Protein AF-A0A1B1NBF6-F1 (afdb_monomer_lite)

Structure (mmCIF, N/CA/C/O backbone):
data_AF-A0A1B1NBF6-F1
#
_entry.id   AF-A0A1B1NBF6-F1
#
loop_
_atom_site.group_PDB
_atom_site.id
_atom_site.type_symbol
_atom_site.label_atom_id
_atom_site.label_alt_id
_atom_site.label_comp_id
_atom_site.label_asym_id
_atom_site.label_entity_id
_atom_site.label_seq_id
_atom_site.pdbx_PDB_ins_code
_atom_site.Cartn_x
_atom_site.Cartn_y
_atom_site.Cartn_z
_atom_site.occupancy
_atom_site.B_iso_or_equiv
_atom_site.auth_seq_id
_atom_site.auth_comp_id
_atom_site.auth_asym_id
_atom_site.auth_atom_id
_atom_site.pdbx_PDB_model_num
ATOM 1 N N . MET A 1 1 ? -14.550 -24.366 48.572 1.00 65.62 1 MET A N 1
ATOM 2 C CA . MET A 1 1 ? -14.136 -25.287 47.480 1.00 65.62 1 MET A CA 1
ATOM 3 C C . MET A 1 1 ? -14.076 -26.694 48.065 1.00 65.62 1 MET A C 1
ATOM 5 O O . MET A 1 1 ? -13.546 -26.812 49.159 1.00 65.62 1 MET A O 1
ATOM 9 N N . SER A 1 2 ? -14.664 -27.718 47.430 1.00 78.06 2 SER A N 1
ATOM 10 C CA . SER A 1 2 ? -14.693 -29.075 48.012 1.00 78.06 2 SER A CA 1
ATOM 11 C C . SER A 1 2 ? -13.301 -29.721 47.994 1.00 78.06 2 SER A C 1
ATOM 13 O O . SER A 1 2 ? -12.487 -29.441 47.105 1.00 78.06 2 SER A O 1
ATOM 15 N N . GLU A 1 3 ? -13.014 -30.587 48.969 1.00 74.31 3 GLU A N 1
ATOM 16 C CA . GLU A 1 3 ? -11.748 -31.336 49.029 1.00 74.31 3 GLU A CA 1
ATOM 17 C C . GLU A 1 3 ? -11.529 -32.182 47.770 1.00 74.31 3 GLU A C 1
ATOM 19 O O . GLU A 1 3 ? -10.420 -32.218 47.241 1.00 74.31 3 GLU A O 1
ATOM 24 N N . GLN A 1 4 ? -12.609 -32.749 47.225 1.00 74.25 4 GLN A N 1
ATOM 25 C CA . GLN A 1 4 ? -12.599 -33.551 46.003 1.00 74.25 4 GLN A CA 1
ATOM 26 C C . GLN A 1 4 ? -12.079 -32.767 44.786 1.00 74.25 4 GLN A C 1
ATOM 28 O O . GLN A 1 4 ? -11.178 -33.233 44.096 1.00 74.25 4 GLN A O 1
ATOM 33 N N . LEU A 1 5 ? -12.541 -31.528 44.579 1.00 71.62 5 LEU A N 1
ATOM 34 C CA . LEU A 1 5 ? -12.075 -30.681 43.473 1.00 71.62 5 LEU A CA 1
ATOM 35 C C . LEU A 1 5 ? -10.604 -30.265 43.644 1.00 71.62 5 LEU A C 1
ATOM 37 O O . LEU A 1 5 ? -9.837 -30.176 42.688 1.00 71.62 5 LEU A O 1
ATOM 41 N N . THR A 1 6 ? -10.186 -30.035 44.89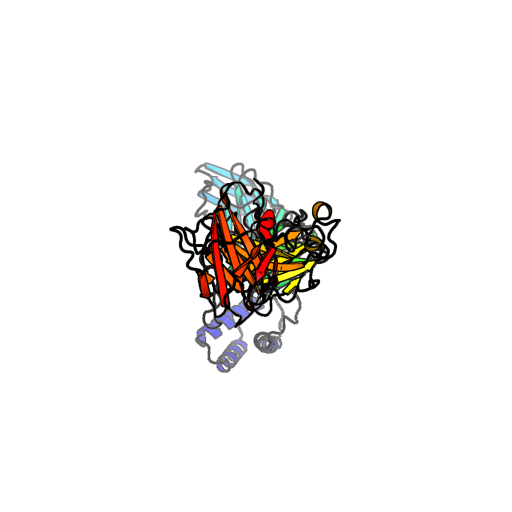0 1.00 77.38 6 THR A N 1
ATOM 42 C CA . THR A 1 6 ? -8.784 -29.727 45.202 1.00 77.38 6 THR A CA 1
ATOM 43 C C . THR A 1 6 ? -7.881 -30.925 44.906 1.00 77.38 6 THR A C 1
ATOM 45 O O . THR A 1 6 ? -6.743 -30.750 44.468 1.00 77.38 6 THR A O 1
ATOM 48 N N . GLN A 1 7 ? -8.376 -32.140 45.145 1.00 80.12 7 GLN A N 1
ATOM 49 C CA . GLN A 1 7 ? -7.664 -33.380 44.863 1.00 80.12 7 GLN A CA 1
ATOM 50 C C . GLN A 1 7 ? -7.578 -33.660 43.357 1.00 80.12 7 GLN A C 1
ATOM 52 O O . GLN A 1 7 ? -6.515 -34.065 42.889 1.00 80.12 7 GLN A O 1
ATOM 57 N N . GLU A 1 8 ? -8.630 -33.367 42.590 1.00 77.50 8 GLU A N 1
ATOM 58 C CA . GLU A 1 8 ? -8.615 -33.477 41.126 1.00 77.50 8 GLU A CA 1
ATOM 59 C C . GLU A 1 8 ? -7.672 -32.465 40.469 1.00 77.50 8 GLU A C 1
ATOM 61 O O . GLU A 1 8 ? -6.854 -32.863 39.642 1.00 77.50 8 GLU A O 1
ATOM 66 N N . LEU A 1 9 ? -7.667 -31.201 40.912 1.00 77.56 9 LEU A N 1
ATOM 67 C CA . LEU A 1 9 ? -6.702 -30.199 40.437 1.00 77.56 9 LEU A CA 1
ATOM 68 C C . LEU A 1 9 ? -5.253 -30.623 40.709 1.00 77.56 9 LEU A C 1
ATOM 70 O O . LEU A 1 9 ? -4.397 -30.483 39.842 1.00 77.56 9 LEU A O 1
ATOM 74 N N . ARG A 1 10 ? -4.959 -31.193 41.886 1.00 81.56 10 ARG A N 1
ATOM 75 C CA . ARG A 1 10 ? -3.617 -31.739 42.174 1.00 81.56 10 ARG A CA 1
ATOM 76 C C . ARG A 1 10 ? -3.252 -32.893 41.251 1.00 81.56 10 ARG A C 1
ATOM 78 O O . ARG A 1 10 ? -2.100 -32.983 40.840 1.00 81.56 10 ARG A O 1
ATOM 85 N N . ARG A 1 11 ? -4.210 -33.767 40.935 1.00 80.12 11 ARG A N 1
ATOM 86 C CA . ARG A 1 11 ? -3.985 -34.900 40.033 1.00 80.12 11 ARG A CA 1
ATOM 87 C C . ARG A 1 11 ? -3.716 -34.429 38.605 1.00 80.12 11 ARG A C 1
ATOM 89 O O . ARG A 1 11 ? -2.779 -34.926 37.996 1.00 80.12 11 ARG A O 1
ATOM 96 N N . ALA A 1 12 ? -4.475 -33.444 38.126 1.00 75.94 12 ALA A N 1
ATOM 97 C CA . ALA A 1 12 ? -4.292 -32.836 36.811 1.00 75.94 12 ALA A CA 1
ATOM 98 C C . ALA A 1 12 ? -2.935 -32.125 36.692 1.00 75.94 12 ALA A C 1
ATOM 100 O O . ALA A 1 12 ? -2.197 -32.371 35.746 1.00 75.94 12 ALA A O 1
ATOM 101 N N . VAL A 1 13 ? -2.547 -31.325 37.694 1.00 83.25 13 VAL A N 1
ATOM 102 C CA . VAL A 1 13 ? -1.228 -30.663 37.714 1.00 83.25 13 VAL A CA 1
ATOM 103 C C . VAL A 1 13 ? -0.086 -31.685 37.798 1.00 83.25 13 VAL A C 1
ATOM 105 O O . VAL A 1 13 ? 0.963 -31.475 37.202 1.00 83.25 13 VAL A O 1
ATOM 108 N N . GLY A 1 14 ? -0.287 -32.817 38.482 1.00 71.44 14 GLY A N 1
ATOM 109 C CA . GLY A 1 14 ? 0.688 -33.913 38.524 1.00 71.44 14 GLY A CA 1
ATOM 110 C C . GLY A 1 14 ? 0.845 -34.685 37.208 1.00 71.44 14 GLY A C 1
ATOM 111 O O . GLY A 1 14 ? 1.812 -35.426 37.067 1.00 71.44 14 GLY A O 1
ATOM 112 N N . GLN A 1 15 ? -0.088 -34.527 36.264 1.00 77.56 15 GLN A N 1
ATOM 113 C CA . GLN A 1 15 ? -0.039 -35.124 34.924 1.00 77.56 15 GLN A CA 1
ATOM 114 C C . GLN A 1 15 ? 0.288 -34.100 33.827 1.00 77.56 15 GLN A C 1
ATOM 116 O O . GLN A 1 15 ? 0.354 -34.467 32.656 1.00 77.56 15 GLN A O 1
ATOM 121 N N . ALA A 1 16 ? 0.501 -32.831 34.189 1.00 60.81 16 ALA A N 1
ATOM 122 C CA . ALA A 1 16 ? 0.882 -31.799 33.239 1.00 60.81 16 ALA A CA 1
ATOM 123 C C . ALA A 1 16 ? 2.317 -32.040 32.719 1.00 60.81 16 ALA A C 1
ATOM 125 O O . ALA A 1 16 ? 3.179 -32.476 33.490 1.00 60.81 16 ALA A O 1
ATOM 126 N N . PRO A 1 17 ? 2.602 -31.741 31.437 1.00 59.78 17 PRO A N 1
ATOM 127 C CA . PRO A 1 17 ? 3.966 -31.723 30.919 1.00 59.78 17 PRO A CA 1
ATOM 128 C C . PRO A 1 17 ? 4.856 -30.765 31.725 1.00 59.78 17 PRO A C 1
ATOM 130 O O . PRO A 1 17 ? 4.340 -29.877 32.409 1.00 59.78 17 PRO A O 1
ATOM 133 N N . PRO A 1 18 ? 6.192 -30.887 31.631 1.00 63.84 18 PRO A N 1
ATOM 134 C CA . PRO A 1 18 ? 7.098 -29.954 32.285 1.00 63.84 18 PRO A CA 1
ATOM 135 C C . PRO A 1 18 ? 6.801 -28.521 31.827 1.00 63.84 18 PRO A C 1
ATOM 137 O O . PRO A 1 18 ? 6.885 -28.210 30.642 1.00 63.84 18 PRO A O 1
ATOM 140 N N . THR A 1 19 ? 6.458 -27.650 32.772 1.00 76.25 19 THR A N 1
ATOM 141 C CA . THR A 1 19 ? 6.295 -26.211 32.536 1.00 76.25 19 THR A CA 1
ATOM 142 C C . THR A 1 19 ? 7.250 -25.448 33.448 1.00 76.25 19 THR A C 1
ATOM 144 O O . THR A 1 19 ? 7.693 -25.969 34.472 1.00 76.25 19 THR A O 1
ATOM 147 N N . HIS A 1 20 ? 7.563 -24.202 33.097 1.00 71.06 20 HIS A N 1
ATOM 148 C CA . HIS A 1 20 ? 8.344 -23.300 33.950 1.00 71.06 20 HIS A CA 1
ATOM 149 C C . HIS A 1 20 ? 7.548 -22.816 35.179 1.00 71.06 20 HIS A C 1
ATOM 151 O O . HIS A 1 20 ? 8.109 -22.202 36.086 1.00 71.06 20 HIS A O 1
ATOM 157 N N . LEU A 1 21 ? 6.241 -23.097 35.234 1.00 68.38 21 LEU A N 1
ATOM 158 C CA . LEU A 1 21 ? 5.393 -22.769 36.368 1.00 68.38 21 LEU A CA 1
ATOM 159 C C . LEU A 1 21 ? 5.520 -23.843 37.446 1.00 68.38 21 LEU A C 1
ATOM 161 O O . LEU A 1 21 ? 5.380 -25.041 37.201 1.00 68.38 21 LEU A O 1
ATOM 165 N N . SER A 1 22 ? 5.737 -23.404 38.686 1.00 82.19 22 SER A N 1
ATOM 166 C CA . SER A 1 22 ? 5.709 -24.322 39.820 1.00 82.19 22 SER A CA 1
ATOM 167 C C . SER A 1 22 ? 4.327 -24.978 39.947 1.00 82.19 22 SER A C 1
ATOM 169 O O . SER A 1 22 ? 3.293 -24.356 39.691 1.00 82.19 22 SER A O 1
ATOM 171 N N . THR A 1 23 ? 4.286 -26.219 40.438 1.00 75.25 23 THR A N 1
ATOM 172 C CA . THR A 1 23 ? 3.043 -26.930 40.792 1.00 75.25 23 THR A CA 1
ATOM 173 C C . THR A 1 23 ? 2.110 -26.059 41.647 1.00 75.25 23 THR A C 1
ATOM 175 O O . THR A 1 23 ? 0.890 -26.115 41.506 1.00 75.25 23 THR A O 1
ATOM 178 N N . GLY A 1 24 ? 2.680 -25.228 42.528 1.00 72.31 24 GLY A N 1
ATOM 179 C CA . GLY A 1 24 ? 1.939 -24.286 43.364 1.00 72.31 24 GLY A CA 1
ATOM 180 C C . GLY A 1 24 ? 1.270 -23.162 42.570 1.00 72.31 24 GLY A C 1
ATOM 181 O O . GLY A 1 24 ? 0.108 -22.863 42.837 1.00 72.31 24 GLY A O 1
ATOM 182 N N . ALA A 1 25 ? 1.959 -22.592 41.578 1.00 71.00 25 ALA A N 1
ATOM 183 C CA . ALA A 1 25 ? 1.422 -21.548 40.703 1.00 71.00 25 ALA A CA 1
ATOM 184 C C . ALA A 1 25 ? 0.283 -22.078 39.820 1.00 71.00 25 ALA A C 1
ATOM 186 O O . ALA A 1 25 ? -0.783 -21.469 39.762 1.00 71.00 25 ALA A O 1
ATOM 187 N N . LEU A 1 26 ? 0.448 -23.272 39.241 1.00 67.12 26 LEU A N 1
ATOM 188 C CA . LEU A 1 26 ? -0.607 -23.937 38.465 1.00 67.12 26 LEU A CA 1
ATOM 189 C C . LEU A 1 26 ? -1.851 -24.235 39.315 1.00 67.12 26 LEU A C 1
ATOM 191 O O . LEU A 1 26 ? -2.984 -24.033 38.879 1.00 67.12 26 LEU A O 1
ATOM 195 N N . LEU A 1 27 ? -1.656 -24.671 40.564 1.00 77.44 27 LEU A N 1
ATOM 196 C CA . LEU A 1 27 ? -2.761 -24.888 41.499 1.00 77.44 27 LEU A CA 1
ATOM 197 C C . LEU A 1 27 ? -3.424 -23.584 41.949 1.00 77.44 27 LEU A C 1
ATOM 199 O O . LEU A 1 27 ? -4.635 -23.576 42.172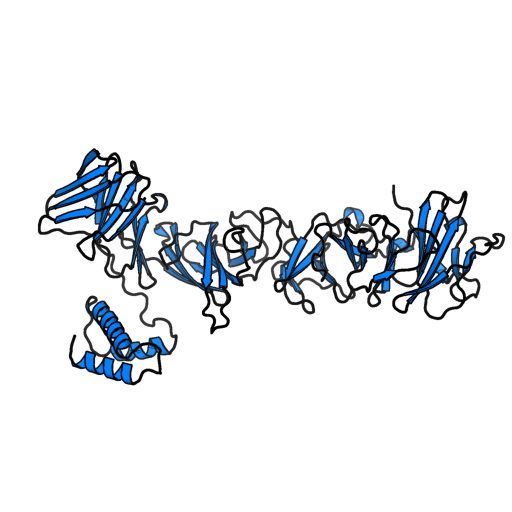 1.00 77.44 27 LEU A O 1
ATOM 203 N N . ALA A 1 28 ? -2.661 -22.505 42.125 1.00 68.56 28 ALA A N 1
ATOM 204 C CA . ALA A 1 28 ? -3.200 -21.197 42.485 1.00 68.56 28 ALA A CA 1
ATOM 205 C C . ALA A 1 28 ? -4.072 -20.637 41.354 1.00 68.56 28 ALA A C 1
ATOM 207 O O . ALA A 1 28 ? -5.208 -20.235 41.609 1.00 68.56 28 ALA A O 1
ATOM 208 N N . GLU A 1 29 ? -3.596 -20.725 40.113 1.00 68.88 29 GLU A N 1
ATOM 209 C CA . GLU A 1 29 ? -4.317 -20.265 38.927 1.00 68.88 29 GLU A CA 1
ATOM 210 C C . GLU A 1 29 ? -5.574 -21.109 38.659 1.00 68.88 29 GLU A C 1
ATOM 212 O O . GLU A 1 29 ? -6.671 -20.573 38.495 1.00 68.88 29 GLU A O 1
ATOM 217 N N . GLY A 1 30 ? -5.475 -22.439 38.765 1.00 71.12 30 GLY A N 1
ATOM 218 C CA . GLY A 1 30 ? -6.639 -23.326 38.664 1.00 71.12 30 GLY A CA 1
ATOM 219 C C . GLY A 1 30 ? -7.704 -23.035 39.729 1.00 71.12 30 GLY A C 1
ATOM 220 O O . GLY A 1 30 ? -8.901 -23.022 39.439 1.00 71.12 30 GLY A O 1
ATOM 221 N N . ARG A 1 31 ? -7.294 -22.722 40.966 1.00 78.38 31 ARG A N 1
ATOM 222 C CA . ARG A 1 31 ? -8.223 -22.302 42.031 1.00 78.38 31 ARG A CA 1
ATOM 223 C C . ARG A 1 31 ? -8.845 -20.939 41.754 1.00 78.38 31 ARG A C 1
ATOM 225 O O . ARG A 1 31 ? -10.018 -20.761 42.078 1.00 78.38 31 ARG A O 1
ATOM 232 N N . ARG A 1 32 ? -8.088 -19.996 41.187 1.00 61.09 32 ARG A N 1
ATOM 233 C CA . ARG A 1 32 ? -8.580 -18.663 40.809 1.00 61.09 32 ARG A CA 1
ATOM 234 C C . ARG A 1 32 ? -9.679 -18.782 39.751 1.00 61.09 32 ARG A C 1
ATOM 236 O O . ARG A 1 32 ? -10.773 -18.269 39.969 1.00 61.09 32 ARG A O 1
ATOM 243 N N . ARG A 1 33 ? -9.453 -19.570 38.696 1.00 66.31 33 ARG A N 1
ATOM 244 C CA . ARG A 1 33 ? -10.438 -19.827 37.623 1.00 66.31 33 ARG A CA 1
ATOM 245 C C . ARG A 1 33 ? -11.689 -20.560 38.110 1.00 66.31 33 ARG A C 1
ATOM 247 O O . ARG A 1 33 ? -12.804 -20.176 37.775 1.00 66.31 33 ARG A O 1
ATOM 254 N N . VAL A 1 34 ? -11.529 -21.566 38.973 1.00 65.62 34 VAL A N 1
ATOM 255 C CA . VAL A 1 34 ? -12.663 -22.273 39.599 1.00 65.62 34 VAL A CA 1
ATOM 256 C C . VAL A 1 34 ? -13.500 -21.347 40.484 1.00 65.62 34 VAL A C 1
ATOM 258 O O . VAL A 1 34 ? -14.719 -21.499 40.544 1.00 65.62 34 VAL A O 1
ATOM 261 N N . ARG A 1 35 ? -12.866 -20.423 41.219 1.00 63.56 35 ARG A N 1
ATOM 262 C CA . ARG A 1 35 ? -13.588 -19.454 42.057 1.00 63.56 35 ARG A CA 1
ATOM 263 C C . ARG A 1 35 ? -14.387 -18.473 41.203 1.00 63.56 35 ARG A C 1
ATOM 265 O O . ARG A 1 35 ? -15.552 -18.276 41.520 1.00 63.56 35 ARG A O 1
ATOM 272 N N . ARG A 1 36 ? -13.807 -17.967 40.106 1.00 55.16 36 ARG A N 1
ATOM 273 C CA . ARG A 1 36 ? -14.498 -17.087 39.145 1.00 55.16 36 ARG A CA 1
ATOM 274 C C . ARG A 1 36 ? -15.763 -17.740 38.572 1.00 55.16 36 ARG A C 1
ATOM 276 O O . ARG A 1 36 ? -16.824 -17.137 38.590 1.00 55.16 36 ARG A O 1
ATOM 283 N N . ARG A 1 37 ? -15.704 -19.022 38.196 1.00 54.81 37 ARG A N 1
ATOM 284 C CA . ARG A 1 37 ? -16.851 -19.727 37.583 1.00 54.81 37 ARG A CA 1
ATOM 285 C C . ARG A 1 37 ? -17.907 -20.267 38.554 1.00 54.81 37 ARG A C 1
ATOM 287 O O . ARG A 1 37 ? -18.936 -20.748 38.105 1.00 54.81 37 ARG A O 1
ATOM 294 N N . ARG A 1 38 ? -17.702 -20.199 39.877 1.00 51.28 38 ARG A N 1
ATOM 295 C CA . ARG A 1 38 ? -18.764 -20.528 40.856 1.00 51.28 38 ARG A CA 1
ATOM 296 C C . ARG A 1 38 ? -19.733 -19.372 41.117 1.00 51.28 38 ARG A C 1
ATOM 298 O O . ARG A 1 38 ? -20.766 -19.624 41.727 1.00 51.28 38 ARG A O 1
ATOM 305 N N . ALA A 1 39 ? -19.409 -18.156 40.675 1.00 42.88 39 ALA A N 1
ATOM 306 C CA . ALA A 1 39 ? -20.307 -17.005 40.755 1.00 42.88 39 ALA A CA 1
ATOM 307 C C . ALA A 1 39 ? -21.435 -17.061 39.703 1.00 42.88 39 ALA A C 1
ATOM 309 O O . ALA A 1 39 ? -22.496 -16.489 39.920 1.00 42.88 39 ALA A O 1
ATOM 310 N N . VAL A 1 40 ? -21.250 -17.829 38.622 1.00 45.25 40 VAL A N 1
ATOM 311 C CA . VAL A 1 40 ? -22.253 -18.064 37.575 1.00 45.25 40 VAL A CA 1
ATOM 312 C C . VAL A 1 40 ? -22.822 -19.470 37.780 1.00 45.25 40 VAL A C 1
ATOM 314 O O . VAL A 1 40 ? -22.160 -20.481 37.546 1.00 45.25 40 VAL A O 1
ATOM 317 N N . GLY A 1 41 ? -24.004 -19.552 38.384 1.00 43.44 41 GLY A N 1
ATOM 318 C CA . GLY A 1 41 ? -24.537 -20.791 38.938 1.00 43.44 41 GLY A CA 1
ATOM 319 C C . GLY A 1 41 ? -24.913 -21.839 37.892 1.00 43.44 41 GLY A C 1
ATOM 320 O O . GLY A 1 41 ? -25.993 -21.763 37.333 1.00 43.44 41 GLY A O 1
ATOM 321 N N . LEU A 1 42 ? -24.112 -22.898 37.744 1.00 41.34 42 LEU A N 1
ATOM 322 C CA . LEU A 1 42 ? -24.576 -24.196 37.238 1.00 41.34 42 LEU A CA 1
ATOM 323 C C . LEU A 1 42 ? -23.849 -25.339 37.963 1.00 41.34 42 LEU A C 1
ATOM 325 O O . LEU A 1 42 ? -22.633 -25.519 37.884 1.00 41.34 42 LEU A O 1
ATOM 329 N N . GLY A 1 43 ? -24.614 -26.112 38.733 1.00 46.19 43 GLY A N 1
ATOM 330 C CA . GLY A 1 43 ? -24.124 -27.276 39.457 1.00 46.19 43 GLY A CA 1
ATOM 331 C C . GLY A 1 43 ? -24.069 -28.520 38.572 1.00 46.19 43 GLY A C 1
ATOM 332 O O . GLY A 1 43 ? -25.102 -28.999 38.127 1.00 46.19 43 GLY A O 1
ATOM 333 N N . SER A 1 44 ? -22.878 -29.087 38.367 1.00 46.19 44 SER A N 1
ATOM 334 C CA . SER A 1 44 ? -22.602 -30.538 38.403 1.00 46.19 44 SER A CA 1
ATOM 335 C C . SER A 1 44 ? -21.162 -30.835 37.958 1.00 46.19 44 SER A C 1
ATOM 337 O O . SER A 1 44 ? -20.584 -30.148 37.122 1.00 46.19 44 SER A O 1
ATOM 339 N N . GLY A 1 45 ? -20.555 -31.870 38.547 1.00 44.78 45 GLY A N 1
ATOM 340 C CA . GLY A 1 45 ? -19.137 -32.230 38.391 1.00 44.78 45 GLY A CA 1
ATOM 341 C C . GLY A 1 45 ? -18.711 -32.781 37.023 1.00 44.78 45 GLY A C 1
ATOM 342 O O . GLY A 1 45 ? -17.608 -33.301 36.919 1.00 44.78 45 GLY A O 1
ATOM 343 N N . VAL A 1 46 ? -19.541 -32.682 35.980 1.00 45.91 46 VAL A N 1
ATOM 344 C CA . VAL A 1 46 ? -19.229 -33.225 34.643 1.00 45.91 46 VAL A CA 1
ATOM 345 C C . VAL A 1 46 ? -18.478 -32.212 33.760 1.00 45.91 46 VAL A C 1
ATOM 347 O O . VAL A 1 46 ? -17.696 -32.612 32.902 1.00 45.91 46 VAL A O 1
ATOM 350 N N . GLY A 1 47 ? -18.591 -30.904 34.025 1.00 45.00 47 GLY A N 1
ATOM 351 C CA . GLY A 1 47 ? -17.923 -29.857 33.229 1.00 45.00 47 GLY A CA 1
ATOM 352 C C . GLY A 1 47 ? -16.390 -29.803 33.351 1.00 45.00 47 GLY A C 1
ATOM 353 O O . GLY A 1 47 ? -15.721 -29.232 32.495 1.00 45.00 47 GLY A O 1
ATOM 354 N N . ALA A 1 48 ? -15.801 -30.418 34.382 1.00 47.97 48 ALA A N 1
ATOM 355 C CA . ALA A 1 48 ? -14.360 -30.323 34.637 1.00 47.97 48 ALA A CA 1
ATOM 356 C C . ALA A 1 48 ? -13.496 -31.154 33.666 1.00 47.97 48 ALA A C 1
ATOM 358 O O . ALA A 1 48 ? -12.359 -30.775 33.398 1.00 47.97 48 ALA A O 1
ATOM 359 N N . LEU A 1 49 ? -14.023 -32.254 33.111 1.00 46.09 49 LEU A N 1
ATOM 360 C CA . LEU A 1 49 ? -13.282 -33.105 32.167 1.00 46.09 49 LEU A CA 1
ATOM 361 C C . LEU A 1 49 ? -13.297 -32.558 30.731 1.00 46.09 49 LEU A C 1
ATOM 363 O O . LEU A 1 49 ? -12.312 -32.726 30.018 1.00 46.09 49 LEU A O 1
ATOM 367 N N . ALA A 1 50 ? -14.355 -31.848 30.326 1.00 48.34 50 ALA A N 1
ATOM 368 C CA . ALA A 1 50 ? -14.426 -31.201 29.011 1.00 48.34 50 ALA A CA 1
ATOM 369 C C . ALA A 1 50 ? -13.423 -30.034 28.876 1.00 48.34 50 ALA A C 1
ATOM 371 O O . ALA A 1 50 ? -12.825 -29.850 27.820 1.00 48.34 50 ALA A O 1
ATOM 372 N N . LEU A 1 51 ? -13.157 -29.313 29.973 1.00 50.81 51 LEU A N 1
ATOM 373 C CA . LEU A 1 51 ? -12.247 -28.159 30.009 1.00 50.81 51 LEU A CA 1
ATOM 374 C C . LEU A 1 51 ? -10.765 -28.506 29.831 1.00 50.81 51 LEU A C 1
ATOM 376 O O . LEU A 1 51 ? -9.982 -27.660 29.408 1.00 50.81 51 LEU A O 1
ATOM 380 N N . VAL A 1 52 ? -10.363 -29.735 30.158 1.00 52.38 52 VAL A N 1
ATOM 381 C CA . VAL A 1 52 ? -8.980 -30.180 29.934 1.00 52.38 52 VAL A CA 1
ATOM 382 C C . VAL A 1 52 ? -8.775 -30.583 28.470 1.00 52.38 52 VAL A C 1
ATOM 384 O O . VAL A 1 52 ? -7.664 -30.476 27.972 1.00 52.38 52 VAL A O 1
ATOM 387 N N . GLY A 1 53 ? -9.827 -30.981 27.748 1.00 43.94 53 GLY A N 1
ATOM 388 C CA . GLY A 1 53 ? -9.733 -31.320 26.325 1.00 43.94 53 GLY A CA 1
ATOM 389 C C . GLY A 1 53 ? -9.670 -30.100 25.400 1.00 43.94 53 GLY A C 1
ATOM 390 O O . GLY A 1 53 ? -8.869 -30.088 24.469 1.00 43.94 53 GLY A O 1
ATOM 391 N N . SER A 1 54 ? -10.469 -29.060 25.666 1.00 47.19 54 SER A N 1
ATOM 392 C CA . SER A 1 54 ? -10.573 -27.883 24.785 1.00 47.19 54 SER A CA 1
ATOM 393 C C . SER A 1 54 ? -9.315 -27.010 24.781 1.00 47.19 54 SER A C 1
ATOM 395 O O . SER A 1 54 ? -8.887 -26.558 23.725 1.00 47.19 54 SER A O 1
ATOM 397 N N . VAL A 1 55 ? -8.644 -26.870 25.928 1.00 47.06 55 VAL A N 1
ATOM 398 C CA . VAL A 1 55 ? -7.355 -26.153 26.029 1.00 47.06 55 VAL A CA 1
ATOM 399 C C . VAL A 1 55 ? -6.224 -26.886 25.289 1.00 47.06 55 VAL A C 1
ATOM 401 O O . VAL A 1 55 ? -5.237 -26.269 24.902 1.00 47.06 55 VAL A O 1
ATOM 404 N N . TRP A 1 56 ? -6.356 -28.197 25.075 1.00 52.84 56 TRP A N 1
ATOM 405 C CA . TRP A 1 56 ? -5.309 -29.037 24.487 1.00 52.84 56 TRP A CA 1
ATOM 406 C C . TRP A 1 56 ? -5.419 -29.238 22.970 1.00 52.84 56 TRP A C 1
ATOM 408 O O . TRP A 1 56 ? -4.431 -29.639 22.360 1.00 52.84 56 TRP A O 1
ATOM 418 N N . LEU A 1 57 ? -6.583 -28.987 22.360 1.00 42.00 57 LEU A N 1
ATOM 419 C CA . LEU A 1 57 ? -6.837 -29.312 20.947 1.00 42.00 57 LEU A CA 1
ATOM 420 C C . LEU A 1 57 ? -7.060 -28.104 20.027 1.00 42.00 57 LEU A C 1
ATOM 422 O O . LEU A 1 57 ? -7.270 -28.313 18.838 1.00 42.00 57 LEU A O 1
ATOM 426 N N . GLY A 1 58 ? -7.026 -26.866 20.532 1.00 34.03 58 GLY A N 1
ATOM 427 C CA . GLY A 1 58 ? -7.209 -25.672 19.689 1.00 34.03 58 GLY A CA 1
ATOM 428 C C . GLY A 1 58 ? -8.572 -25.600 18.984 1.00 34.03 58 GLY A C 1
ATOM 429 O O . GLY A 1 58 ? -8.746 -24.829 18.050 1.00 34.03 58 GLY A O 1
ATOM 430 N N . LEU A 1 59 ? -9.541 -26.410 19.417 1.00 37.88 59 LEU A N 1
ATOM 431 C CA . LEU A 1 59 ? -10.921 -26.320 18.961 1.00 37.88 59 LEU A CA 1
ATOM 432 C C . LEU A 1 59 ? -11.554 -25.117 19.661 1.00 37.88 59 LEU A C 1
ATOM 434 O O . LEU A 1 59 ? -11.626 -25.101 20.893 1.00 37.88 59 LEU A O 1
ATOM 438 N N . GLY A 1 60 ? -11.967 -24.124 18.866 1.00 43.22 60 GLY A N 1
ATOM 439 C CA . GLY A 1 60 ? -12.722 -22.958 19.324 1.00 43.22 60 GLY A CA 1
ATOM 440 C C . GLY A 1 60 ? -13.897 -23.346 20.224 1.00 43.22 60 GLY A C 1
ATOM 441 O O . GLY A 1 60 ? -14.383 -24.478 20.170 1.00 43.22 60 GLY A O 1
ATOM 442 N N . ASP A 1 61 ? -14.302 -22.416 21.092 1.00 44.44 61 ASP A N 1
ATOM 443 C CA . ASP A 1 61 ? -15.247 -22.666 22.182 1.00 44.44 61 ASP A CA 1
ATOM 444 C C . ASP A 1 61 ? -16.552 -23.321 21.671 1.00 44.44 61 ASP A C 1
ATOM 446 O O . ASP A 1 61 ? -17.330 -22.677 20.964 1.00 44.44 61 ASP A O 1
ATOM 450 N N . PRO A 1 62 ? -16.822 -24.604 21.990 1.00 41.12 62 PRO A N 1
ATOM 451 C CA . PRO A 1 62 ? -17.984 -25.317 21.463 1.00 41.12 62 PRO A CA 1
ATOM 452 C C . PRO A 1 62 ? -19.299 -24.922 22.154 1.00 41.12 62 PRO A C 1
ATOM 454 O O . PRO A 1 62 ? -20.336 -25.519 21.861 1.00 41.12 62 PRO A O 1
ATOM 457 N N . PHE A 1 63 ? -19.273 -23.967 23.090 1.00 45.88 63 PHE A N 1
ATOM 458 C CA . PHE A 1 63 ? -20.426 -23.604 23.917 1.00 45.88 63 PHE A CA 1
ATOM 459 C C . PHE A 1 63 ? -21.151 -22.318 23.497 1.00 45.88 63 PHE A C 1
ATOM 461 O O . PHE A 1 63 ? -22.118 -21.947 24.158 1.00 45.88 63 PHE A O 1
ATOM 468 N N . GLY A 1 64 ? -20.774 -21.705 22.370 1.00 43.09 64 GLY A N 1
ATOM 469 C CA . GLY A 1 64 ? -21.334 -20.418 21.946 1.00 43.09 64 GLY A CA 1
ATOM 470 C C . GLY A 1 64 ? -20.854 -19.265 22.840 1.00 43.09 64 GLY A C 1
ATOM 471 O O . GLY A 1 64 ? -20.190 -19.510 23.850 1.00 43.09 64 GLY A O 1
ATOM 472 N N . PRO A 1 65 ? -21.137 -18.004 22.470 1.00 46.91 65 PRO A N 1
ATOM 473 C CA . PRO A 1 65 ? -20.805 -16.873 23.326 1.00 46.91 65 PRO A CA 1
ATOM 474 C C . PRO A 1 65 ? -21.490 -17.052 24.692 1.00 46.91 65 PRO A C 1
ATOM 476 O O . PRO A 1 65 ? -22.616 -17.562 24.744 1.00 46.91 65 PRO A O 1
ATOM 479 N N . PRO A 1 66 ? -20.830 -16.683 25.806 1.00 51.34 66 PRO A N 1
ATOM 480 C CA . PRO A 1 66 ? -21.482 -16.687 27.107 1.00 51.34 66 PRO A CA 1
ATOM 481 C C . PRO A 1 66 ? -22.784 -15.890 27.010 1.00 51.34 66 PRO A C 1
ATOM 483 O O . PRO A 1 66 ? -22.830 -14.840 26.377 1.00 51.34 66 PRO A O 1
ATOM 486 N N . GLU A 1 67 ? -23.853 -16.401 27.620 1.00 42.66 67 GLU A N 1
ATOM 487 C CA . GLU A 1 67 ? -25.128 -15.691 27.704 1.00 42.66 67 GLU A CA 1
ATOM 488 C C . GLU A 1 67 ? -24.911 -14.461 28.607 1.00 42.66 67 GLU A C 1
ATOM 490 O O . GLU A 1 67 ? -25.023 -14.529 29.834 1.00 42.66 67 GLU A O 1
ATOM 495 N N . VAL A 1 68 ? -24.490 -13.345 28.008 1.00 50.91 68 VAL A N 1
ATOM 496 C CA . VAL A 1 68 ? -24.327 -12.068 28.700 1.00 50.91 68 VAL A CA 1
ATOM 497 C C . VAL A 1 68 ? -25.733 -11.515 28.902 1.00 50.91 68 VAL A C 1
ATOM 499 O O . VAL A 1 68 ? -26.363 -11.005 27.981 1.00 50.91 68 VAL A O 1
ATOM 502 N N . SER A 1 69 ? -26.276 -11.682 30.107 1.00 45.09 69 SER A N 1
ATOM 503 C CA . SER A 1 69 ? -27.486 -10.953 30.489 1.00 45.09 69 SER A CA 1
ATOM 504 C C . SER A 1 69 ? -27.144 -9.463 30.580 1.00 45.09 69 SER A C 1
ATOM 506 O O . SER A 1 69 ? -26.083 -9.160 31.135 1.00 45.09 69 SER A O 1
ATOM 508 N N . PRO A 1 70 ? -28.013 -8.550 30.096 1.00 49.84 70 PRO A N 1
ATOM 509 C CA . PRO A 1 70 ? -27.835 -7.112 30.261 1.00 49.84 70 PRO A CA 1
ATOM 510 C C . PRO A 1 70 ? -27.432 -6.817 31.697 1.00 49.84 70 PRO A C 1
ATOM 512 O O . PRO A 1 70 ? -28.161 -7.151 32.639 1.00 49.84 70 PRO A O 1
ATOM 515 N N . ALA A 1 71 ? -26.228 -6.287 31.876 1.00 50.94 71 ALA A N 1
ATOM 516 C CA . ALA A 1 71 ? -25.738 -6.022 33.207 1.00 50.94 71 ALA A CA 1
ATOM 517 C C . ALA A 1 71 ? -26.477 -4.791 33.721 1.00 50.94 71 ALA A C 1
ATOM 519 O O . ALA A 1 71 ? -26.228 -3.676 33.274 1.00 50.94 71 ALA A O 1
ATOM 520 N N . SER A 1 72 ? -27.400 -4.980 34.663 1.00 57.47 72 SER A N 1
ATOM 521 C CA . SER A 1 72 ? -27.900 -3.850 35.431 1.00 57.47 72 SER A CA 1
ATOM 522 C C . SER A 1 72 ? -26.715 -3.285 36.216 1.00 57.47 72 SER A C 1
ATOM 524 O O . SER A 1 72 ? -26.326 -3.842 37.238 1.00 57.47 72 SER A O 1
ATOM 526 N N . VAL A 1 73 ? -26.138 -2.181 35.754 1.00 71.06 73 VAL A N 1
ATOM 527 C CA . VAL A 1 73 ? -25.030 -1.463 36.422 1.00 71.06 73 VAL A CA 1
ATOM 528 C C . VAL A 1 73 ? -25.523 -0.597 37.587 1.00 71.06 73 VAL A C 1
ATOM 530 O O . VAL A 1 73 ? -24.867 0.350 38.025 1.00 71.06 73 VAL A O 1
ATOM 533 N N . VAL A 1 74 ? -26.714 -0.930 38.087 1.00 76.50 74 VAL A N 1
ATOM 534 C CA . VAL A 1 74 ? -27.422 -0.216 39.135 1.00 76.50 74 VAL A CA 1
ATOM 535 C C . VAL A 1 74 ? -26.637 -0.364 40.426 1.00 76.50 74 VAL A C 1
ATOM 537 O O . VAL A 1 74 ? -26.688 -1.394 41.088 1.00 76.50 74 VAL A O 1
ATOM 540 N N . TRP A 1 75 ? -25.959 0.706 40.824 1.00 76.38 75 TRP A N 1
ATOM 541 C CA . TRP A 1 75 ? -25.453 0.815 42.182 1.00 76.38 75 TRP A CA 1
ATOM 542 C C . TRP A 1 75 ? -26.679 0.903 43.113 1.00 76.38 75 TRP A C 1
ATOM 544 O O . TRP A 1 75 ? -27.526 1.781 42.927 1.00 76.38 75 TRP A O 1
ATOM 554 N N . GLU A 1 76 ? -26.826 -0.011 44.070 1.00 74.38 76 GLU A N 1
ATOM 555 C CA . GLU A 1 76 ? -27.853 0.034 45.123 1.00 74.38 76 GLU A CA 1
ATOM 556 C C . GLU A 1 76 ? -27.180 0.181 46.487 1.00 74.38 76 GLU A C 1
ATOM 558 O O . GLU A 1 76 ? -26.134 -0.412 46.747 1.00 74.38 76 GLU A O 1
ATOM 563 N N . VAL A 1 77 ? -27.764 1.010 47.354 1.00 71.94 77 VAL A N 1
ATOM 564 C CA . VAL A 1 77 ? -27.174 1.359 48.647 1.00 71.94 77 VAL A CA 1
ATOM 565 C C . VAL A 1 77 ? -28.224 1.212 49.743 1.00 71.94 77 VAL A C 1
ATOM 567 O O . VAL A 1 77 ? -29.172 1.993 49.806 1.00 71.94 77 VAL A O 1
ATOM 570 N N . GLU A 1 78 ? -28.049 0.219 50.615 1.00 66.62 78 GLU A N 1
ATOM 571 C CA . GLU A 1 78 ? -28.914 0.010 51.787 1.00 66.62 78 GLU A CA 1
ATOM 572 C C . GLU A 1 78 ? -28.508 0.902 52.977 1.00 66.62 78 GLU A C 1
ATOM 574 O O . GLU A 1 78 ? -29.364 1.339 53.748 1.00 66.62 78 GLU A O 1
ATOM 579 N N . GLU A 1 79 ? -27.217 1.229 53.099 1.00 68.38 79 GLU A N 1
ATOM 580 C CA . GLU A 1 79 ? -26.646 2.060 54.167 1.00 68.38 79 GLU A CA 1
ATOM 581 C C . GLU A 1 79 ? -25.842 3.232 53.585 1.00 68.38 79 GLU A C 1
ATOM 583 O O . GLU A 1 79 ? -25.122 3.024 52.610 1.00 68.38 79 GLU A O 1
ATOM 588 N N . PRO A 1 80 ? -25.902 4.448 54.169 1.00 70.94 80 PRO A N 1
ATOM 589 C CA . PRO A 1 80 ? -25.188 5.612 53.649 1.00 70.94 80 PRO A CA 1
ATOM 590 C C . PRO A 1 80 ? -23.725 5.308 53.302 1.00 70.94 80 PRO A C 1
ATOM 592 O O . PRO A 1 80 ? -22.938 4.939 54.172 1.00 70.94 80 PRO A O 1
ATOM 595 N N . THR A 1 81 ? -23.373 5.461 52.028 1.00 72.88 81 THR A N 1
ATOM 596 C CA . THR A 1 81 ? -22.038 5.169 51.500 1.00 72.88 81 THR A CA 1
ATOM 597 C C . THR A 1 81 ? -21.382 6.469 51.065 1.00 72.88 81 THR A C 1
ATOM 599 O O . THR A 1 81 ? -21.960 7.216 50.278 1.00 72.88 81 THR A O 1
ATOM 602 N N . THR A 1 82 ? -20.174 6.727 51.567 1.00 73.44 82 THR A N 1
ATOM 603 C CA . THR A 1 82 ? -19.342 7.857 51.143 1.00 73.44 82 THR A CA 1
ATOM 604 C C . THR A 1 82 ? -18.113 7.329 50.413 1.00 73.44 82 THR A C 1
ATOM 606 O O . THR A 1 82 ? -17.362 6.529 50.970 1.00 73.44 82 THR A O 1
ATOM 609 N N . LEU A 1 83 ? -17.911 7.777 49.178 1.00 72.56 83 LEU A N 1
ATOM 610 C CA . LEU A 1 83 ? -16.777 7.432 48.327 1.00 72.56 83 LEU A CA 1
ATOM 611 C C . LEU A 1 83 ? -15.903 8.668 48.157 1.00 72.56 83 LEU A C 1
ATOM 613 O O . LEU A 1 83 ? -16.418 9.738 47.846 1.00 72.56 83 LEU A O 1
ATOM 617 N N . THR A 1 84 ? -14.594 8.520 48.335 1.00 71.94 84 THR A N 1
ATOM 618 C CA . THR A 1 84 ? -13.625 9.551 47.956 1.00 71.94 84 THR A CA 1
ATOM 619 C C . THR A 1 84 ? -12.940 9.105 46.673 1.00 71.94 84 THR A C 1
ATOM 621 O O . THR A 1 84 ? -12.135 8.175 46.690 1.00 71.94 84 THR A O 1
ATOM 624 N N . LEU A 1 85 ? -13.282 9.754 45.566 1.00 71.56 85 LEU A N 1
ATOM 625 C CA . LEU A 1 85 ? -12.608 9.595 44.284 1.00 71.56 85 LEU A CA 1
ATOM 626 C C . LEU A 1 85 ? -11.448 10.590 44.291 1.00 71.56 85 LEU A C 1
ATOM 628 O O . LEU A 1 85 ? -11.647 11.790 44.503 1.00 71.56 85 LEU A O 1
ATOM 632 N N . VAL A 1 86 ? -10.231 10.072 44.181 1.00 63.25 86 VAL A N 1
ATOM 633 C CA . VAL A 1 86 ? -9.020 10.891 44.154 1.00 63.25 86 VAL A CA 1
ATOM 634 C C . VAL A 1 86 ? -8.499 10.819 42.740 1.00 63.25 86 VAL A C 1
ATOM 636 O O . VAL A 1 86 ? -7.931 9.792 42.374 1.00 63.25 86 VAL A O 1
ATOM 639 N N . ASP A 1 87 ? -8.679 11.910 42.009 1.00 62.88 87 ASP A N 1
ATOM 640 C CA . ASP A 1 87 ? -7.978 12.113 40.756 1.00 62.88 87 ASP A CA 1
ATOM 641 C C . ASP A 1 87 ? -6.485 12.235 41.069 1.00 62.88 87 ASP A C 1
ATOM 643 O O . ASP A 1 87 ? -6.064 13.008 41.940 1.00 62.88 87 ASP A O 1
ATOM 647 N N . ARG A 1 88 ? -5.690 11.360 40.458 1.00 54.03 88 ARG A N 1
ATOM 648 C CA . ARG A 1 88 ? -4.253 11.287 40.710 1.00 54.03 88 ARG A CA 1
ATOM 649 C C . ARG A 1 88 ? -3.428 12.043 39.681 1.00 54.03 88 ARG A C 1
ATOM 651 O O . ARG A 1 88 ? -2.236 12.173 39.952 1.00 54.03 88 ARG A O 1
ATOM 658 N N . ASP A 1 89 ? -3.995 12.519 38.568 1.00 52.97 89 ASP A N 1
ATOM 659 C CA . ASP A 1 89 ? -3.146 12.971 37.456 1.00 52.97 89 ASP A CA 1
ATOM 660 C C . ASP A 1 89 ? -3.781 13.867 36.366 1.00 52.97 89 ASP A C 1
ATOM 662 O O . ASP A 1 89 ? -3.248 13.913 35.259 1.00 52.97 89 ASP A O 1
ATOM 666 N N . THR A 1 90 ? -4.853 14.632 36.605 1.00 49.97 90 THR A N 1
ATOM 667 C CA . THR A 1 90 ? -5.366 15.520 35.536 1.00 49.97 90 THR A CA 1
ATOM 668 C C . THR A 1 90 ? -4.676 16.890 35.439 1.00 49.97 90 THR A C 1
ATOM 670 O O . THR A 1 90 ? -4.383 17.571 36.428 1.00 49.97 90 THR A O 1
ATOM 673 N N . GLN A 1 91 ? -4.473 17.331 34.190 1.00 51.75 91 GLN A N 1
ATOM 674 C CA . GLN A 1 91 ? -4.202 18.724 33.801 1.00 51.75 91 GLN A CA 1
ATOM 675 C C . GLN A 1 91 ? -5.401 19.662 34.087 1.00 51.75 91 GLN A C 1
ATOM 677 O O . GLN A 1 91 ? -5.246 20.880 33.983 1.00 51.75 91 GLN A O 1
ATOM 682 N N . ASP A 1 92 ? -6.543 19.109 34.518 1.00 53.56 92 ASP A N 1
ATOM 683 C CA . ASP A 1 92 ? -7.881 19.716 34.429 1.00 53.56 92 ASP A CA 1
ATOM 684 C C . ASP A 1 92 ? -8.494 20.123 35.785 1.00 53.56 92 ASP A C 1
ATOM 686 O O . ASP A 1 92 ? -9.659 20.508 35.873 1.00 53.56 92 ASP A O 1
ATOM 690 N N . GLY A 1 93 ? -7.710 20.083 36.868 1.00 55.50 93 GLY A N 1
ATOM 691 C CA . GLY A 1 93 ? -8.024 20.822 38.100 1.00 55.50 93 GLY A CA 1
ATOM 692 C C . GLY A 1 93 ? -9.006 20.164 39.082 1.00 55.50 93 GLY A C 1
ATOM 693 O O . GLY A 1 93 ? -9.292 20.751 40.133 1.00 55.50 93 GLY A O 1
ATOM 694 N N . VAL A 1 94 ? -9.509 18.946 38.841 1.00 61.03 94 VAL A N 1
ATOM 695 C CA . VAL A 1 94 ? -10.307 18.218 39.852 1.00 61.03 94 VAL A CA 1
ATOM 696 C C . VAL A 1 94 ? -9.381 17.646 40.927 1.00 61.03 94 VAL A C 1
ATOM 698 O O . VAL A 1 94 ? -8.525 16.814 40.669 1.00 61.03 94 VAL A O 1
ATOM 701 N N . SER A 1 95 ? -9.545 18.097 42.172 1.00 65.12 95 SER A N 1
ATOM 702 C CA . SER A 1 95 ? -8.641 17.732 43.279 1.00 65.12 95 SER A CA 1
ATOM 703 C C . SER A 1 95 ? -9.168 16.593 44.157 1.00 65.12 95 SER A C 1
ATOM 705 O O . SER A 1 95 ? -8.392 15.854 44.762 1.00 65.12 95 SER A O 1
ATOM 707 N N . SER A 1 96 ? -10.493 16.465 44.271 1.00 72.44 96 SER A N 1
ATOM 708 C CA . SER A 1 96 ? -11.164 15.352 44.951 1.00 72.44 96 SER A CA 1
ATOM 709 C C . SER A 1 96 ? -12.662 15.369 44.665 1.00 72.44 96 SER A C 1
ATOM 711 O O . SER A 1 96 ? -13.260 16.434 44.504 1.00 72.44 96 SER A O 1
ATOM 713 N N . VAL A 1 97 ? -13.284 14.194 44.666 1.00 72.00 97 VAL A N 1
ATOM 714 C CA . VAL A 1 97 ? -14.743 14.055 44.637 1.00 72.00 97 VAL A CA 1
ATOM 715 C C . VAL A 1 97 ? -15.184 13.218 45.824 1.00 72.00 97 VAL A C 1
ATOM 717 O O . VAL A 1 97 ? -14.688 12.113 46.037 1.00 72.00 97 VAL A O 1
ATOM 720 N N . VAL A 1 98 ? -16.139 13.725 46.597 1.00 75.62 98 VAL A N 1
ATOM 721 C CA . VAL A 1 98 ? -16.775 12.998 47.694 1.00 75.62 98 VAL A CA 1
ATOM 722 C C . VAL A 1 98 ? -18.226 12.727 47.329 1.00 75.62 98 VAL A C 1
ATOM 724 O O . VAL A 1 98 ? -19.083 13.603 47.424 1.00 75.62 98 VAL A O 1
ATOM 727 N N . VAL A 1 99 ? -18.517 11.494 46.932 1.00 75.50 99 VAL A N 1
ATOM 728 C CA . VAL A 1 99 ? -19.880 11.056 46.622 1.00 75.50 99 VAL A CA 1
ATOM 729 C C . VAL A 1 99 ? -20.510 10.481 47.881 1.00 75.50 99 VAL A C 1
ATOM 731 O O . VAL A 1 99 ? -19.967 9.545 48.457 1.00 75.50 99 VAL A O 1
ATOM 734 N N . SER A 1 100 ? -21.648 11.016 48.315 1.00 73.75 100 SER A N 1
ATOM 735 C CA . SER A 1 100 ? -22.433 10.503 49.439 1.00 73.75 100 SER A CA 1
ATOM 736 C C . SER A 1 100 ? -23.810 10.054 48.973 1.00 73.75 100 SER A C 1
ATOM 738 O O . SER A 1 100 ? -24.650 10.848 48.549 1.00 73.75 100 SER A O 1
ATOM 740 N N . ARG A 1 101 ? -24.076 8.758 49.106 1.00 74.31 101 ARG A N 1
ATOM 741 C CA . ARG A 1 101 ? -25.328 8.158 48.665 1.00 74.31 101 ARG A CA 1
ATOM 742 C C . ARG A 1 101 ? -26.066 7.478 49.800 1.00 74.31 101 ARG A C 1
ATOM 744 O O . ARG A 1 101 ? -25.480 6.741 50.585 1.00 74.31 101 ARG A O 1
ATOM 751 N N . THR A 1 102 ? -27.373 7.689 49.849 1.00 73.00 102 THR A N 1
ATOM 752 C CA . THR A 1 102 ? -28.314 6.968 50.708 1.00 73.00 102 THR A CA 1
ATOM 753 C C . THR A 1 102 ? -29.328 6.208 49.851 1.00 73.00 102 THR A C 1
ATOM 755 O O . THR A 1 102 ? -29.408 6.412 48.641 1.00 73.00 102 THR A O 1
ATOM 758 N N . ALA A 1 103 ? -30.161 5.371 50.474 1.00 71.19 103 ALA A N 1
ATOM 759 C CA . ALA A 1 103 ? -31.234 4.659 49.776 1.00 71.19 103 ALA A CA 1
ATOM 760 C C . ALA A 1 103 ? -32.260 5.587 49.083 1.00 71.19 103 ALA A C 1
ATOM 762 O O . ALA A 1 103 ? -32.999 5.143 48.209 1.00 71.19 103 ALA A O 1
ATOM 763 N N . THR A 1 104 ? -32.343 6.864 49.483 1.00 70.75 104 THR A N 1
ATOM 764 C CA . THR A 1 104 ? -33.382 7.808 49.023 1.00 70.75 104 THR A CA 1
ATOM 765 C C . THR A 1 104 ? -32.845 9.075 48.364 1.00 70.75 104 THR A C 1
ATOM 767 O O . THR A 1 104 ? -33.630 9.843 47.811 1.00 70.75 104 THR A O 1
ATOM 770 N N . SER A 1 105 ? -31.543 9.335 48.448 1.00 74.62 105 SER A N 1
ATOM 771 C CA . SER A 1 105 ? -30.908 10.525 47.879 1.00 74.62 105 SER A CA 1
ATOM 772 C C . SER A 1 105 ? -29.462 10.239 47.500 1.00 74.62 105 SER A C 1
ATOM 774 O O . SER A 1 105 ? -28.796 9.419 48.132 1.00 74.62 105 SER A O 1
ATOM 776 N N . SER A 1 106 ? -28.977 10.949 46.489 1.00 80.06 106 SER A N 1
ATOM 777 C CA . SER A 1 106 ? -27.596 10.871 46.030 1.00 80.06 106 SER A CA 1
ATOM 778 C C . SER A 1 106 ? -27.066 12.294 45.877 1.00 80.06 106 SER A C 1
ATOM 780 O O . SER A 1 106 ? -27.620 13.080 45.107 1.00 80.06 106 SER A O 1
ATOM 782 N N . GLU A 1 107 ? -26.044 12.651 46.649 1.00 82.12 107 GLU A N 1
ATOM 783 C CA . GLU A 1 107 ? -25.383 13.958 46.601 1.00 82.12 107 GLU A CA 1
ATOM 784 C C . GLU A 1 107 ? -23.876 13.751 46.455 1.00 82.12 107 GLU A C 1
ATOM 786 O O . GLU A 1 107 ? -23.292 12.879 47.094 1.00 82.12 107 GLU A O 1
ATOM 791 N N . ALA A 1 108 ? -23.228 14.562 45.632 1.00 80.12 108 ALA A N 1
ATOM 792 C CA . ALA A 1 108 ? -21.779 14.596 45.521 1.00 80.12 108 ALA A CA 1
ATOM 793 C C . ALA A 1 108 ? -21.275 16.001 45.831 1.00 80.12 108 ALA A C 1
ATOM 795 O O . ALA A 1 108 ? -21.865 16.993 45.405 1.00 80.12 108 ALA A O 1
ATOM 796 N N . VAL A 1 109 ? -20.172 16.074 46.568 1.00 79.56 109 VAL A N 1
ATOM 797 C CA . VAL A 1 109 ? -19.374 17.287 46.720 1.00 79.56 109 VAL A CA 1
ATOM 798 C C . VAL A 1 109 ? -18.128 17.105 45.867 1.00 79.56 109 VAL A C 1
ATOM 800 O O . VAL A 1 109 ? -17.315 16.220 46.129 1.00 79.56 109 VAL A O 1
ATOM 803 N N . VAL A 1 110 ? -17.998 17.913 44.826 1.00 76.62 110 VAL A N 1
ATOM 804 C CA . VAL A 1 110 ? -16.860 17.907 43.902 1.00 76.62 110 VAL A CA 1
ATOM 805 C C . VAL A 1 110 ? -15.981 19.106 44.244 1.00 76.62 110 VAL A C 1
ATOM 807 O O . VAL A 1 110 ? -16.494 20.211 44.404 1.00 76.62 110 VAL A O 1
ATOM 810 N N . VAL A 1 111 ? -14.668 18.906 44.373 1.00 75.19 111 VAL A N 1
ATOM 811 C CA . VAL A 1 111 ? -13.703 19.988 44.613 1.00 75.19 111 VAL A CA 1
ATOM 812 C C . VAL A 1 111 ? -12.869 20.223 43.359 1.00 75.19 111 VAL A C 1
ATOM 814 O O . VAL A 1 111 ? -11.928 19.471 43.084 1.00 75.19 111 VAL A O 1
ATOM 817 N N . VAL A 1 112 ? -13.188 21.288 42.624 1.00 72.56 112 VAL A N 1
ATOM 818 C CA . VAL A 1 112 ? -12.504 21.678 41.378 1.00 72.56 112 VAL A CA 1
ATOM 819 C C . VAL A 1 112 ? -11.745 22.978 41.622 1.00 72.56 112 VAL A C 1
ATOM 821 O O . VAL A 1 112 ? -12.340 23.976 42.034 1.00 72.56 112 VAL A O 1
ATOM 824 N N . ASP A 1 113 ? -10.431 22.965 41.411 1.00 72.81 113 ASP A N 1
ATOM 825 C CA . ASP A 1 113 ? -9.515 24.086 41.666 1.00 72.81 113 ASP A CA 1
ATOM 826 C C . ASP A 1 113 ? -9.597 24.646 43.099 1.00 72.81 113 ASP A C 1
ATOM 828 O O . ASP A 1 113 ? -9.416 25.839 43.349 1.00 72.81 113 ASP A O 1
ATOM 832 N N . GLY A 1 114 ? -9.891 23.779 44.074 1.00 74.50 114 GLY A N 1
ATOM 833 C CA . GLY A 1 114 ? -10.048 24.157 45.481 1.00 74.50 114 GLY A CA 1
ATOM 834 C C . GLY A 1 114 ? -11.393 24.803 45.836 1.00 74.50 114 GLY A C 1
ATOM 835 O O . GLY A 1 114 ? -11.565 25.222 46.982 1.00 74.50 114 GLY A O 1
ATOM 836 N N . GLU A 1 115 ? -12.347 24.874 44.905 1.00 77.06 115 GLU A N 1
ATOM 837 C CA . GLU A 1 115 ? -13.726 25.288 45.179 1.00 77.06 115 GLU A CA 1
ATOM 838 C C . GLU A 1 115 ? -14.668 24.083 45.254 1.00 77.06 115 GLU A C 1
ATOM 840 O O . GLU A 1 115 ? -14.627 23.194 44.406 1.00 77.06 115 GLU A O 1
ATOM 845 N N . GLU A 1 116 ? -15.536 24.075 46.267 1.00 84.12 116 GLU A N 1
ATOM 846 C CA . GLU A 1 116 ? -16.538 23.028 46.467 1.00 84.12 116 GLU A CA 1
ATOM 847 C C . GLU A 1 116 ? -17.817 23.323 45.672 1.00 84.12 116 GLU A C 1
ATOM 849 O O . GLU A 1 116 ? -18.419 24.393 45.798 1.00 84.12 116 GLU A O 1
ATOM 854 N N . GLU A 1 117 ? -18.279 22.336 44.913 1.00 82.75 117 GLU A N 1
ATOM 855 C CA . GLU A 1 117 ? -19.576 22.318 44.246 1.00 82.75 117 GLU A CA 1
ATOM 856 C C . GLU A 1 117 ? -20.403 21.142 44.782 1.00 82.75 117 GLU A C 1
ATOM 858 O O . GLU A 1 117 ? -19.943 20.002 44.796 1.00 82.75 117 GLU A O 1
ATOM 863 N N . THR A 1 118 ? -21.629 21.403 45.247 1.00 86.06 118 THR A N 1
ATOM 864 C CA . THR A 1 118 ? -22.564 20.343 45.662 1.00 86.06 118 THR A CA 1
ATOM 865 C C . THR A 1 118 ? -23.554 20.063 44.543 1.00 86.06 118 THR A C 1
ATOM 867 O O . THR A 1 118 ? -24.264 20.966 44.100 1.00 86.06 118 THR A O 1
ATOM 870 N N . ILE A 1 119 ? -23.621 18.805 44.120 1.00 86.56 119 ILE A N 1
ATOM 871 C CA . ILE A 1 119 ? -24.377 18.357 42.954 1.00 86.56 119 ILE A CA 1
ATOM 872 C C . ILE A 1 119 ? -25.281 17.197 43.365 1.00 86.56 119 ILE A C 1
ATOM 874 O O . ILE A 1 119 ? -24.878 16.299 44.105 1.00 86.56 119 ILE A O 1
ATOM 878 N N . THR A 1 120 ? -26.514 17.191 42.871 1.00 87.69 120 THR A N 1
ATOM 879 C CA . THR A 1 120 ? -27.435 16.065 43.057 1.00 87.69 120 THR A CA 1
ATOM 880 C C . THR A 1 120 ? -27.254 15.055 41.930 1.00 87.69 120 THR A C 1
ATOM 882 O O . THR A 1 120 ? -27.264 15.427 40.757 1.00 87.69 120 THR A O 1
ATOM 885 N N . GLY A 1 121 ? -27.112 13.779 42.286 1.00 85.75 121 GLY A N 1
ATOM 886 C CA . GLY A 1 121 ? -27.006 12.693 41.318 1.00 85.75 121 GLY A CA 1
ATOM 887 C C . GLY A 1 121 ? -28.350 12.378 40.665 1.00 85.75 121 GLY A C 1
ATOM 888 O O . GLY A 1 121 ? -29.384 12.333 41.337 1.00 85.75 121 GLY A O 1
ATOM 889 N N . ALA A 1 122 ? -28.333 12.118 39.363 1.00 87.56 122 ALA A N 1
ATOM 890 C CA . ALA A 1 122 ? -29.463 11.598 38.607 1.00 87.56 122 ALA A CA 1
ATOM 891 C C . ALA A 1 122 ? -29.108 10.229 38.021 1.00 87.56 122 ALA A C 1
ATOM 893 O O . ALA A 1 122 ? -28.009 10.027 37.508 1.00 87.56 122 ALA A O 1
ATOM 894 N N . ARG A 1 123 ? -30.042 9.278 38.088 1.00 88.38 123 ARG A N 1
ATOM 895 C CA . ARG A 1 123 ? -29.862 7.974 37.444 1.00 88.38 123 ARG A CA 1
ATOM 896 C C . ARG A 1 123 ? -30.045 8.118 35.932 1.00 88.38 123 ARG A C 1
ATOM 898 O O . ARG A 1 123 ? -31.030 8.713 35.501 1.00 88.38 123 ARG A O 1
ATOM 905 N N . THR A 1 124 ? -29.117 7.565 35.159 1.00 90.19 124 THR A N 1
ATOM 906 C CA . THR A 1 124 ? -29.202 7.493 33.696 1.00 90.19 124 THR A CA 1
ATOM 907 C C . THR A 1 124 ? -30.120 6.352 33.257 1.00 90.19 124 THR A C 1
ATOM 909 O O . THR A 1 124 ? -30.400 5.429 34.027 1.00 90.19 124 THR A O 1
ATOM 912 N N . ASP A 1 125 ? -30.561 6.375 31.999 1.00 88.31 125 ASP A N 1
ATOM 913 C CA . ASP A 1 125 ? -31.416 5.317 31.441 1.00 88.31 125 ASP A CA 1
ATOM 914 C C . ASP A 1 125 ? -30.706 3.952 31.373 1.00 88.31 125 ASP A C 1
ATOM 916 O O . ASP A 1 125 ? -31.355 2.911 31.437 1.00 88.31 125 ASP A O 1
ATOM 920 N N . PHE A 1 126 ? -29.369 3.953 31.338 1.00 87.50 126 PHE A N 1
ATOM 921 C CA . PHE A 1 126 ? -28.524 2.758 31.397 1.00 87.50 126 PHE A CA 1
ATOM 922 C C . PHE A 1 126 ? -28.098 2.377 32.829 1.00 87.50 126 PHE A C 1
ATOM 924 O O . PHE A 1 126 ? -27.319 1.451 33.016 1.00 87.50 126 PHE A O 1
ATOM 931 N N . GLY A 1 127 ? -28.620 3.048 33.863 1.00 87.44 127 GLY A N 1
ATOM 932 C CA . GLY A 1 127 ? -28.524 2.613 35.263 1.00 87.44 127 GLY A CA 1
ATOM 933 C C . GLY A 1 127 ? -27.353 3.166 36.083 1.00 87.44 127 GLY A C 1
ATOM 934 O O . GLY A 1 127 ? -27.321 2.922 37.293 1.00 87.44 127 GLY A O 1
ATOM 935 N N . ALA A 1 128 ? -26.443 3.932 35.480 1.00 90.44 128 ALA A N 1
ATOM 936 C CA . ALA A 1 128 ? -25.384 4.646 36.198 1.00 90.44 128 ALA A CA 1
ATOM 937 C C . ALA A 1 128 ? -25.935 5.878 36.942 1.00 90.44 128 ALA A C 1
ATOM 939 O O . ALA A 1 128 ? -27.053 6.331 36.687 1.00 90.44 128 ALA A O 1
ATOM 940 N N . GLU A 1 129 ? -25.157 6.442 37.865 1.00 90.31 129 GLU A N 1
ATOM 941 C CA . GLU A 1 129 ? -25.462 7.720 38.514 1.00 90.31 129 GLU A CA 1
ATOM 942 C C . GLU A 1 129 ? -24.570 8.826 37.963 1.00 90.31 129 GLU A C 1
ATOM 944 O O . GLU A 1 129 ? -23.346 8.735 38.023 1.00 90.31 129 GLU A O 1
ATOM 949 N N . LEU A 1 130 ? -25.193 9.876 37.433 1.00 89.88 130 LEU A N 1
ATOM 950 C CA . LEU A 1 130 ? -24.527 11.049 36.889 1.00 89.88 130 LEU A CA 1
ATOM 951 C C . LEU A 1 130 ? -24.692 12.237 37.838 1.00 89.88 130 LEU A C 1
ATOM 953 O O . LEU A 1 130 ? -25.810 12.656 38.141 1.00 89.88 130 LEU A O 1
ATOM 957 N N . TYR A 1 131 ? -23.574 12.822 38.245 1.00 88.12 131 TYR A N 1
ATOM 958 C CA . TYR A 1 131 ? -23.500 14.062 39.011 1.00 88.12 131 TYR A CA 1
ATOM 959 C C . TYR A 1 131 ? -23.015 15.165 38.073 1.00 88.12 131 TYR A C 1
ATOM 961 O O . TYR A 1 131 ? -21.814 15.317 37.867 1.00 88.12 131 TYR A O 1
ATOM 969 N N . ALA A 1 132 ? -23.948 15.901 37.467 1.00 87.38 132 ALA A N 1
ATOM 970 C CA . ALA A 1 132 ? -23.637 16.951 36.498 1.00 87.38 132 ALA A CA 1
ATOM 971 C C . ALA A 1 132 ? -23.396 18.306 37.186 1.00 87.38 132 ALA A C 1
ATOM 973 O O . ALA A 1 132 ? -24.349 18.960 37.618 1.00 87.38 132 ALA A O 1
ATOM 974 N N . GLY A 1 133 ? -22.130 18.709 37.302 1.00 82.62 133 GLY A N 1
ATOM 975 C CA . GLY A 1 133 ? -21.713 20.004 37.842 1.00 82.62 133 GLY A CA 1
ATOM 976 C C . GLY A 1 133 ? -21.442 21.045 36.763 1.00 82.62 133 GLY A C 1
ATOM 977 O O . GLY A 1 133 ? -21.355 20.743 35.572 1.00 82.62 133 GLY A O 1
ATOM 978 N N . GLY A 1 134 ? -21.290 22.296 37.185 1.00 81.31 134 GLY A N 1
ATOM 979 C CA . GLY A 1 134 ? -20.918 23.413 36.324 1.00 81.31 134 GLY A CA 1
ATOM 980 C C . GLY A 1 134 ? -19.452 23.386 35.892 1.00 81.31 134 GLY A C 1
ATOM 981 O O . GLY A 1 134 ? -19.134 23.990 34.870 1.00 81.31 134 GLY A O 1
ATOM 982 N N . ARG A 1 135 ? -18.575 22.708 36.649 1.00 77.62 135 ARG A N 1
ATOM 983 C CA . ARG A 1 135 ? -17.130 22.605 36.356 1.00 77.62 135 ARG A CA 1
ATOM 984 C C . ARG A 1 135 ? -16.677 21.221 35.897 1.00 77.62 135 ARG A C 1
ATOM 986 O O . ARG A 1 135 ? -15.799 21.126 35.052 1.00 77.62 135 ARG A O 1
ATOM 993 N N . ALA A 1 136 ? -17.296 20.168 36.419 1.00 79.94 136 ALA A N 1
ATOM 994 C CA . ALA A 1 136 ? -17.050 18.792 36.010 1.00 79.94 136 ALA A CA 1
ATOM 995 C C . ALA A 1 136 ? -18.319 17.959 36.202 1.00 79.94 136 ALA A C 1
ATOM 997 O O . ALA A 1 136 ? -19.172 18.288 37.031 1.00 79.94 136 ALA A O 1
ATOM 998 N N . SER A 1 137 ? -18.436 16.869 35.454 1.00 85.69 137 SER A N 1
ATOM 999 C CA . SER A 1 137 ? -19.457 15.847 35.672 1.00 85.69 137 SER A CA 1
ATOM 1000 C C . SER A 1 137 ? -18.805 14.530 36.070 1.00 85.69 137 SER A C 1
ATOM 1002 O O . SER A 1 137 ? -17.749 14.174 35.559 1.00 85.69 137 SER A O 1
ATOM 1004 N N . VAL A 1 138 ? -19.433 13.794 36.983 1.00 87.12 138 VAL A N 1
ATOM 1005 C CA . VAL A 1 138 ? -18.924 12.498 37.452 1.00 87.12 138 VAL A CA 1
ATOM 1006 C C . VAL A 1 138 ? -19.970 11.434 37.184 1.00 87.12 138 VAL A C 1
ATOM 1008 O O . VAL A 1 138 ? -21.119 11.575 37.604 1.00 87.12 138 VAL A O 1
ATOM 1011 N N . LEU A 1 139 ? -19.578 10.371 36.494 1.00 89.88 139 LEU A N 1
ATOM 1012 C CA . LEU A 1 139 ? -20.403 9.191 36.267 1.00 89.88 139 LEU A CA 1
ATOM 1013 C C . LEU A 1 139 ? -19.926 8.075 37.197 1.00 89.88 139 LEU A C 1
ATOM 1015 O O . LEU A 1 139 ? -18.733 7.805 37.249 1.00 89.88 139 LEU A O 1
ATOM 1019 N N . VAL A 1 140 ? -20.837 7.429 37.923 1.00 90.44 140 VAL A N 1
ATOM 1020 C CA . VAL A 1 140 ? -20.533 6.323 38.846 1.00 90.44 140 VAL A CA 1
ATOM 1021 C C . VAL A 1 140 ? -21.426 5.134 38.530 1.00 90.44 140 VAL A C 1
ATOM 1023 O O . VAL A 1 140 ? -22.642 5.282 38.394 1.00 90.44 140 VAL A O 1
ATOM 1026 N N . TRP A 1 141 ? -20.851 3.938 38.445 1.00 92.00 141 TRP A N 1
ATOM 1027 C CA . TRP A 1 141 ? -21.605 2.717 38.162 1.00 92.00 141 TRP A CA 1
ATOM 1028 C C . TRP A 1 141 ? -21.016 1.500 38.872 1.00 92.00 141 TRP A C 1
ATOM 1030 O O . TRP A 1 141 ? -19.880 1.516 39.352 1.00 92.00 141 TRP A O 1
ATOM 1040 N N . GLN A 1 142 ? -21.809 0.431 38.941 1.00 90.50 142 GLN A N 1
ATOM 1041 C CA . GLN A 1 142 ? -21.323 -0.875 39.369 1.00 90.50 142 GLN A CA 1
ATOM 1042 C C . GLN A 1 142 ? -20.841 -1.665 38.151 1.00 90.50 142 GLN A C 1
ATOM 1044 O O . GLN A 1 142 ? -21.634 -2.009 37.277 1.00 90.50 142 GLN A O 1
ATOM 1049 N N . GLN A 1 143 ? -19.544 -1.950 38.094 1.00 89.38 143 GLN A N 1
ATOM 1050 C CA . GLN A 1 143 ? -18.919 -2.693 37.008 1.00 89.38 143 GLN A CA 1
ATOM 1051 C C . GLN A 1 143 ? -19.412 -4.147 37.006 1.00 89.38 143 GLN A C 1
ATOM 1053 O O . GLN A 1 143 ? -19.385 -4.815 38.046 1.00 89.38 143 GLN A O 1
ATOM 1058 N N . PRO A 1 144 ? -19.846 -4.682 35.853 1.00 89.75 144 PRO A N 1
ATOM 1059 C CA . PRO A 1 144 ? -20.219 -6.086 35.751 1.00 89.75 144 PRO A CA 1
ATOM 1060 C C . PRO A 1 144 ? -19.013 -6.985 36.044 1.00 89.75 144 PRO A C 1
ATOM 1062 O O . PRO A 1 144 ? -17.932 -6.756 35.517 1.00 89.75 144 PRO A O 1
ATOM 1065 N N . GLY A 1 145 ? -19.190 -8.067 36.808 1.00 86.94 145 GLY A N 1
ATOM 1066 C CA . GLY A 1 145 ? -18.067 -8.945 37.183 1.00 86.94 145 GLY A CA 1
ATOM 1067 C C . GLY A 1 145 ? -17.384 -9.683 36.016 1.00 86.94 145 GLY A C 1
ATOM 1068 O O . GLY A 1 145 ? -16.317 -10.263 36.209 1.00 86.94 145 GLY A O 1
ATOM 1069 N N . ALA A 1 146 ? -18.004 -9.694 34.831 1.00 86.88 146 ALA A N 1
ATOM 1070 C CA . ALA A 1 146 ? -17.418 -10.207 33.591 1.00 86.88 146 ALA A CA 1
ATOM 1071 C C . ALA A 1 146 ? -16.632 -9.140 32.805 1.00 86.88 146 ALA A C 1
ATOM 1073 O O . ALA A 1 146 ? -15.873 -9.496 31.910 1.00 86.88 146 ALA A O 1
ATOM 1074 N N . ALA A 1 147 ? -16.812 -7.854 33.119 1.00 90.00 147 ALA A N 1
ATOM 1075 C CA . ALA A 1 147 ? -16.145 -6.757 32.435 1.00 90.00 147 ALA A CA 1
ATOM 1076 C C . ALA A 1 147 ? -14.740 -6.535 33.013 1.00 90.00 147 ALA A C 1
ATOM 1078 O O . ALA A 1 147 ? -14.555 -6.411 34.225 1.00 90.00 147 ALA A O 1
ATOM 1079 N N . GLU A 1 148 ? -13.750 -6.458 32.133 1.00 90.38 148 GLU A N 1
ATOM 1080 C CA . GLU A 1 148 ? -12.359 -6.137 32.460 1.00 90.38 148 GLU A CA 1
ATOM 1081 C C . GLU A 1 148 ? -12.108 -4.625 32.450 1.00 90.38 148 GLU A C 1
ATOM 1083 O O . GLU A 1 148 ? -11.249 -4.144 33.188 1.00 90.38 148 GLU A O 1
ATOM 1088 N N . GLY A 1 149 ? -12.899 -3.883 31.672 1.00 90.06 149 GLY A N 1
ATOM 1089 C CA . GLY A 1 149 ? -12.870 -2.428 31.581 1.00 90.06 149 GLY A CA 1
ATOM 1090 C C . GLY A 1 149 ? -14.183 -1.864 31.043 1.00 90.06 149 GLY A C 1
ATOM 1091 O O . GLY A 1 149 ? -15.147 -2.603 30.802 1.00 90.06 149 GLY A O 1
ATOM 1092 N N . ALA A 1 150 ? -14.245 -0.542 30.929 1.00 91.31 150 ALA A N 1
ATOM 1093 C CA . ALA A 1 150 ? -15.395 0.176 30.400 1.00 91.31 150 ALA A CA 1
ATOM 1094 C C . ALA A 1 150 ? -14.946 1.438 29.656 1.00 91.31 150 ALA A C 1
ATOM 1096 O O . ALA A 1 150 ? -13.914 2.014 29.991 1.00 91.31 150 ALA A O 1
ATOM 1097 N N . GLN A 1 151 ? -15.760 1.890 28.707 1.00 91.44 151 GLN A N 1
ATOM 1098 C CA . GLN A 1 151 ? -15.621 3.167 28.016 1.00 91.44 151 GLN A CA 1
ATOM 1099 C C . GLN A 1 151 ? -16.949 3.931 28.072 1.00 91.44 151 GLN A C 1
ATOM 1101 O O . GLN A 1 151 ? -18.026 3.336 27.994 1.00 91.44 151 GLN A O 1
ATOM 1106 N N . VAL A 1 152 ? -16.884 5.255 28.218 1.00 91.31 152 VAL A N 1
ATOM 1107 C CA . VAL A 1 152 ? -18.070 6.124 28.208 1.00 91.31 152 VAL A CA 1
ATOM 1108 C C . VAL A 1 152 ? -18.441 6.468 26.768 1.00 91.31 152 VAL A C 1
ATOM 1110 O O . VAL A 1 152 ? -17.576 6.852 25.982 1.00 91.31 152 VAL A O 1
ATOM 1113 N N . LEU A 1 153 ? -19.726 6.348 26.424 1.00 90.69 153 LEU A N 1
ATOM 1114 C CA . LEU A 1 153 ? -20.238 6.693 25.099 1.00 90.69 153 LEU A CA 1
ATOM 1115 C C . LEU A 1 153 ? -20.987 8.039 25.106 1.00 90.69 153 LEU A C 1
ATOM 1117 O O . LEU A 1 153 ? -21.719 8.312 26.060 1.00 90.69 153 LEU A O 1
ATOM 1121 N N . PRO A 1 154 ? -20.866 8.856 24.039 1.00 87.69 154 PRO A N 1
ATOM 1122 C CA . PRO A 1 154 ? -19.998 8.649 22.873 1.00 87.69 154 PRO A CA 1
ATOM 1123 C C . PRO A 1 154 ? -18.512 8.851 23.213 1.00 87.69 154 PRO A C 1
ATOM 1125 O O . PRO A 1 154 ? -18.176 9.663 24.072 1.00 87.69 154 PRO A O 1
ATOM 1128 N N . ALA A 1 155 ? -17.620 8.169 22.488 1.00 78.06 155 ALA A N 1
ATOM 1129 C CA . ALA A 1 155 ? -16.167 8.217 22.712 1.00 78.06 155 ALA A CA 1
ATOM 1130 C C . ALA A 1 155 ? -15.570 9.634 22.675 1.00 78.06 155 ALA A C 1
ATOM 1132 O O . ALA A 1 155 ? -14.577 9.910 23.336 1.00 78.06 155 ALA A O 1
ATOM 1133 N N . SER A 1 156 ? -16.222 10.558 21.959 1.00 75.81 156 SER A N 1
ATOM 1134 C CA . SER A 1 156 ? -15.853 11.977 21.897 1.00 75.81 156 SER A CA 1
ATOM 1135 C C . SER A 1 156 ? -15.924 12.716 23.239 1.00 75.81 156 SER A C 1
ATOM 1137 O O . SER A 1 156 ? -15.607 13.899 23.283 1.00 75.81 156 SER A O 1
ATOM 1139 N N . LEU A 1 157 ? -16.451 12.084 24.292 1.00 73.56 157 LEU A N 1
ATOM 1140 C CA . LEU A 1 157 ? -16.480 12.656 25.635 1.00 73.56 157 LEU A CA 1
ATOM 1141 C C . LEU A 1 157 ? -15.116 12.671 26.327 1.00 73.56 157 LEU A C 1
ATOM 1143 O O . LEU A 1 157 ? -15.018 13.383 27.318 1.00 73.56 157 LEU A O 1
ATOM 1147 N N . ASP A 1 158 ? -14.145 11.898 25.820 1.00 72.06 158 ASP A N 1
ATOM 1148 C CA . ASP A 1 158 ? -12.755 11.805 26.293 1.00 72.06 158 ASP A CA 1
ATOM 1149 C C . ASP A 1 158 ? -12.616 12.003 27.816 1.00 72.06 158 ASP A C 1
ATOM 1151 O O . ASP A 1 158 ? -12.265 13.089 28.283 1.00 72.06 158 ASP A O 1
ATOM 1155 N N . PRO A 1 159 ? -13.014 11.002 28.626 1.00 73.19 159 PRO A N 1
ATOM 1156 C CA . PRO A 1 159 ? -13.001 11.154 30.071 1.00 73.19 159 PRO A CA 1
ATOM 1157 C C . PRO A 1 159 ? -11.564 11.368 30.552 1.00 73.19 159 PRO A C 1
ATOM 1159 O O . PRO A 1 159 ? -10.705 10.523 30.309 1.00 73.19 159 PRO A O 1
ATOM 1162 N N . GLY A 1 160 ? -11.324 12.449 31.299 1.00 73.06 160 GLY A N 1
ATOM 1163 C CA . GLY A 1 160 ? -9.995 12.730 31.852 1.00 73.06 160 GLY A CA 1
ATOM 1164 C C . GLY A 1 160 ? -9.487 11.596 32.751 1.00 73.06 160 GLY A C 1
ATOM 1165 O O . GLY A 1 160 ? -8.307 11.258 32.736 1.00 73.06 160 GLY A O 1
ATOM 1166 N N . GLU A 1 161 ? -10.396 10.941 33.482 1.00 83.12 161 GLU A N 1
ATOM 1167 C CA . GLU A 1 161 ? -10.103 9.719 34.229 1.00 83.12 161 GLU A CA 1
ATOM 1168 C C . GLU A 1 161 ? -11.267 8.727 34.126 1.00 83.12 161 GLU A C 1
ATOM 1170 O O . GLU A 1 161 ? -12.433 9.106 34.265 1.00 83.12 161 GLU A O 1
ATOM 1175 N N . ILE A 1 162 ? -10.943 7.444 33.945 1.00 87.38 162 ILE A N 1
ATOM 1176 C CA . ILE A 1 162 ? -11.860 6.313 34.097 1.00 87.38 162 ILE A CA 1
ATOM 1177 C C . ILE A 1 162 ? -11.179 5.199 34.892 1.00 87.38 162 ILE A C 1
ATOM 1179 O O . ILE A 1 162 ? -10.051 4.803 34.594 1.00 87.38 162 ILE A O 1
ATOM 1183 N N . GLY A 1 163 ? -11.851 4.667 35.911 1.00 87.25 163 GLY A N 1
ATOM 1184 C CA . GLY A 1 163 ? -11.244 3.615 36.715 1.00 87.25 163 GLY A CA 1
ATOM 1185 C C . GLY A 1 163 ? -12.058 3.140 37.913 1.00 87.25 163 GLY A C 1
ATOM 1186 O O . GLY A 1 163 ? -13.164 3.623 38.173 1.00 87.25 163 GLY A O 1
ATOM 1187 N N . PRO A 1 164 ? -11.514 2.164 38.658 1.00 86.75 164 PRO A N 1
ATOM 1188 C CA . PRO A 1 164 ? -12.145 1.649 39.861 1.00 86.75 164 PRO A CA 1
ATOM 1189 C C . PRO A 1 164 ? -12.079 2.669 41.005 1.00 86.75 164 PRO A C 1
ATOM 1191 O O . PRO A 1 164 ? -11.054 3.306 41.254 1.00 86.75 164 PRO A O 1
ATOM 1194 N N . VAL A 1 165 ? -13.164 2.764 41.769 1.00 82.94 165 VAL A N 1
ATOM 1195 C CA . VAL A 1 165 ? -13.228 3.552 43.001 1.00 82.94 165 VAL A CA 1
ATOM 1196 C C . VAL A 1 165 ? -12.324 2.927 44.069 1.00 82.94 165 VAL A C 1
ATOM 1198 O O . VAL A 1 165 ? -12.264 1.709 44.231 1.00 82.94 165 VAL A O 1
ATOM 1201 N N . GLN A 1 166 ? -11.653 3.755 44.873 1.00 73.06 166 GLN A N 1
ATOM 1202 C CA . GLN A 1 166 ? -10.948 3.263 46.058 1.00 73.06 166 GLN A CA 1
ATOM 1203 C C . GLN A 1 166 ? -11.949 2.791 47.120 1.00 73.06 166 GLN A C 1
ATOM 1205 O O . GLN A 1 166 ? -12.596 3.600 47.785 1.00 73.06 166 GLN A O 1
ATOM 1210 N N . GLY A 1 167 ? -12.052 1.476 47.310 1.00 71.75 167 GLY A N 1
ATOM 1211 C CA . GLY A 1 167 ? -12.876 0.875 48.355 1.00 71.75 167 GLY A CA 1
ATOM 1212 C C . GLY A 1 167 ? -13.637 -0.352 47.854 1.00 71.75 167 GLY A C 1
ATOM 1213 O O . GLY A 1 167 ? -13.020 -1.410 47.787 1.00 71.75 167 GLY A O 1
ATOM 1214 N N . PRO A 1 168 ? -14.952 -0.268 47.573 1.00 71.12 168 PRO A N 1
ATOM 1215 C CA . PRO A 1 168 ? -15.738 -1.418 47.121 1.00 71.12 168 PRO A CA 1
ATOM 1216 C C . PRO A 1 168 ? -15.204 -1.987 45.800 1.00 71.12 168 PRO A C 1
ATOM 1218 O O . PRO A 1 168 ? -15.035 -1.235 44.846 1.00 71.12 168 PRO A O 1
ATOM 1221 N N . ASP A 1 169 ? -15.007 -3.308 45.735 1.00 68.88 169 ASP A N 1
ATOM 1222 C CA . ASP A 1 169 ? -14.296 -3.994 44.638 1.00 68.88 169 ASP A CA 1
ATOM 1223 C C . ASP A 1 169 ? -14.993 -3.926 43.255 1.00 68.88 169 ASP A C 1
ATOM 1225 O O . ASP A 1 169 ? -14.402 -4.341 42.261 1.00 68.88 169 ASP A O 1
ATOM 1229 N N . ASP A 1 170 ? -16.204 -3.364 43.169 1.00 82.94 170 ASP A N 1
ATOM 1230 C CA . ASP A 1 170 ? -17.036 -3.385 41.957 1.00 82.94 170 ASP A CA 1
ATOM 1231 C C . ASP A 1 170 ? -17.538 -1.997 41.517 1.00 82.94 170 ASP A C 1
ATOM 1233 O O . ASP A 1 170 ? -18.310 -1.904 40.566 1.00 82.94 170 ASP A O 1
ATOM 1237 N N . LEU A 1 171 ? -17.159 -0.905 42.193 1.00 87.81 171 LEU A N 1
ATOM 1238 C CA . LEU A 1 171 ? -17.573 0.444 41.783 1.00 87.81 171 LEU A CA 1
ATOM 1239 C C . LEU A 1 171 ? -16.523 1.095 40.901 1.00 87.81 171 LEU A C 1
ATOM 1241 O O . LEU A 1 171 ? -15.334 1.062 41.209 1.00 87.81 171 LEU A O 1
ATOM 1245 N N . TRP A 1 172 ? -16.983 1.715 39.825 1.00 91.06 172 TRP A N 1
ATOM 1246 C CA . TRP A 1 172 ? -16.159 2.447 38.876 1.00 91.06 172 TRP A CA 1
ATOM 1247 C C . TRP A 1 172 ? -16.705 3.854 38.683 1.00 91.06 172 TRP A C 1
ATOM 1249 O O . TRP A 1 172 ? -17.870 4.137 38.989 1.00 91.06 172 TRP A O 1
ATOM 1259 N N . TYR A 1 173 ? -15.839 4.740 38.212 1.00 89.38 173 TYR A N 1
ATOM 1260 C CA . TYR A 1 173 ? -16.198 6.112 37.910 1.00 89.38 173 TYR A CA 1
ATOM 1261 C C . TYR A 1 173 ? -15.517 6.613 36.641 1.00 89.38 173 TYR A C 1
ATOM 1263 O O . TYR A 1 173 ? -14.508 6.060 36.202 1.00 89.38 173 TYR A O 1
ATOM 1271 N N . ALA A 1 174 ? -16.087 7.676 36.081 1.00 89.56 174 ALA A N 1
ATOM 1272 C CA . ALA A 1 174 ? -15.484 8.475 35.030 1.00 89.56 174 ALA A CA 1
ATOM 1273 C C . ALA A 1 174 ? -15.695 9.965 35.322 1.00 89.56 174 ALA A C 1
ATOM 1275 O O . ALA A 1 174 ? -16.778 10.362 35.771 1.00 89.56 174 ALA A O 1
ATOM 1276 N N . VAL A 1 175 ? -14.672 10.779 35.069 1.00 86.25 175 VAL A N 1
ATOM 1277 C CA . VAL A 1 175 ? -14.721 12.243 35.184 1.00 86.25 175 VAL A CA 1
ATOM 1278 C C . VAL A 1 175 ? -14.815 12.843 33.784 1.00 86.25 175 VAL A C 1
ATOM 1280 O O . VAL A 1 175 ? -14.020 12.512 32.910 1.00 86.25 175 VAL A O 1
ATOM 1283 N N . LEU A 1 176 ? -15.806 13.707 33.573 1.00 84.81 176 LEU A N 1
ATOM 1284 C CA . LEU A 1 176 ? -16.115 14.356 32.299 1.00 84.81 176 LEU A CA 1
ATOM 1285 C C . LEU A 1 176 ? -15.998 15.879 32.460 1.00 84.81 176 LEU A C 1
ATOM 1287 O O . LEU A 1 176 ? -16.457 16.430 33.468 1.00 84.81 176 LEU A O 1
ATOM 1291 N N . GLU A 1 177 ? -15.446 16.574 31.466 1.00 77.81 177 GLU A N 1
ATOM 1292 C CA . GLU A 1 177 ? -15.362 18.043 31.466 1.00 77.81 177 GLU A CA 1
ATOM 1293 C C . GLU A 1 177 ? -16.751 18.704 31.467 1.00 77.81 177 GLU A C 1
ATOM 1295 O O . GLU A 1 177 ? -17.712 18.129 30.974 1.00 77.81 177 GLU A O 1
ATOM 1300 N N . ALA A 1 178 ? -16.915 19.923 31.993 1.00 67.06 178 ALA A N 1
ATOM 1301 C CA . ALA A 1 178 ? -18.187 20.652 31.893 1.00 67.06 178 ALA A CA 1
ATOM 1302 C C . ALA A 1 178 ? -18.146 21.806 30.865 1.00 67.06 178 ALA A C 1
ATOM 1304 O O . ALA A 1 178 ? -17.153 22.528 30.798 1.00 67.06 178 ALA A O 1
ATOM 1305 N N . PRO A 1 179 ? -19.250 22.072 30.130 1.00 61.94 179 PRO A N 1
ATOM 1306 C CA . PRO A 1 179 ? -20.480 21.283 30.074 1.00 61.94 179 PRO A CA 1
ATOM 1307 C C . PRO A 1 179 ? -20.331 20.103 29.095 1.00 61.94 179 PRO A C 1
ATOM 1309 O O . PRO A 1 179 ? -20.521 20.270 27.889 1.00 61.94 179 PRO A O 1
ATOM 1312 N N . ALA A 1 180 ? -20.022 18.905 29.600 1.00 61.22 180 ALA A N 1
ATOM 1313 C CA . ALA A 1 180 ? -19.991 17.688 28.799 1.00 61.22 180 ALA A CA 1
ATOM 1314 C C . ALA A 1 180 ? -21.359 17.439 28.176 1.00 61.22 180 ALA A C 1
ATOM 1316 O O . ALA A 1 180 ? -22.415 17.699 28.768 1.00 61.22 180 ALA A O 1
ATOM 1317 N N . ARG A 1 181 ? -21.337 16.859 26.976 1.00 74.00 181 ARG A N 1
ATOM 1318 C CA . ARG A 1 181 ? -22.514 16.157 26.468 1.00 74.00 181 ARG A CA 1
ATOM 1319 C C . ARG A 1 181 ? -22.867 15.053 27.472 1.00 74.00 181 ARG A C 1
ATOM 1321 O O . ARG A 1 181 ? -21.990 14.467 28.099 1.00 74.00 181 ARG A O 1
ATOM 1328 N N . LEU A 1 182 ? -24.155 14.803 27.671 1.00 83.38 182 LEU A N 1
ATOM 1329 C CA . LEU A 1 182 ? -24.564 13.749 28.595 1.00 83.38 182 LEU A CA 1
ATOM 1330 C C . LEU A 1 182 ? -24.106 12.391 28.036 1.00 83.38 182 LEU A C 1
ATOM 1332 O O . LEU A 1 182 ? -24.294 12.164 26.840 1.00 83.38 182 LEU A O 1
ATOM 1336 N N . PRO A 1 183 ? -23.523 11.509 28.866 1.00 89.38 183 PRO A N 1
ATOM 1337 C CA . PRO A 1 183 ? -23.188 10.163 28.434 1.00 89.38 183 PRO A CA 1
ATOM 1338 C C . PRO A 1 183 ? -24.459 9.415 28.027 1.00 89.38 183 PRO A C 1
ATOM 1340 O O . PRO A 1 183 ? -25.493 9.514 28.692 1.00 89.38 183 PRO A O 1
ATOM 1343 N N . GLU A 1 184 ? -24.370 8.678 26.928 1.00 92.00 184 GLU A N 1
ATOM 1344 C CA . GLU A 1 184 ? -25.487 7.948 26.326 1.00 92.00 184 GLU A CA 1
ATOM 1345 C C . GLU A 1 184 ? -25.531 6.488 26.782 1.00 92.00 184 GLU A C 1
ATOM 1347 O O . GLU A 1 184 ? -26.614 5.914 26.896 1.00 92.00 184 GLU A O 1
ATOM 1352 N N . ASP A 1 185 ? -24.367 5.884 27.035 1.00 93.19 185 ASP A N 1
ATOM 1353 C CA . ASP A 1 185 ? -24.232 4.503 27.507 1.00 93.19 185 ASP A CA 1
ATOM 1354 C C . ASP A 1 185 ? -22.808 4.243 28.050 1.00 93.19 185 ASP A C 1
ATOM 1356 O O . ASP A 1 185 ? -21.932 5.116 28.011 1.00 93.19 185 ASP A O 1
ATOM 1360 N N . LEU A 1 186 ? -22.574 3.025 28.535 1.00 93.44 186 LEU A N 1
ATOM 1361 C CA . LEU A 1 186 ? -21.260 2.466 28.845 1.00 93.44 186 LEU A CA 1
ATOM 1362 C C . LEU A 1 186 ? -20.995 1.271 27.933 1.00 93.44 186 LEU A C 1
ATOM 1364 O O . LEU A 1 186 ? -21.847 0.393 27.809 1.00 93.44 186 LEU A O 1
ATOM 1368 N N . LEU A 1 187 ? -19.809 1.221 27.338 1.00 94.31 187 LEU A N 1
ATOM 1369 C CA . LEU A 1 187 ? -19.315 0.086 26.568 1.00 94.31 187 LEU A CA 1
ATOM 1370 C C . L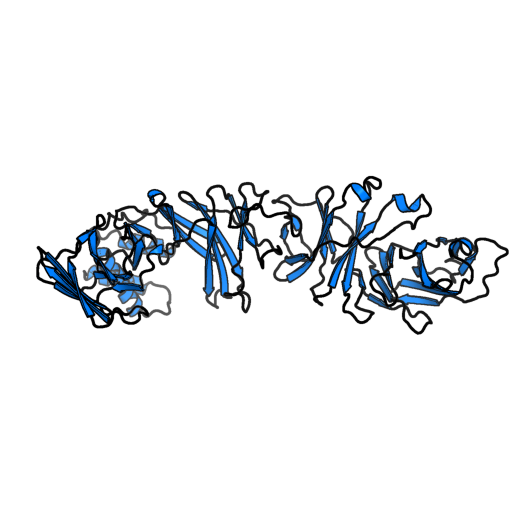EU A 1 187 ? -18.406 -0.762 27.457 1.00 94.31 187 LEU A C 1
ATOM 1372 O O . LEU A 1 187 ? -17.384 -0.281 27.935 1.00 94.31 187 LEU A O 1
ATOM 1376 N N . PHE A 1 188 ? -18.765 -2.016 27.680 1.00 93.94 188 PHE A N 1
ATOM 1377 C CA . PHE A 1 188 ? -17.977 -2.980 28.437 1.00 93.94 188 PHE A CA 1
ATOM 1378 C C . PHE A 1 188 ? -17.252 -3.940 27.507 1.00 93.94 188 PHE A C 1
ATOM 1380 O O . PHE A 1 188 ? -17.771 -4.310 26.454 1.00 93.94 188 PHE A O 1
ATOM 1387 N N . HIS A 1 189 ? -16.093 -4.416 27.955 1.00 93.81 189 HIS A N 1
ATOM 1388 C CA . HIS A 1 189 ? -15.390 -5.527 27.324 1.00 93.81 189 HIS A CA 1
ATOM 1389 C C . HIS A 1 189 ? -14.866 -6.509 28.367 1.00 93.81 189 HIS A C 1
ATOM 1391 O O . HIS A 1 189 ? -14.526 -6.128 29.489 1.00 93.81 189 HIS A O 1
ATOM 1397 N N . GLY A 1 190 ? -14.791 -7.784 27.999 1.00 92.19 190 GLY A N 1
ATOM 1398 C CA . GLY A 1 190 ? -14.237 -8.838 28.847 1.00 92.19 190 GLY A CA 1
ATOM 1399 C C . GLY A 1 190 ? -14.474 -10.228 28.269 1.00 92.19 190 GLY A C 1
ATOM 1400 O O . GLY A 1 190 ? -15.431 -10.440 27.524 1.00 92.19 190 GLY A O 1
ATOM 1401 N N . ASP A 1 191 ? -13.569 -11.169 28.562 1.00 88.81 191 ASP A N 1
ATOM 1402 C CA . ASP A 1 191 ? -13.594 -12.545 28.029 1.00 88.81 191 ASP A CA 1
ATOM 1403 C C . ASP A 1 191 ? -13.795 -12.597 26.490 1.00 88.81 191 ASP A C 1
ATOM 1405 O O . ASP A 1 191 ? -14.391 -13.523 25.933 1.00 88.81 191 ASP A O 1
ATOM 1409 N N . GLY A 1 192 ? -13.290 -11.579 25.782 1.00 90.25 192 GLY A N 1
ATOM 1410 C CA . GLY A 1 192 ? -13.385 -11.458 24.331 1.00 90.25 192 GLY A CA 1
ATOM 1411 C C . GLY A 1 192 ? -14.790 -11.146 23.792 1.00 90.25 192 GLY A C 1
ATOM 1412 O O . GLY A 1 192 ? -15.066 -11.462 22.633 1.00 90.25 192 GLY A O 1
ATOM 1413 N N . SER A 1 193 ? -15.663 -10.565 24.614 1.00 91.19 193 SER A N 1
ATOM 1414 C CA . SER A 1 193 ? -16.976 -10.035 24.228 1.00 91.19 193 SER A CA 1
ATOM 1415 C C . SER A 1 193 ? -17.035 -8.528 24.479 1.00 91.19 193 SER A C 1
ATOM 1417 O O . SER A 1 193 ? -16.311 -8.020 25.337 1.00 91.19 193 SER A O 1
ATOM 1419 N N . VAL A 1 194 ? -17.919 -7.835 23.758 1.00 94.19 194 VAL A N 1
ATOM 1420 C CA . VAL A 1 194 ? -18.218 -6.407 23.938 1.00 94.19 194 VAL A CA 1
ATOM 1421 C C . VAL A 1 194 ? -19.730 -6.237 24.064 1.00 94.19 194 VAL A C 1
ATOM 1423 O O . VAL A 1 194 ? -20.486 -6.895 23.352 1.00 94.19 194 VAL A O 1
ATOM 1426 N N . TRP A 1 195 ? -20.188 -5.418 25.006 1.00 94.44 195 TRP A N 1
ATOM 1427 C CA . TRP A 1 195 ? -21.616 -5.187 25.254 1.00 94.44 195 TRP A CA 1
ATOM 1428 C C . TRP A 1 195 ? -21.846 -3.834 25.922 1.00 94.44 195 TRP A C 1
ATOM 1430 O O . TRP A 1 195 ? -20.922 -3.254 26.484 1.00 94.44 195 TRP A O 1
ATOM 1440 N N . THR A 1 196 ? -23.074 -3.329 25.897 1.00 94.06 196 THR A N 1
ATOM 1441 C CA . THR A 1 196 ? -23.428 -2.042 26.503 1.00 94.06 196 THR A CA 1
ATOM 1442 C C . THR A 1 196 ? -24.178 -2.200 27.826 1.00 94.06 196 THR A C 1
ATOM 1444 O O . THR A 1 196 ? -24.789 -3.243 28.091 1.00 94.06 196 THR A O 1
ATOM 1447 N N . ALA A 1 197 ? -24.176 -1.165 28.674 1.00 91.75 197 ALA A N 1
ATOM 1448 C CA . ALA A 1 197 ? -25.045 -1.125 29.858 1.00 91.75 197 ALA A CA 1
ATOM 1449 C C . ALA A 1 197 ? -26.533 -1.099 29.469 1.00 91.75 197 ALA A C 1
ATOM 1451 O O . ALA A 1 197 ? -27.361 -1.675 30.176 1.00 91.75 197 ALA A O 1
ATOM 1452 N N . GLY A 1 198 ? -26.868 -0.515 28.313 1.00 89.25 198 GLY A N 1
ATOM 1453 C CA . GLY A 1 198 ? -28.198 -0.585 27.703 1.00 89.25 198 GLY A CA 1
ATOM 1454 C C . GLY A 1 198 ? -28.655 -1.996 27.299 1.00 89.25 198 GLY A C 1
ATOM 1455 O O . GLY A 1 198 ? -29.840 -2.189 27.024 1.00 89.25 198 GLY A O 1
ATOM 1456 N N . GLY A 1 199 ? -27.761 -2.991 27.309 1.00 89.19 199 GLY A N 1
ATOM 1457 C CA . GLY A 1 199 ? -28.085 -4.401 27.074 1.00 89.19 199 GLY A CA 1
ATOM 1458 C C . GLY A 1 199 ? -27.897 -4.885 25.638 1.00 89.19 199 GLY A C 1
ATOM 1459 O O . GLY A 1 199 ? -28.333 -5.989 25.316 1.00 89.19 199 GLY A O 1
ATOM 1460 N N . GLU A 1 200 ? -27.258 -4.090 24.786 1.00 92.19 200 GLU A N 1
ATOM 1461 C CA . GLU A 1 200 ? -26.846 -4.506 23.446 1.00 92.19 200 GLU A CA 1
ATOM 1462 C C . GLU A 1 200 ? -25.563 -5.339 23.546 1.00 92.19 200 GLU A C 1
ATOM 1464 O O . GLU A 1 200 ? -24.657 -5.000 24.306 1.00 92.19 200 GLU A O 1
ATOM 1469 N N . VAL A 1 201 ? -25.475 -6.436 22.799 1.00 92.69 201 VAL A N 1
ATOM 1470 C CA . VAL A 1 201 ? -24.281 -7.290 22.747 1.00 92.69 201 VAL A CA 1
ATOM 1471 C C . VAL A 1 201 ? -23.709 -7.188 21.345 1.00 92.69 201 VAL A C 1
ATOM 1473 O O . VAL A 1 201 ? -24.448 -7.349 20.378 1.00 92.69 201 VAL A O 1
ATOM 1476 N N . ALA A 1 202 ? -22.412 -6.910 21.243 1.00 94.75 202 ALA A N 1
ATOM 1477 C CA . ALA A 1 202 ? -21.754 -6.721 19.964 1.00 94.75 202 ALA A CA 1
ATOM 1478 C C . ALA A 1 202 ? -21.597 -8.051 19.223 1.00 94.75 202 ALA A C 1
ATOM 1480 O O . ALA A 1 202 ? -21.230 -9.072 19.819 1.00 94.75 202 ALA A O 1
ATOM 1481 N N . ASP A 1 203 ? -21.782 -8.012 17.907 1.00 95.19 203 ASP A N 1
ATOM 1482 C CA . ASP A 1 203 ? -21.279 -9.068 17.041 1.00 95.19 203 ASP A CA 1
ATOM 1483 C C . ASP A 1 203 ? -19.750 -9.025 17.067 1.00 95.19 203 ASP A C 1
ATOM 1485 O O . ASP A 1 203 ? -19.157 -7.948 17.125 1.00 95.19 203 ASP A O 1
ATOM 1489 N N . THR A 1 204 ? -19.095 -10.186 17.033 1.00 95.31 204 THR A N 1
ATOM 1490 C CA . THR A 1 204 ? -17.627 -10.266 17.038 1.00 95.31 204 THR A CA 1
ATOM 1491 C C . THR A 1 204 ? -17.120 -11.179 15.934 1.00 95.31 204 THR A C 1
ATOM 1493 O O . THR A 1 204 ? -17.747 -12.187 15.604 1.00 95.31 204 THR A O 1
ATOM 1496 N N . ALA A 1 205 ? -15.958 -10.843 15.382 1.00 96.19 205 ALA A N 1
ATOM 1497 C CA . ALA A 1 205 ? -15.255 -11.660 14.400 1.00 96.19 205 ALA A CA 1
ATOM 1498 C C . ALA A 1 205 ? -13.748 -11.644 14.667 1.00 96.19 205 ALA A C 1
ATOM 1500 O O . ALA A 1 205 ? -13.235 -10.768 15.363 1.00 96.19 205 ALA A O 1
ATOM 1501 N N . VAL A 1 206 ? -13.037 -12.631 14.126 1.00 95.62 206 VAL A N 1
ATOM 1502 C CA . VAL A 1 206 ? -11.570 -12.651 14.127 1.00 95.62 206 VAL A CA 1
ATOM 1503 C C . VAL A 1 206 ? -11.098 -12.292 12.727 1.00 95.62 206 VAL A C 1
ATOM 1505 O O . VAL A 1 206 ? -11.538 -12.905 11.757 1.00 95.62 206 VAL A O 1
ATOM 1508 N N . VAL A 1 207 ? -10.205 -11.312 12.647 1.00 94.75 207 VAL A N 1
ATOM 1509 C CA . VAL A 1 207 ? -9.515 -10.886 11.427 1.00 94.75 207 VAL A CA 1
ATOM 1510 C C . VAL A 1 207 ? -8.050 -11.256 11.592 1.00 94.75 207 VAL A C 1
ATOM 1512 O O . VAL A 1 207 ? -7.485 -11.068 12.672 1.00 94.75 207 VAL A O 1
ATOM 1515 N N . GLY A 1 208 ? -7.445 -11.828 10.558 1.00 93.25 208 GLY A N 1
ATOM 1516 C CA . GLY A 1 208 ? -6.095 -12.370 10.640 1.00 93.25 208 GLY A CA 1
ATOM 1517 C C . GLY A 1 208 ? -5.305 -12.133 9.365 1.00 93.25 208 GLY A C 1
ATOM 1518 O O . GLY A 1 208 ? -5.850 -12.272 8.275 1.00 93.25 208 GLY A O 1
ATOM 1519 N N . ASP A 1 209 ? -4.019 -11.842 9.528 1.00 89.12 209 ASP A N 1
ATOM 1520 C CA . ASP A 1 209 ? -3.027 -11.848 8.458 1.00 89.12 209 ASP A CA 1
ATOM 1521 C C . ASP A 1 209 ? -1.729 -12.482 8.972 1.00 89.12 209 ASP A C 1
ATOM 1523 O O . ASP A 1 209 ? -1.159 -12.087 9.994 1.00 89.12 209 ASP A O 1
ATOM 1527 N N . GLY A 1 210 ? -1.292 -13.541 8.290 1.00 87.62 210 GLY A N 1
ATOM 1528 C CA . GLY A 1 210 ? -0.135 -14.337 8.682 1.00 87.62 210 GLY A CA 1
ATOM 1529 C C . GLY A 1 210 ? -0.204 -14.856 10.125 1.00 87.62 210 GLY A C 1
ATOM 1530 O O . GLY A 1 210 ? -0.828 -15.878 10.409 1.00 87.62 210 GLY A O 1
ATOM 1531 N N . ARG A 1 211 ? 0.537 -14.202 11.028 1.00 86.38 211 ARG A N 1
ATOM 1532 C CA . ARG A 1 211 ? 0.638 -14.559 12.459 1.00 86.38 211 ARG A CA 1
ATOM 1533 C C . ARG A 1 211 ? -0.096 -13.590 13.382 1.00 86.38 211 ARG A C 1
ATOM 1535 O O . ARG A 1 211 ? -0.138 -13.851 14.585 1.00 86.38 211 ARG A O 1
ATOM 1542 N N . VAL A 1 212 ? -0.601 -12.484 12.848 1.00 90.56 212 VAL A N 1
ATOM 1543 C CA . VAL A 1 212 ? -1.318 -11.469 13.613 1.00 90.56 212 VAL A CA 1
ATOM 1544 C C . VAL A 1 212 ? -2.803 -11.774 13.503 1.00 90.56 212 VAL A C 1
ATOM 1546 O O . VAL A 1 212 ? -3.335 -11.949 12.412 1.00 90.56 212 VAL A O 1
ATOM 1549 N N . GLU A 1 213 ? -3.470 -11.852 14.648 1.00 93.94 213 GLU A N 1
ATOM 1550 C CA . GLU A 1 213 ? -4.919 -12.009 14.740 1.00 93.94 213 GLU A CA 1
ATOM 1551 C C . GLU A 1 213 ? -5.468 -10.913 15.648 1.00 93.94 213 GLU A C 1
ATOM 1553 O O . GLU A 1 213 ? -4.876 -10.594 16.686 1.00 93.94 213 GLU A O 1
ATOM 1558 N N . ARG A 1 214 ? -6.606 -10.338 15.269 1.00 94.56 214 ARG A N 1
ATOM 1559 C CA . ARG A 1 214 ? -7.349 -9.363 16.065 1.00 94.56 214 ARG A CA 1
ATOM 1560 C C . ARG A 1 214 ? -8.806 -9.758 16.130 1.00 94.56 214 ARG A C 1
ATOM 1562 O O . ARG A 1 214 ? -9.380 -10.235 15.153 1.00 94.56 214 ARG A O 1
ATOM 1569 N N . ARG A 1 215 ? -9.416 -9.559 17.296 1.00 95.94 215 ARG A N 1
ATOM 1570 C CA . ARG A 1 215 ? -10.859 -9.709 17.447 1.00 95.94 215 ARG A CA 1
ATOM 1571 C C . ARG A 1 215 ? -11.504 -8.343 17.317 1.00 95.94 215 ARG A C 1
ATOM 1573 O O . ARG A 1 215 ? -11.201 -7.447 18.099 1.00 95.94 215 ARG A O 1
ATOM 1580 N N . VAL A 1 216 ? -12.394 -8.216 16.350 1.00 96.81 216 VAL A N 1
ATOM 1581 C CA . VAL A 1 216 ? -13.156 -6.997 16.089 1.00 96.81 216 VAL A CA 1
ATOM 1582 C C . VAL A 1 216 ? -14.595 -7.167 16.546 1.00 96.81 216 VAL A C 1
ATOM 1584 O O . VAL A 1 216 ? -15.073 -8.298 16.696 1.00 96.81 216 VAL A O 1
ATOM 1587 N N . PHE A 1 217 ? -15.276 -6.054 16.794 1.00 96.56 217 PHE A N 1
ATOM 1588 C CA . PHE A 1 217 ? -16.685 -6.030 17.161 1.00 96.56 217 PHE A CA 1
ATOM 1589 C C . PHE A 1 217 ? -17.477 -5.001 16.355 1.00 96.56 217 PHE A C 1
ATOM 1591 O O . PHE A 1 217 ? -16.907 -4.024 15.869 1.00 96.56 217 PHE A O 1
ATOM 1598 N N . SER A 1 218 ? -18.793 -5.206 16.265 1.00 95.88 218 SER A N 1
ATOM 1599 C CA . SER A 1 218 ? -19.749 -4.246 15.707 1.00 95.88 218 SER A CA 1
ATOM 1600 C C . SER A 1 218 ? -21.027 -4.182 16.552 1.00 95.88 218 SER A C 1
ATOM 1602 O O . SER A 1 218 ? -21.553 -5.204 16.993 1.00 95.88 218 SER A O 1
ATOM 1604 N N . LEU A 1 219 ? -21.505 -2.961 16.782 1.00 94.50 219 LEU A N 1
ATOM 1605 C CA . LEU A 1 219 ? -22.771 -2.597 17.424 1.00 94.50 219 LEU A CA 1
ATOM 1606 C C . LEU A 1 219 ? -23.549 -1.713 16.430 1.00 94.50 219 LEU A C 1
ATOM 1608 O O . LEU A 1 219 ? -23.445 -0.479 16.487 1.00 94.50 219 LEU A O 1
ATOM 1612 N N . PRO A 1 220 ? -24.258 -2.317 15.460 1.00 89.06 220 PRO A N 1
ATOM 1613 C CA . PRO A 1 220 ? -24.831 -1.597 14.323 1.00 89.06 220 PRO A CA 1
ATOM 1614 C C . PRO A 1 220 ? -25.931 -0.608 14.729 1.00 89.06 220 PRO A C 1
ATOM 1616 O O . PRO A 1 220 ? -26.038 0.459 14.124 1.00 89.06 220 PRO A O 1
ATOM 1619 N N . ASP A 1 221 ? -26.693 -0.889 15.794 1.00 89.25 221 ASP A N 1
ATOM 1620 C CA . ASP A 1 221 ? -27.741 0.022 16.283 1.00 89.25 221 ASP A CA 1
ATOM 1621 C C . ASP A 1 221 ? -27.152 1.336 16.830 1.00 89.25 221 ASP A C 1
ATOM 1623 O O . ASP A 1 221 ? -27.842 2.357 16.905 1.00 89.25 221 ASP A O 1
ATOM 1627 N N . ARG A 1 222 ? -25.856 1.327 17.168 1.00 89.06 222 ARG A N 1
ATOM 1628 C CA . ARG A 1 222 ? -25.091 2.483 17.652 1.00 89.06 222 ARG A CA 1
ATOM 1629 C C . ARG A 1 222 ? -24.031 2.979 16.670 1.00 89.06 222 ARG A C 1
ATOM 1631 O O . ARG A 1 222 ? -23.367 3.964 16.977 1.00 89.06 222 ARG A O 1
ATOM 1638 N N . GLN A 1 223 ? -23.869 2.327 15.515 1.00 90.50 223 GLN A N 1
ATOM 1639 C CA . GLN A 1 223 ? -22.812 2.606 14.526 1.00 90.50 223 GLN A CA 1
ATOM 1640 C C . GLN A 1 223 ? -21.390 2.539 15.118 1.00 90.50 223 GLN A C 1
ATOM 1642 O O . GLN A 1 223 ? -20.459 3.198 14.640 1.00 90.50 223 GLN A O 1
ATOM 1647 N N . LEU A 1 224 ? -21.213 1.734 16.171 1.00 92.44 224 LEU A N 1
ATOM 1648 C CA . LEU A 1 224 ? -19.929 1.541 16.840 1.00 92.44 224 LEU A CA 1
ATOM 1649 C C . LEU A 1 224 ? -19.279 0.258 16.351 1.00 92.44 224 LEU A C 1
ATOM 1651 O O . LEU A 1 224 ? -19.937 -0.744 16.083 1.00 92.44 224 LEU A O 1
ATOM 1655 N N . SER A 1 225 ? -17.966 0.290 16.222 1.00 94.19 225 SER A N 1
ATOM 1656 C CA . SER A 1 225 ? -17.167 -0.825 15.737 1.00 94.19 225 SER A CA 1
ATOM 1657 C C . SER A 1 225 ? -15.735 -0.622 16.199 1.00 94.19 225 SER A C 1
ATOM 1659 O O . SER A 1 225 ? -15.312 0.521 16.382 1.00 94.19 225 SER A O 1
ATOM 1661 N N . GLY A 1 226 ? -14.999 -1.701 16.432 1.00 94.19 226 GLY A N 1
ATOM 1662 C CA . GLY A 1 226 ? -13.649 -1.574 16.966 1.00 94.19 226 GLY A CA 1
ATOM 1663 C C . GLY A 1 226 ? -12.956 -2.887 17.289 1.00 94.19 226 GLY A C 1
ATOM 1664 O O . GLY A 1 226 ? -13.367 -3.946 16.817 1.00 94.19 226 GLY A O 1
ATOM 1665 N N . VAL A 1 227 ? -11.909 -2.817 18.107 1.00 94.06 227 VAL A N 1
ATOM 1666 C CA . VAL A 1 227 ? -11.125 -3.959 18.595 1.00 94.06 227 VAL A CA 1
ATOM 1667 C C . VAL A 1 227 ? -11.609 -4.362 19.980 1.00 94.06 227 VAL A C 1
ATOM 1669 O O . VAL A 1 227 ? -11.782 -3.532 20.866 1.00 94.06 227 VAL A O 1
ATOM 1672 N N . VAL A 1 228 ? -11.835 -5.657 20.192 1.00 92.62 228 VAL A N 1
ATOM 1673 C CA . VAL A 1 228 ? -12.341 -6.183 21.469 1.00 92.62 228 VAL A CA 1
ATOM 1674 C C . VAL A 1 228 ? -11.325 -6.017 22.599 1.00 92.62 228 VAL A C 1
ATOM 1676 O O . VAL A 1 228 ? -11.709 -5.723 23.733 1.00 92.62 228 VAL A O 1
ATOM 1679 N N . ASP A 1 229 ? -10.039 -6.201 22.303 1.00 85.19 229 ASP A N 1
ATOM 1680 C CA . ASP A 1 229 ? -8.960 -6.068 23.280 1.00 85.19 229 ASP A CA 1
ATOM 1681 C C . ASP A 1 229 ? -8.798 -4.592 23.672 1.00 85.19 229 ASP A C 1
ATOM 1683 O O . ASP A 1 229 ? -8.184 -3.809 22.958 1.00 85.19 229 ASP A O 1
ATOM 1687 N N . GLY A 1 230 ? -9.397 -4.208 24.804 1.00 82.00 230 GLY A N 1
ATOM 1688 C CA . GLY A 1 230 ? -9.429 -2.820 25.282 1.00 82.00 230 GLY A CA 1
ATOM 1689 C C . GLY A 1 230 ? -10.630 -1.997 24.804 1.00 82.00 230 GLY A C 1
ATOM 1690 O O . GLY A 1 230 ? -10.716 -0.828 25.162 1.00 82.00 230 GLY A O 1
ATOM 1691 N N . ALA A 1 231 ? -11.559 -2.597 24.045 1.00 85.06 231 ALA A N 1
ATOM 1692 C CA . ALA A 1 231 ? -12.711 -1.912 23.442 1.00 85.06 231 ALA A CA 1
ATOM 1693 C C . ALA A 1 231 ? -12.337 -0.666 22.620 1.00 85.06 231 ALA A C 1
ATOM 1695 O O . ALA A 1 231 ? -13.078 0.314 22.605 1.00 85.06 231 ALA A O 1
ATOM 1696 N N . GLU A 1 232 ? -11.192 -0.689 21.941 1.00 90.75 232 GLU A N 1
ATOM 1697 C CA . GLU A 1 232 ? -10.731 0.444 21.145 1.00 90.75 232 GLU A CA 1
ATOM 1698 C C . GLU A 1 232 ? -11.667 0.667 19.952 1.00 90.75 232 GLU A C 1
ATOM 1700 O O . GLU A 1 232 ? -11.802 -0.192 19.080 1.00 90.75 232 GLU A O 1
ATOM 1705 N N . LEU A 1 233 ? -12.354 1.808 19.934 1.00 91.06 233 LEU A N 1
ATOM 1706 C CA . LEU A 1 233 ? -13.286 2.165 18.869 1.00 91.06 233 LEU A CA 1
ATOM 1707 C C . LEU A 1 233 ? -12.531 2.628 17.626 1.00 91.06 233 LEU A C 1
ATOM 1709 O O . LEU A 1 233 ? -11.647 3.474 17.714 1.00 91.06 233 LEU A O 1
ATOM 1713 N N . VAL A 1 234 ? -12.949 2.120 16.469 1.00 90.19 234 VAL A N 1
ATOM 1714 C CA . VAL A 1 234 ? -12.386 2.464 15.162 1.00 90.19 234 VAL A CA 1
ATOM 1715 C C . VAL A 1 234 ? -13.461 3.203 14.358 1.00 90.19 234 VAL A C 1
ATOM 1717 O O . VAL A 1 234 ? -14.475 2.600 13.969 1.00 90.19 234 VAL A O 1
ATOM 1720 N N . PRO A 1 235 ? -13.314 4.523 14.144 1.00 89.31 235 PRO A N 1
ATOM 1721 C CA . PRO A 1 235 ? -14.221 5.278 13.287 1.00 89.31 235 PRO A CA 1
ATOM 1722 C C . PRO A 1 235 ? -14.268 4.716 11.852 1.00 89.31 235 PRO A C 1
ATOM 1724 O O . PRO A 1 235 ? -13.314 4.078 11.409 1.00 89.31 235 PRO A O 1
ATOM 1727 N N . PRO A 1 236 ? -15.372 4.910 11.105 1.00 87.00 236 PRO A N 1
ATOM 1728 C CA . PRO A 1 236 ? -15.410 4.556 9.686 1.00 87.00 236 PRO A CA 1
ATOM 1729 C C . PRO A 1 236 ? -14.305 5.288 8.912 1.00 87.00 236 PRO A C 1
ATOM 1731 O O . PRO A 1 236 ? -14.175 6.501 9.069 1.00 87.00 236 PRO A O 1
ATOM 1734 N N . GLY A 1 237 ? -13.540 4.565 8.088 1.00 84.50 237 GLY A N 1
ATOM 1735 C CA . GLY A 1 237 ? -12.416 5.125 7.324 1.00 84.50 237 GLY A CA 1
ATOM 1736 C C . GLY A 1 237 ? -11.126 5.300 8.134 1.00 84.50 237 GLY A C 1
ATOM 1737 O O . GLY A 1 237 ? -10.138 5.808 7.611 1.00 84.50 237 GLY A O 1
ATOM 1738 N N . ASP A 1 238 ? -11.116 4.878 9.401 1.00 88.56 238 ASP A N 1
ATOM 1739 C CA . ASP A 1 238 ? -9.952 4.980 10.277 1.00 88.56 238 ASP A CA 1
ATOM 1740 C C . ASP A 1 238 ? -9.275 3.617 10.491 1.00 88.56 238 ASP A C 1
ATOM 1742 O O . ASP A 1 238 ? -9.821 2.551 10.166 1.00 88.56 238 ASP A O 1
ATOM 1746 N N . ALA A 1 239 ? -8.069 3.653 11.053 1.00 88.88 239 ALA A N 1
ATOM 1747 C CA . ALA A 1 239 ? -7.275 2.465 11.320 1.00 88.88 239 ALA A CA 1
ATOM 1748 C C . ALA A 1 239 ? -6.538 2.537 12.658 1.00 88.88 239 ALA A C 1
ATOM 1750 O O . ALA A 1 239 ? -6.077 3.589 13.095 1.00 88.88 239 ALA A O 1
ATOM 1751 N N . VAL A 1 240 ? -6.370 1.373 13.278 1.00 88.94 240 VAL A N 1
ATOM 1752 C CA . VAL A 1 240 ? -5.531 1.192 14.464 1.00 88.94 240 VAL A CA 1
ATOM 1753 C C . VAL A 1 240 ? -4.243 0.511 14.041 1.00 88.94 240 VAL A C 1
ATOM 1755 O O . VAL A 1 240 ? -4.258 -0.484 13.313 1.00 88.94 240 VAL A O 1
ATOM 1758 N N . VAL A 1 241 ? -3.126 1.049 14.518 1.00 88.44 241 VAL A N 1
ATOM 1759 C CA . VAL A 1 241 ? -1.790 0.514 14.269 1.00 88.44 241 VAL A CA 1
ATOM 1760 C C . VAL A 1 241 ? -1.196 -0.027 15.558 1.00 88.44 241 VAL A C 1
ATOM 1762 O O . VAL A 1 241 ? -1.416 0.517 16.640 1.00 88.44 241 VAL A O 1
ATOM 1765 N N . GLY A 1 242 ? -0.383 -1.069 15.454 1.00 87.62 242 GLY A N 1
ATOM 1766 C CA . GLY A 1 242 ? 0.381 -1.536 16.598 1.00 87.62 242 GLY A CA 1
ATOM 1767 C C . GLY A 1 242 ? 1.544 -2.429 16.216 1.00 87.62 242 GLY A C 1
ATOM 1768 O O . GLY A 1 242 ? 1.799 -2.695 15.043 1.00 87.62 242 GLY A O 1
ATOM 1769 N N . VAL A 1 243 ? 2.254 -2.878 17.250 1.00 87.50 243 VAL A N 1
ATOM 1770 C CA . VAL A 1 243 ? 3.442 -3.719 17.117 1.00 87.50 243 VAL A CA 1
ATOM 1771 C C . VAL A 1 243 ? 3.302 -4.925 18.034 1.00 87.50 243 VAL A C 1
ATOM 1773 O O . VAL A 1 243 ? 3.177 -4.773 19.251 1.00 87.50 243 VAL A O 1
ATOM 1776 N N . ASP A 1 244 ? 3.345 -6.122 17.456 1.00 87.94 244 ASP A N 1
ATOM 1777 C CA . ASP A 1 244 ? 3.384 -7.371 18.213 1.00 87.94 244 ASP A CA 1
ATOM 1778 C C . ASP A 1 244 ? 4.830 -7.841 18.367 1.00 87.94 244 ASP A C 1
ATOM 1780 O O . ASP A 1 244 ? 5.502 -8.179 17.392 1.00 87.94 244 ASP A O 1
ATOM 1784 N N . GLN A 1 245 ? 5.302 -7.918 19.615 1.00 85.62 245 GLN A N 1
ATOM 1785 C CA . GLN A 1 245 ? 6.587 -8.542 19.924 1.00 85.62 245 GLN A CA 1
ATOM 1786 C C . GLN A 1 245 ? 6.430 -10.059 19.915 1.00 85.62 245 GLN A C 1
ATOM 1788 O O . GLN A 1 245 ? 5.908 -10.667 20.862 1.00 85.62 245 GLN A O 1
ATOM 1793 N N . LEU A 1 246 ? 6.895 -10.701 18.849 1.00 79.06 246 LEU A N 1
ATOM 1794 C CA . LEU A 1 246 ? 6.894 -12.151 18.798 1.00 79.06 246 LEU A CA 1
ATOM 1795 C C . LEU A 1 246 ? 7.958 -12.710 19.761 1.00 79.06 246 LEU A C 1
ATOM 1797 O O . LEU A 1 246 ? 9.072 -12.197 19.857 1.00 79.06 246 LEU A O 1
ATOM 1801 N N . PRO A 1 247 ? 7.674 -13.809 20.486 1.00 77.12 247 PRO A N 1
ATOM 1802 C CA . PRO A 1 247 ? 8.680 -14.416 21.343 1.00 77.12 247 PRO A CA 1
ATOM 1803 C C . PRO A 1 247 ? 9.897 -14.867 20.522 1.00 77.12 247 PRO A C 1
ATOM 1805 O O . PRO A 1 247 ? 9.746 -15.642 19.578 1.00 77.12 247 PRO A O 1
ATOM 1808 N N . TRP A 1 248 ? 11.107 -14.469 20.929 1.00 68.94 248 TRP A N 1
ATOM 1809 C CA . TRP A 1 248 ? 12.376 -14.774 20.239 1.00 68.94 248 TRP A CA 1
ATOM 1810 C C . TRP A 1 248 ? 12.552 -16.255 19.841 1.00 68.94 248 TRP A C 1
ATOM 1812 O O . TRP A 1 248 ? 13.132 -16.570 18.806 1.00 68.94 248 TRP A O 1
ATOM 1822 N N . TRP A 1 249 ? 12.010 -17.195 20.622 1.00 69.50 249 TRP A N 1
ATOM 1823 C CA . TRP A 1 249 ? 12.084 -18.639 20.353 1.00 69.50 249 TRP A CA 1
ATOM 1824 C C . TRP A 1 249 ? 11.145 -19.125 19.233 1.00 69.50 249 TRP A C 1
ATOM 1826 O O . TRP A 1 249 ? 11.235 -20.281 18.823 1.00 69.50 249 TRP A O 1
ATOM 1836 N N . ARG A 1 250 ? 10.259 -18.262 18.724 1.00 64.19 250 ARG A N 1
ATOM 1837 C CA . ARG A 1 250 ? 9.486 -18.452 17.483 1.00 64.19 250 ARG A CA 1
ATOM 1838 C C . ARG A 1 250 ? 10.094 -17.690 16.293 1.00 64.19 250 ARG A C 1
ATOM 1840 O O . ARG A 1 250 ? 9.409 -17.498 15.289 1.00 64.19 250 ARG A O 1
ATOM 1847 N N . GLY A 1 251 ? 11.361 -17.277 16.414 1.00 60.94 251 GLY A N 1
ATOM 1848 C CA . GLY A 1 251 ? 12.043 -16.416 15.444 1.00 60.94 251 GLY A CA 1
ATOM 1849 C C . GLY A 1 251 ? 11.522 -14.982 15.489 1.00 60.94 251 GLY A C 1
ATOM 1850 O O . GLY A 1 251 ? 11.315 -14.398 14.439 1.00 60.94 251 GLY A O 1
ATOM 1851 N N . GLY A 1 252 ? 11.168 -14.499 16.684 1.00 59.94 252 GLY A N 1
ATOM 1852 C CA . GLY A 1 252 ? 10.353 -13.303 16.855 1.00 59.94 252 GLY A CA 1
ATOM 1853 C C . GLY A 1 252 ? 11.106 -12.005 16.613 1.00 59.94 252 GLY A C 1
ATOM 1854 O O . GLY A 1 252 ? 11.699 -11.467 17.545 1.00 59.94 252 GLY A O 1
ATOM 1855 N N . ASP A 1 253 ? 11.049 -11.543 15.371 1.00 77.50 253 ASP A N 1
ATOM 1856 C CA . ASP A 1 253 ? 11.133 -10.126 15.045 1.00 77.50 253 ASP A CA 1
ATOM 1857 C C . ASP A 1 253 ? 9.807 -9.446 15.425 1.00 77.50 253 ASP A C 1
ATOM 1859 O O . ASP A 1 253 ? 8.760 -10.101 15.526 1.00 77.50 253 ASP A O 1
ATOM 1863 N N . ASP A 1 254 ? 9.864 -8.143 15.677 1.00 85.81 254 ASP A N 1
ATOM 1864 C CA . ASP A 1 254 ? 8.670 -7.330 15.894 1.00 85.81 254 ASP A CA 1
ATOM 1865 C C . ASP A 1 254 ? 7.840 -7.301 14.596 1.00 85.81 254 ASP A C 1
ATOM 1867 O O . ASP A 1 254 ? 8.392 -7.317 13.492 1.00 85.81 254 ASP A O 1
ATOM 1871 N N . VAL A 1 255 ? 6.512 -7.309 14.713 1.00 84.75 255 VAL A N 1
ATOM 1872 C CA . VAL A 1 255 ? 5.592 -7.266 13.565 1.00 84.75 255 VAL A CA 1
ATOM 1873 C C . VAL A 1 255 ? 4.715 -6.031 13.682 1.00 84.75 255 VAL A C 1
ATOM 1875 O O . VAL A 1 255 ? 3.934 -5.924 14.630 1.00 84.75 255 VAL A O 1
ATOM 1878 N N . ASP A 1 256 ? 4.831 -5.132 12.708 1.00 86.00 256 ASP A N 1
ATOM 1879 C CA . ASP A 1 256 ? 3.930 -3.994 12.554 1.00 86.00 256 ASP A CA 1
ATOM 1880 C C . ASP A 1 256 ? 2.619 -4.489 11.940 1.00 86.00 256 ASP A C 1
ATOM 1882 O O . ASP A 1 256 ? 2.622 -5.292 11.001 1.00 86.00 256 ASP A O 1
ATOM 1886 N N . TRP A 1 257 ? 1.489 -4.003 12.438 1.00 88.81 257 TRP A N 1
ATOM 1887 C CA . TRP A 1 257 ? 0.177 -4.326 11.889 1.00 88.81 257 TRP A CA 1
ATOM 1888 C C . TRP A 1 257 ? -0.727 -3.101 11.829 1.00 88.81 257 TRP A C 1
ATOM 1890 O O . TRP A 1 257 ? -0.597 -2.172 12.629 1.00 88.81 257 TRP A O 1
ATOM 1900 N N . VAL A 1 258 ? -1.658 -3.131 10.876 1.00 89.56 258 VAL A N 1
ATOM 1901 C CA . VAL A 1 258 ? -2.714 -2.133 10.698 1.00 89.56 258 VAL A CA 1
ATOM 1902 C C . VAL A 1 258 ? -4.044 -2.843 10.547 1.00 89.56 258 VAL A C 1
ATOM 1904 O O . VAL A 1 258 ? -4.187 -3.742 9.719 1.00 89.56 258 VAL A O 1
ATOM 1907 N N . LEU A 1 259 ? -5.011 -2.431 11.356 1.00 92.12 259 LEU A N 1
ATOM 1908 C CA . LEU A 1 259 ? -6.393 -2.868 11.282 1.00 92.12 259 LEU A CA 1
ATOM 1909 C C . LEU A 1 259 ? -7.265 -1.679 10.874 1.00 92.12 259 LEU A C 1
ATOM 1911 O O . LEU A 1 259 ? -7.401 -0.743 11.659 1.00 92.12 259 LEU A O 1
ATOM 1915 N N . ALA A 1 260 ? -7.890 -1.731 9.699 1.00 91.69 260 ALA A N 1
ATOM 1916 C CA . ALA A 1 260 ? -8.839 -0.703 9.264 1.00 91.69 260 ALA A CA 1
ATOM 1917 C C . ALA A 1 260 ? -10.290 -1.147 9.395 1.00 91.69 260 ALA A C 1
ATOM 1919 O O . ALA A 1 260 ? -10.624 -2.319 9.176 1.00 91.69 260 ALA A O 1
ATOM 1920 N N . ARG A 1 261 ? -11.151 -0.161 9.660 1.00 93.50 261 ARG A N 1
ATOM 1921 C CA . ARG A 1 261 ? -12.593 -0.248 9.436 1.00 93.50 261 ARG A CA 1
ATOM 1922 C C . ARG A 1 261 ? -12.922 0.391 8.089 1.00 93.50 261 ARG A C 1
ATOM 1924 O O . ARG A 1 261 ? -12.871 1.608 7.929 1.00 93.50 261 ARG A O 1
ATOM 1931 N N . LEU A 1 262 ? -13.299 -0.449 7.142 1.00 93.00 262 LEU A N 1
ATOM 1932 C CA . LEU A 1 262 ? -13.590 -0.102 5.759 1.00 93.00 262 LEU A CA 1
ATOM 1933 C C . LEU A 1 262 ? -15.109 -0.057 5.510 1.00 93.00 262 LEU A C 1
ATOM 1935 O O . LEU A 1 262 ? -15.880 -0.642 6.287 1.00 93.00 262 LEU A O 1
ATOM 1939 N N . PRO A 1 263 ? -15.555 0.606 4.426 1.00 92.88 263 PRO A N 1
ATOM 1940 C CA . PRO A 1 263 ? -16.942 0.545 3.973 1.00 92.88 263 PRO A CA 1
ATOM 1941 C C . PRO A 1 263 ? -17.423 -0.897 3.771 1.00 92.88 263 PRO A C 1
ATOM 1943 O O . PRO A 1 263 ? -16.634 -1.792 3.471 1.00 92.88 263 PRO A O 1
ATOM 1946 N N . GLN A 1 264 ? -18.727 -1.132 3.926 1.00 93.81 264 GLN A N 1
ATOM 1947 C CA . GLN A 1 264 ? -19.319 -2.473 3.847 1.00 93.81 264 GLN A CA 1
ATOM 1948 C C . GLN A 1 264 ? -19.056 -3.157 2.496 1.00 93.81 264 GLN A C 1
ATOM 1950 O O . GLN A 1 264 ? -18.913 -4.373 2.419 1.00 93.81 264 GLN A O 1
ATOM 1955 N N . GLU A 1 265 ? -18.981 -2.383 1.420 1.00 93.94 265 GLU A N 1
ATOM 1956 C CA . GLU A 1 265 ? -18.702 -2.854 0.066 1.00 93.94 265 GLU A CA 1
ATOM 1957 C C . GLU A 1 265 ? -17.252 -3.299 -0.162 1.00 93.94 265 GLU A C 1
ATOM 1959 O O . GLU A 1 265 ? -16.982 -3.924 -1.186 1.00 93.94 265 GLU A O 1
ATOM 1964 N N . ALA A 1 266 ? -16.323 -3.008 0.753 1.00 93.50 266 ALA A N 1
ATOM 1965 C CA . ALA A 1 266 ? -14.937 -3.430 0.615 1.00 93.50 266 ALA A CA 1
ATOM 1966 C C . ALA A 1 266 ? -14.833 -4.959 0.727 1.00 93.50 266 ALA A C 1
ATOM 1968 O O . ALA A 1 266 ? -15.073 -5.526 1.792 1.00 93.50 266 ALA A O 1
ATOM 1969 N N . ASP A 1 267 ? -14.443 -5.623 -0.360 1.00 93.69 267 ASP A N 1
ATOM 1970 C CA . ASP A 1 267 ? -14.187 -7.072 -0.416 1.00 93.69 267 ASP A CA 1
ATOM 1971 C C . ASP A 1 267 ? -12.708 -7.381 -0.149 1.00 93.69 267 ASP A C 1
ATOM 1973 O O . ASP A 1 267 ? -12.349 -8.411 0.421 1.00 93.69 267 ASP A O 1
ATOM 1977 N N . ARG A 1 268 ? -11.831 -6.450 -0.537 1.00 90.94 268 ARG A N 1
ATOM 1978 C CA . ARG A 1 268 ? -10.378 -6.585 -0.435 1.00 90.94 268 ARG A CA 1
ATOM 1979 C C . ARG A 1 268 ? -9.745 -5.323 0.110 1.00 90.94 268 ARG A C 1
ATOM 1981 O O . ARG A 1 268 ? -10.256 -4.225 -0.104 1.00 90.94 268 ARG A O 1
ATOM 1988 N N . ALA A 1 269 ? -8.594 -5.484 0.746 1.00 89.69 269 ALA A N 1
ATOM 1989 C CA . ALA A 1 269 ? -7.739 -4.382 1.148 1.00 89.69 269 ALA A CA 1
ATOM 1990 C C . ALA A 1 269 ? -6.271 -4.688 0.853 1.00 89.69 269 ALA A C 1
ATO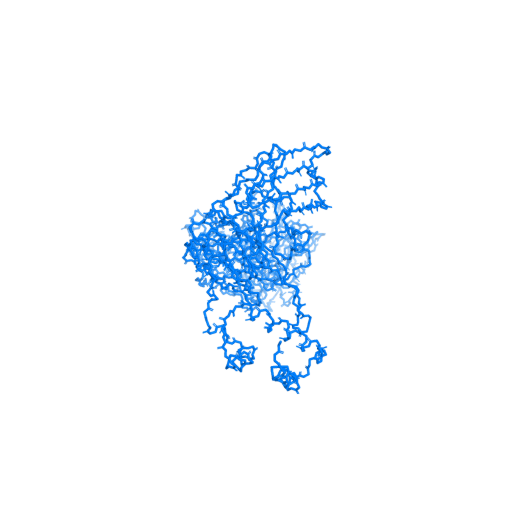M 1992 O O . ALA A 1 269 ? -5.882 -5.848 0.745 1.00 89.69 269 ALA A O 1
ATOM 1993 N N . ARG A 1 270 ? -5.440 -3.658 0.733 1.00 84.38 270 ARG A N 1
ATOM 1994 C CA . ARG A 1 270 ? -3.985 -3.803 0.649 1.00 84.38 270 ARG A CA 1
ATOM 1995 C C . ARG A 1 270 ? -3.308 -2.701 1.436 1.00 84.38 270 ARG A C 1
ATOM 1997 O O . ARG A 1 270 ? -3.730 -1.544 1.384 1.00 84.38 270 ARG A O 1
ATOM 2004 N N . LEU A 1 271 ? -2.259 -3.077 2.158 1.00 79.94 271 LEU A N 1
ATOM 2005 C CA . LEU A 1 271 ? -1.390 -2.122 2.833 1.00 79.94 271 LEU A CA 1
ATOM 2006 C C . LEU A 1 271 ? -0.687 -1.277 1.776 1.00 79.94 271 LEU A C 1
ATOM 2008 O O . LEU A 1 271 ? -0.175 -1.841 0.814 1.00 79.94 271 LEU A O 1
ATOM 2012 N N . VAL A 1 272 ? -0.620 0.037 1.948 1.00 75.88 272 VAL A N 1
ATOM 2013 C CA . VAL A 1 272 ? 0.202 0.884 1.085 1.00 75.88 272 VAL A CA 1
ATOM 2014 C C . VAL A 1 272 ? 1.223 1.657 1.897 1.00 75.88 272 VAL A C 1
ATOM 2016 O O . VAL A 1 272 ? 0.938 2.287 2.920 1.00 75.88 272 VAL A O 1
ATOM 2019 N N . THR A 1 273 ? 2.461 1.586 1.433 1.00 64.75 273 THR A N 1
ATOM 2020 C CA . THR A 1 273 ? 3.587 2.309 2.009 1.00 64.75 273 THR A CA 1
ATOM 2021 C C . THR A 1 273 ? 3.693 3.671 1.351 1.00 64.75 273 THR A C 1
ATOM 2023 O O . THR A 1 273 ? 4.396 3.828 0.363 1.00 64.75 273 THR A O 1
ATOM 2026 N N . THR A 1 274 ? 2.984 4.682 1.861 1.00 58.50 274 THR A N 1
ATOM 2027 C CA . THR A 1 274 ? 3.070 6.024 1.263 1.00 58.50 274 THR A CA 1
ATOM 2028 C C . THR A 1 274 ? 3.257 7.151 2.258 1.00 58.50 274 THR A C 1
ATOM 2030 O O . THR A 1 274 ? 2.531 7.269 3.242 1.00 58.50 274 THR A O 1
ATOM 2033 N N . ALA A 1 275 ? 4.183 8.050 1.917 1.00 44.78 275 ALA A N 1
ATOM 2034 C CA . ALA A 1 275 ? 4.019 9.469 2.197 1.00 44.78 275 ALA A CA 1
ATOM 2035 C C . ALA A 1 275 ? 2.956 10.039 1.228 1.00 44.78 275 ALA A C 1
ATOM 2037 O O . ALA A 1 275 ? 2.892 9.583 0.084 1.00 44.78 275 ALA A O 1
ATOM 2038 N N . PRO A 1 276 ? 2.138 11.027 1.635 1.00 38.31 276 PRO A N 1
ATOM 2039 C CA . PRO A 1 276 ? 1.040 11.544 0.816 1.00 38.31 276 PRO A CA 1
ATOM 2040 C C . PRO A 1 276 ? 1.480 11.894 -0.618 1.00 38.31 276 PRO A C 1
ATOM 2042 O O . PRO A 1 276 ? 2.422 12.669 -0.800 1.00 38.31 276 PRO A O 1
ATOM 2045 N N . GLY A 1 277 ? 0.801 11.333 -1.626 1.00 38.91 277 GLY A N 1
ATOM 2046 C CA . GLY A 1 277 ? 0.989 11.672 -3.045 1.00 38.91 277 GLY A CA 1
ATOM 2047 C C . GLY A 1 277 ? 2.107 10.938 -3.798 1.00 38.91 277 GLY A C 1
ATOM 2048 O O . GLY A 1 277 ? 2.486 11.387 -4.875 1.00 38.91 277 GLY A O 1
ATOM 2049 N N . ARG A 1 278 ? 2.670 9.848 -3.260 1.00 48.94 278 ARG A N 1
ATOM 2050 C CA . ARG A 1 278 ? 3.595 8.960 -3.991 1.00 48.94 278 ARG A CA 1
ATOM 2051 C C . ARG A 1 278 ? 3.292 7.509 -3.645 1.00 48.94 278 ARG A C 1
ATOM 2053 O O . ARG A 1 278 ? 3.725 7.034 -2.599 1.00 48.94 278 ARG A O 1
ATOM 2060 N N . HIS A 1 279 ? 2.527 6.828 -4.493 1.00 51.53 279 HIS A N 1
ATOM 2061 C CA . HIS A 1 279 ? 2.182 5.422 -4.305 1.00 51.53 279 HIS A CA 1
ATOM 2062 C C . HIS A 1 279 ? 3.337 4.512 -4.720 1.00 51.53 279 HIS A C 1
ATOM 2064 O O . HIS A 1 279 ? 3.691 4.433 -5.893 1.00 51.53 279 HIS A O 1
ATOM 2070 N N . VAL A 1 280 ? 3.927 3.825 -3.742 1.00 49.81 280 VAL A N 1
ATOM 2071 C CA . VAL A 1 280 ? 4.965 2.815 -3.948 1.00 49.81 280 VAL A CA 1
ATOM 2072 C C . VAL A 1 280 ? 4.690 1.662 -2.992 1.00 49.81 280 VAL A C 1
ATOM 2074 O O . VAL A 1 280 ? 4.728 1.853 -1.785 1.00 49.81 280 VAL A O 1
ATOM 2077 N N . GLY A 1 281 ? 4.406 0.480 -3.542 1.00 52.28 281 GLY A N 1
ATOM 2078 C CA . GLY A 1 281 ? 4.258 -0.772 -2.794 1.00 52.28 281 GLY A CA 1
ATOM 2079 C C . GLY A 1 281 ? 2.844 -1.026 -2.271 1.00 52.28 281 GLY A C 1
ATOM 2080 O O . GLY A 1 281 ? 2.490 -0.608 -1.170 1.00 52.28 281 GLY A O 1
ATOM 2081 N N . GLY A 1 282 ? 2.041 -1.755 -3.051 1.00 56.09 282 GLY A N 1
ATOM 2082 C CA . GLY A 1 282 ? 0.912 -2.498 -2.503 1.00 56.09 282 GLY A CA 1
ATOM 2083 C C . GLY A 1 282 ? 1.463 -3.721 -1.775 1.00 56.09 282 GLY A C 1
ATOM 2084 O O . GLY A 1 282 ? 2.008 -4.626 -2.404 1.00 56.09 282 GLY A O 1
ATOM 2085 N N . GLY A 1 283 ? 1.352 -3.749 -0.449 1.00 63.59 283 GLY A N 1
ATOM 2086 C CA . GLY A 1 283 ? 1.501 -4.976 0.326 1.00 63.59 283 GLY A CA 1
ATOM 2087 C C . GLY A 1 283 ? 0.512 -6.049 -0.153 1.00 63.59 283 GLY A C 1
ATOM 2088 O O . GLY A 1 283 ? -0.360 -5.773 -0.982 1.00 63.59 283 GLY A O 1
ATOM 2089 N N . PRO A 1 284 ? 0.620 -7.290 0.347 1.00 70.00 284 PRO A N 1
ATOM 2090 C CA . PRO A 1 284 ? -0.268 -8.365 -0.077 1.00 70.00 284 PRO A CA 1
ATOM 2091 C C . PRO A 1 284 ? -1.736 -7.949 0.065 1.00 70.00 284 PRO A C 1
ATOM 2093 O O . PRO A 1 284 ? -2.137 -7.356 1.068 1.00 70.00 284 PRO A O 1
ATOM 2096 N N . VAL A 1 285 ? -2.529 -8.266 -0.960 1.00 81.62 285 VAL A N 1
ATOM 2097 C CA . VAL A 1 285 ? -3.979 -8.086 -0.909 1.00 81.62 285 VAL A CA 1
ATOM 2098 C C . VAL A 1 285 ? -4.545 -9.071 0.109 1.00 81.62 285 VAL A C 1
ATOM 2100 O O . VAL A 1 285 ? -4.334 -10.280 -0.009 1.00 81.62 285 VAL A O 1
ATOM 2103 N N . VAL A 1 286 ? -5.257 -8.544 1.098 1.00 87.44 286 VAL A N 1
ATOM 2104 C CA . VAL A 1 286 ? -5.947 -9.298 2.142 1.00 87.44 286 VAL A CA 1
ATOM 2105 C C . VAL A 1 286 ? -7.454 -9.246 1.910 1.00 87.44 286 VAL A C 1
ATOM 2107 O O . VAL A 1 286 ? -7.997 -8.233 1.461 1.00 87.44 286 VAL A O 1
ATOM 2110 N N . ASP A 1 287 ? -8.131 -10.348 2.218 1.00 91.38 287 ASP A N 1
ATOM 2111 C CA . ASP A 1 287 ? -9.592 -10.403 2.208 1.00 91.38 287 ASP A CA 1
ATOM 2112 C C . ASP A 1 287 ? -10.146 -9.617 3.404 1.00 91.38 287 ASP A C 1
ATOM 2114 O O . ASP A 1 287 ? -9.575 -9.640 4.502 1.00 91.38 287 ASP A O 1
ATOM 2118 N N . THR A 1 288 ? -11.274 -8.935 3.215 1.00 93.44 288 THR A N 1
ATOM 2119 C CA . THR A 1 288 ? -11.966 -8.277 4.324 1.00 93.44 288 THR A CA 1
ATOM 2120 C C . THR A 1 288 ? -12.877 -9.253 5.070 1.00 93.44 288 THR A C 1
ATOM 2122 O O . THR A 1 288 ? -13.364 -10.257 4.544 1.00 93.44 288 THR A O 1
ATOM 2125 N N . VAL A 1 289 ? -13.145 -8.947 6.336 1.00 96.44 289 VAL A N 1
ATOM 2126 C CA . VAL A 1 289 ? -14.128 -9.648 7.162 1.00 96.44 289 VAL A CA 1
ATOM 2127 C C . VAL A 1 289 ? -15.325 -8.736 7.374 1.00 96.44 289 VAL A C 1
ATOM 2129 O O . VAL A 1 289 ? -15.236 -7.714 8.052 1.00 96.44 289 VAL A O 1
ATOM 2132 N N . GLN A 1 290 ? -16.457 -9.131 6.800 1.00 95.94 290 GLN A N 1
ATOM 2133 C CA . GLN A 1 290 ? -17.733 -8.435 6.944 1.00 95.94 290 GLN A CA 1
ATOM 2134 C C . GLN A 1 290 ? -18.287 -8.611 8.362 1.00 95.94 290 GLN A C 1
ATOM 2136 O O . GLN A 1 290 ? -18.463 -9.743 8.825 1.00 95.94 290 GLN A O 1
ATOM 2141 N N . LEU A 1 291 ? -18.586 -7.504 9.045 1.00 95.06 291 LEU A N 1
ATOM 2142 C CA . LEU A 1 291 ? -19.154 -7.514 10.392 1.00 95.06 291 LEU A CA 1
ATOM 2143 C C . LEU A 1 291 ? -20.067 -6.300 10.616 1.00 95.06 291 LEU A C 1
ATOM 2145 O O . LEU A 1 291 ? -19.612 -5.161 10.693 1.00 95.06 291 LEU A O 1
ATOM 2149 N N . GLY A 1 292 ? -21.367 -6.562 10.769 1.00 91.62 292 GLY A N 1
ATOM 2150 C CA . GLY A 1 292 ? -22.373 -5.516 10.945 1.00 91.62 292 GLY A CA 1
ATOM 2151 C C . GLY A 1 292 ? -22.517 -4.639 9.698 1.00 91.62 292 GLY A C 1
ATOM 2152 O O . GLY A 1 292 ? -22.856 -5.130 8.620 1.00 91.62 292 GLY A O 1
ATOM 2153 N N . ASP A 1 293 ? -22.287 -3.338 9.865 1.00 90.75 293 ASP A N 1
ATOM 2154 C CA . ASP A 1 293 ? -22.369 -2.308 8.821 1.00 90.75 293 ASP A CA 1
ATOM 2155 C C . ASP A 1 293 ? -21.013 -1.973 8.176 1.00 90.75 293 ASP A C 1
ATOM 2157 O O . ASP A 1 293 ? -20.906 -0.994 7.442 1.00 90.75 293 ASP A O 1
ATOM 2161 N N . SER A 1 294 ? -19.975 -2.753 8.480 1.00 92.75 294 SER A N 1
ATOM 2162 C CA . SER A 1 294 ? -18.592 -2.445 8.125 1.00 92.75 294 SER A CA 1
ATOM 2163 C C . SER A 1 294 ? -17.840 -3.688 7.653 1.00 92.75 294 SER A C 1
ATOM 2165 O O . SER A 1 294 ? -18.219 -4.825 7.954 1.00 92.75 294 SER A O 1
ATOM 2167 N N . ALA A 1 295 ? -16.731 -3.462 6.958 1.00 94.38 295 ALA A N 1
ATOM 2168 C CA . ALA A 1 295 ? -15.746 -4.485 6.640 1.00 94.38 295 ALA A CA 1
ATOM 2169 C C . ALA A 1 295 ? -14.454 -4.206 7.416 1.00 94.38 295 ALA A C 1
ATOM 2171 O O . ALA A 1 295 ? -14.082 -3.053 7.621 1.00 94.38 295 ALA A O 1
ATOM 2172 N N . PHE A 1 296 ? -13.753 -5.245 7.858 1.00 95.25 296 PHE A N 1
ATOM 2173 C CA . PHE A 1 296 ? -12.474 -5.097 8.552 1.00 95.25 296 PHE A CA 1
ATOM 2174 C C . PHE A 1 296 ? -11.358 -5.777 7.780 1.00 95.25 296 PHE A C 1
ATOM 2176 O O . PHE A 1 296 ? -11.515 -6.914 7.339 1.00 95.25 296 PHE A O 1
ATOM 2183 N N . ALA A 1 297 ? -10.216 -5.111 7.673 1.00 94.12 297 ALA A N 1
ATOM 2184 C CA . ALA A 1 297 ? -9.007 -5.681 7.097 1.00 94.12 297 ALA A CA 1
ATOM 2185 C C . ALA A 1 297 ? -7.852 -5.549 8.078 1.00 94.12 297 ALA A C 1
ATOM 2187 O O . ALA A 1 297 ? -7.657 -4.485 8.663 1.00 94.12 297 ALA A O 1
ATOM 2188 N N . LEU A 1 298 ? -7.088 -6.628 8.232 1.00 92.62 298 LEU A N 1
ATOM 2189 C CA . LEU A 1 298 ? -5.842 -6.645 8.984 1.00 92.62 298 LEU A CA 1
ATOM 2190 C C . LEU A 1 298 ? -4.712 -6.925 8.001 1.00 92.62 298 LEU A C 1
ATOM 2192 O O . LEU A 1 298 ? -4.784 -7.899 7.260 1.00 92.62 298 LEU A O 1
ATOM 2196 N N . ALA A 1 299 ? -3.678 -6.097 8.022 1.00 88.94 299 ALA A N 1
ATOM 2197 C CA . ALA A 1 299 ? -2.448 -6.335 7.283 1.00 88.94 299 ALA A CA 1
ATOM 2198 C C . ALA A 1 299 ? -1.254 -6.230 8.231 1.00 88.94 299 ALA A C 1
ATOM 2200 O O . ALA A 1 299 ? -1.232 -5.385 9.131 1.00 88.94 299 ALA A O 1
ATOM 2201 N N . SER A 1 300 ? -0.265 -7.093 8.038 1.00 86.81 300 SER A N 1
ATOM 2202 C CA . SER A 1 300 ? 0.920 -7.200 8.881 1.00 86.81 300 SER A CA 1
ATOM 2203 C C . SER A 1 300 ? 2.197 -7.264 8.051 1.00 86.81 300 SER A C 1
ATOM 2205 O O . SER A 1 300 ? 2.220 -7.781 6.934 1.00 86.81 300 SER A O 1
ATOM 2207 N N . ARG A 1 301 ? 3.290 -6.735 8.601 1.00 83.00 301 ARG A N 1
ATOM 2208 C CA . ARG A 1 301 ? 4.622 -6.802 7.991 1.00 83.00 301 ARG A CA 1
ATOM 2209 C C . ARG A 1 301 ? 5.714 -6.883 9.057 1.00 83.00 301 ARG A C 1
ATOM 2211 O O . ARG A 1 301 ? 5.489 -6.452 10.189 1.00 83.00 301 ARG A O 1
ATOM 2218 N N . PRO A 1 302 ? 6.906 -7.406 8.729 1.00 80.94 302 PRO A N 1
ATOM 2219 C CA . PRO A 1 302 ? 8.057 -7.299 9.620 1.00 80.94 302 PRO A CA 1
ATOM 2220 C C . PRO A 1 302 ? 8.305 -5.834 10.004 1.00 80.94 302 PRO A C 1
ATOM 2222 O O . PRO A 1 302 ? 8.301 -4.960 9.134 1.00 80.94 302 PRO A O 1
ATOM 2225 N N . ALA A 1 303 ? 8.501 -5.559 11.293 1.00 77.94 303 ALA A N 1
ATOM 2226 C CA . ALA A 1 303 ? 8.765 -4.208 11.765 1.00 77.94 303 ALA A CA 1
ATOM 2227 C C . ALA A 1 303 ? 10.131 -3.734 11.262 1.00 77.94 303 ALA A C 1
ATOM 2229 O O . ALA A 1 303 ? 11.147 -4.418 11.422 1.00 77.94 303 ALA A O 1
ATOM 2230 N N . GLN A 1 304 ? 10.169 -2.544 10.665 1.00 67.25 304 GLN A N 1
ATOM 2231 C CA . GLN A 1 304 ? 11.421 -1.939 10.224 1.00 67.25 304 GLN A CA 1
ATOM 2232 C C . GLN A 1 304 ? 12.009 -1.052 11.336 1.00 67.25 304 GLN A C 1
ATOM 2234 O O . GLN A 1 304 ? 11.274 -0.375 12.059 1.00 67.25 304 GLN A O 1
ATOM 2239 N N . PRO A 1 305 ? 13.343 -0.985 11.498 1.00 61.09 305 PRO A N 1
ATOM 2240 C CA . PRO A 1 305 ? 13.957 -0.082 12.466 1.00 61.09 305 PRO A CA 1
ATOM 2241 C C . PRO A 1 305 ? 13.526 1.377 12.229 1.00 61.09 305 PRO A C 1
ATOM 2243 O O . PRO A 1 305 ? 13.913 1.994 11.243 1.00 61.09 305 PRO A O 1
ATOM 2246 N N . GLY A 1 306 ? 12.741 1.942 13.151 1.00 58.62 306 GLY A N 1
ATOM 2247 C CA . GLY A 1 306 ? 12.239 3.320 13.059 1.00 58.62 306 GLY A CA 1
ATOM 2248 C C . GLY A 1 306 ? 10.852 3.488 12.420 1.00 58.62 306 GLY A C 1
ATOM 2249 O O . GLY A 1 306 ? 10.386 4.623 12.336 1.00 58.62 306 GLY A O 1
ATOM 2250 N N . SER A 1 307 ? 10.163 2.406 12.034 1.00 55.09 307 SER A N 1
ATOM 2251 C CA . SER A 1 307 ? 8.804 2.455 11.460 1.00 55.09 307 SER A CA 1
ATOM 2252 C C . SER A 1 307 ? 7.719 2.848 12.463 1.00 55.09 307 SER A C 1
ATOM 2254 O O . SER A 1 307 ? 6.688 3.383 12.065 1.00 55.09 307 SER A O 1
ATOM 2256 N N . GLY A 1 308 ? 7.963 2.623 13.758 1.00 50.47 308 GLY A N 1
ATOM 2257 C CA . GLY A 1 308 ? 6.909 2.476 14.763 1.00 50.47 308 GLY A CA 1
ATOM 2258 C C . GLY A 1 308 ? 5.934 3.640 14.969 1.00 50.47 308 GLY A C 1
ATOM 2259 O O . GLY A 1 308 ? 4.947 3.424 15.659 1.00 50.47 308 GLY A O 1
ATOM 2260 N N . GLN A 1 309 ? 6.164 4.843 14.419 1.00 50.97 309 GLN A N 1
ATOM 2261 C CA . GLN A 1 309 ? 5.224 5.977 14.544 1.00 50.97 309 GLN A CA 1
ATOM 2262 C C . GLN A 1 309 ? 5.264 7.030 13.416 1.00 50.97 309 GLN A C 1
ATOM 2264 O O . GLN A 1 309 ? 4.410 7.912 13.401 1.00 50.97 309 GLN A O 1
ATOM 2269 N N . VAL A 1 310 ? 6.244 7.016 12.500 1.00 46.16 310 VAL A N 1
ATOM 2270 C CA . VAL A 1 310 ? 6.479 8.177 11.606 1.00 46.16 310 VAL A CA 1
ATOM 2271 C C . VAL A 1 310 ? 5.747 8.067 10.261 1.00 46.16 310 VAL A C 1
ATOM 2273 O O . VAL A 1 310 ? 5.481 9.086 9.630 1.00 46.16 310 VAL A O 1
ATOM 2276 N N . PHE A 1 311 ? 5.333 6.865 9.859 1.00 51.28 311 PHE A N 1
ATOM 2277 C CA . PHE A 1 311 ? 4.542 6.638 8.649 1.00 51.28 311 PHE A CA 1
ATOM 2278 C C . PHE A 1 311 ? 3.499 5.565 8.957 1.00 51.28 311 PHE A C 1
ATOM 2280 O O . PHE A 1 311 ? 3.777 4.374 8.824 1.00 51.28 311 PHE A O 1
ATOM 2287 N N . GLY A 1 312 ? 2.332 5.982 9.460 1.00 56.06 312 GLY A N 1
ATOM 2288 C CA . GLY A 1 312 ? 1.193 5.079 9.617 1.00 56.06 312 GLY A CA 1
ATOM 2289 C C . GLY A 1 312 ? 0.907 4.453 8.253 1.00 56.06 312 GLY A C 1
ATOM 2290 O O . GLY A 1 312 ? 0.682 5.218 7.313 1.00 56.06 312 GLY A O 1
ATOM 2291 N N . PRO A 1 313 ? 1.007 3.123 8.096 1.00 61.44 313 PRO A N 1
ATOM 2292 C CA . PRO A 1 313 ? 0.706 2.500 6.818 1.00 61.44 313 PRO A CA 1
ATOM 2293 C C . PRO A 1 313 ? -0.728 2.868 6.446 1.00 61.44 313 PRO A C 1
ATOM 2295 O O . PRO A 1 313 ? -1.623 2.745 7.283 1.00 61.44 313 PRO A O 1
ATOM 2298 N N . ASP A 1 314 ? -0.929 3.364 5.229 1.00 74.88 314 ASP A N 1
ATOM 2299 C CA . ASP A 1 314 ? -2.280 3.617 4.745 1.00 74.88 314 ASP A CA 1
ATOM 2300 C C . ASP A 1 314 ? -2.868 2.300 4.226 1.00 74.88 314 ASP A C 1
ATOM 2302 O O . ASP A 1 314 ? -2.139 1.338 3.949 1.00 74.88 314 ASP A O 1
ATOM 2306 N N . LEU A 1 315 ? -4.187 2.233 4.104 1.00 80.25 315 LEU A N 1
ATOM 2307 C CA . LEU A 1 315 ? -4.873 1.081 3.527 1.00 80.25 315 LEU A CA 1
ATOM 2308 C C . LEU A 1 315 ? -5.691 1.544 2.333 1.00 80.25 315 LEU A C 1
ATOM 2310 O O . LEU A 1 315 ? -6.419 2.531 2.398 1.00 80.25 315 LEU A O 1
ATOM 2314 N N . GLN A 1 316 ? -5.573 0.798 1.243 1.00 85.69 316 GLN A N 1
ATOM 2315 C CA . GLN A 1 316 ? -6.481 0.915 0.114 1.00 85.69 316 GLN A CA 1
ATOM 2316 C C . GLN A 1 316 ? -7.450 -0.251 0.139 1.00 85.69 316 GLN A C 1
ATOM 2318 O O . GLN A 1 316 ? -7.094 -1.350 0.571 1.00 85.69 316 GLN A O 1
ATOM 2323 N N . TRP A 1 317 ? -8.658 -0.029 -0.355 1.00 89.69 317 TRP A N 1
ATOM 2324 C CA . TRP A 1 317 ? -9.691 -1.050 -0.415 1.00 89.69 317 TRP A CA 1
ATOM 2325 C C . TRP A 1 317 ? -10.341 -1.107 -1.789 1.00 89.69 317 TRP A C 1
ATOM 2327 O O . TRP A 1 317 ? -10.326 -0.141 -2.547 1.00 89.69 317 TRP A O 1
ATOM 2337 N N . SER A 1 318 ? -10.901 -2.263 -2.119 1.00 89.38 318 SER A N 1
ATOM 2338 C CA . SER A 1 318 ? -11.564 -2.495 -3.395 1.00 89.38 318 SER A CA 1
ATOM 2339 C C . SER A 1 318 ? -12.808 -3.356 -3.211 1.00 89.38 318 SER A C 1
ATOM 2341 O O . SER A 1 318 ? -12.808 -4.309 -2.427 1.00 89.38 318 SER A O 1
ATOM 2343 N N . ALA A 1 319 ? -13.872 -3.014 -3.939 1.00 91.38 319 ALA A N 1
ATOM 2344 C CA . ALA A 1 319 ? -15.118 -3.782 -3.972 1.00 91.38 319 ALA A CA 1
ATOM 2345 C C . ALA A 1 319 ? -15.094 -4.910 -5.019 1.00 91.38 319 ALA A C 1
ATOM 2347 O O . ALA A 1 319 ? -15.831 -5.886 -4.902 1.00 91.38 319 ALA A O 1
ATOM 2348 N N . ASP A 1 320 ? -14.260 -4.782 -6.053 1.00 83.75 320 ASP A N 1
ATOM 2349 C CA . ASP A 1 320 ? -14.199 -5.691 -7.205 1.00 83.75 320 ASP A CA 1
ATOM 2350 C C . ASP A 1 320 ? -12.783 -6.229 -7.492 1.00 83.75 320 ASP A C 1
ATOM 2352 O O . ASP A 1 320 ? -12.582 -7.062 -8.381 1.00 83.75 320 ASP A O 1
ATOM 2356 N N . GLY A 1 321 ? -11.795 -5.770 -6.724 1.00 79.12 321 GLY A N 1
ATOM 2357 C CA . GLY A 1 321 ? -10.376 -6.026 -6.931 1.00 79.12 321 GLY A CA 1
ATOM 2358 C C . GLY A 1 321 ? -9.755 -5.229 -8.082 1.00 79.12 321 G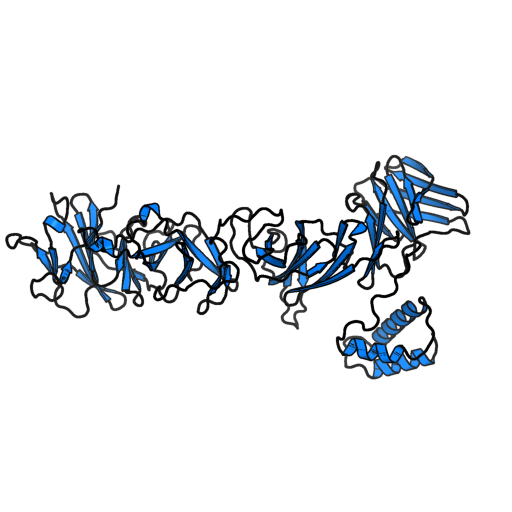LY A C 1
ATOM 2359 O O . GLY A 1 321 ? -8.572 -5.444 -8.343 1.00 79.12 321 GLY A O 1
ATOM 2360 N N . GLN A 1 322 ? -10.517 -4.366 -8.764 1.00 73.00 322 GLN A N 1
ATOM 2361 C CA . GLN A 1 322 ? -10.101 -3.552 -9.912 1.00 73.00 322 GLN A CA 1
ATOM 2362 C C . GLN A 1 322 ? -9.924 -2.088 -9.537 1.00 73.00 322 GLN A C 1
ATOM 2364 O O . GLN A 1 322 ? -8.840 -1.533 -9.721 1.00 73.00 322 GLN A O 1
ATOM 2369 N N . GLU A 1 323 ? -10.967 -1.477 -8.989 1.00 80.00 323 GLU A N 1
ATOM 2370 C CA . GLU A 1 323 ? -10.945 -0.087 -8.556 1.00 80.00 323 GLU A CA 1
ATOM 2371 C C . GLU A 1 323 ? -10.519 -0.032 -7.093 1.00 80.00 323 GLU A C 1
ATOM 2373 O O . GLU A 1 323 ? -11.130 -0.661 -6.224 1.00 80.00 323 GLU A O 1
ATOM 2378 N N . TRP A 1 324 ? -9.435 0.693 -6.830 1.00 82.88 324 TRP A N 1
ATOM 2379 C CA . TRP A 1 324 ? -8.895 0.869 -5.490 1.00 82.88 324 TRP A CA 1
ATOM 2380 C C . TRP A 1 324 ? -9.224 2.265 -4.993 1.00 82.88 324 TRP A C 1
ATOM 2382 O O . TRP A 1 324 ? -8.977 3.252 -5.680 1.00 82.88 324 TRP A O 1
ATOM 2392 N N . ASN A 1 325 ? -9.761 2.334 -3.786 1.00 85.00 325 ASN A N 1
ATOM 2393 C CA . ASN A 1 325 ? -10.060 3.570 -3.088 1.00 85.00 325 ASN A CA 1
ATOM 2394 C C . ASN A 1 325 ? -9.101 3.710 -1.908 1.00 85.00 325 ASN A C 1
ATOM 2396 O O . ASN A 1 325 ? -8.660 2.706 -1.337 1.00 85.00 325 ASN A O 1
ATOM 2400 N N . ASP A 1 326 ? -8.760 4.940 -1.554 1.00 82.62 326 ASP A N 1
ATOM 2401 C CA . ASP A 1 326 ? -8.034 5.219 -0.323 1.00 82.62 326 ASP A CA 1
ATOM 2402 C C . ASP A 1 326 ? -8.970 5.112 0.891 1.00 82.62 326 ASP A C 1
ATOM 2404 O O . ASP A 1 326 ? -10.148 4.743 0.779 1.00 82.62 326 ASP A O 1
ATOM 2408 N N . ARG A 1 327 ? -8.442 5.408 2.081 1.00 74.62 327 ARG A N 1
ATOM 2409 C CA . ARG A 1 327 ? -9.222 5.342 3.323 1.00 74.62 327 ARG A CA 1
ATOM 2410 C C . ARG A 1 327 ? -10.451 6.257 3.310 1.00 74.62 327 ARG A C 1
ATOM 2412 O O . ARG A 1 327 ? -11.459 5.917 3.927 1.00 74.62 327 ARG A O 1
ATOM 2419 N N . ASP A 1 328 ? -10.355 7.401 2.630 1.00 76.56 328 ASP A N 1
ATOM 2420 C CA . ASP A 1 328 ? -11.396 8.428 2.580 1.00 76.56 328 ASP A CA 1
ATOM 2421 C C . ASP A 1 328 ? -12.480 8.064 1.548 1.00 76.56 328 ASP A C 1
ATOM 2423 O O . ASP A 1 328 ? -13.540 8.693 1.491 1.00 76.56 328 ASP A O 1
ATOM 2427 N N . GLY A 1 329 ? -12.251 6.987 0.788 1.00 78.88 329 GLY A N 1
ATOM 2428 C CA . GLY A 1 329 ? -13.134 6.508 -0.265 1.00 78.88 329 GLY A CA 1
ATOM 2429 C C . GLY A 1 329 ? -12.919 7.234 -1.587 1.00 78.88 329 GLY A C 1
ATOM 2430 O O . GLY A 1 329 ? -13.725 7.059 -2.502 1.00 78.88 329 GLY A O 1
ATOM 2431 N N . ASP A 1 330 ? -11.857 8.034 -1.699 1.00 80.25 330 ASP A N 1
ATOM 2432 C CA . ASP A 1 330 ? -11.475 8.644 -2.958 1.00 80.25 330 ASP A CA 1
ATOM 2433 C C . ASP A 1 330 ? -10.823 7.579 -3.840 1.00 80.25 330 ASP A C 1
ATOM 2435 O O . ASP A 1 330 ? -9.991 6.779 -3.400 1.00 80.25 330 ASP A O 1
ATOM 2439 N N . LEU A 1 331 ? -11.225 7.561 -5.112 1.00 77.88 331 LEU A N 1
ATOM 2440 C CA . LEU A 1 331 ? -10.627 6.671 -6.093 1.00 77.88 331 LEU A CA 1
ATOM 2441 C C . LEU A 1 331 ? -9.140 7.006 -6.189 1.00 77.88 331 LEU A C 1
ATOM 2443 O O . LEU A 1 331 ? -8.766 8.128 -6.544 1.00 77.88 331 LEU A O 1
ATOM 2447 N N . VAL A 1 332 ? -8.297 6.020 -5.903 1.00 70.25 332 VAL A N 1
ATOM 2448 C CA . VAL A 1 332 ? -6.855 6.158 -6.051 1.00 70.25 332 VAL A CA 1
ATOM 2449 C C . VAL A 1 332 ? -6.590 6.260 -7.541 1.00 70.25 332 VAL A C 1
ATOM 2451 O O . VAL A 1 332 ? -6.760 5.293 -8.289 1.00 70.25 332 VAL A O 1
ATOM 2454 N N . GLY A 1 333 ? -6.214 7.464 -7.973 1.00 58.09 333 GLY A N 1
ATOM 2455 C CA . GLY A 1 333 ? -5.763 7.704 -9.335 1.00 58.09 333 GLY A CA 1
ATOM 2456 C C . GLY A 1 333 ? -4.617 6.759 -9.689 1.00 58.09 333 GLY A C 1
ATOM 2457 O O . GLY A 1 333 ? -3.887 6.287 -8.821 1.00 58.09 333 GLY A O 1
ATOM 2458 N N . ALA A 1 334 ? -4.434 6.501 -10.980 1.00 51.59 334 ALA A N 1
ATOM 2459 C CA . ALA A 1 334 ? -3.356 5.668 -11.512 1.00 51.59 334 ALA A CA 1
ATOM 2460 C C . ALA A 1 334 ? -1.927 6.178 -11.180 1.00 51.59 334 ALA A C 1
ATOM 2462 O O . ALA A 1 334 ? -0.948 5.590 -11.630 1.00 51.59 334 ALA A O 1
ATOM 2463 N N . ASP A 1 335 ? -1.780 7.245 -10.400 1.00 43.97 335 ASP A N 1
ATOM 2464 C CA . ASP A 1 335 ? -0.502 7.883 -10.118 1.00 43.97 335 ASP A CA 1
ATOM 2465 C C . ASP A 1 335 ? 0.377 6.948 -9.257 1.00 43.97 335 ASP A C 1
ATOM 2467 O O . ASP A 1 335 ? 0.046 6.583 -8.126 1.00 43.97 335 ASP A O 1
ATOM 2471 N N . GLY A 1 336 ? 1.481 6.487 -9.853 1.00 58.41 336 GLY A N 1
ATOM 2472 C CA . GLY A 1 336 ? 2.225 5.273 -9.495 1.00 58.41 336 GLY A CA 1
ATOM 2473 C C . GLY A 1 336 ? 2.427 4.395 -10.740 1.00 58.41 336 GLY A C 1
ATOM 2474 O O . GLY A 1 336 ? 2.342 4.881 -11.864 1.00 58.41 336 GLY A O 1
ATOM 2475 N N . LEU A 1 337 ? 2.647 3.084 -10.585 1.00 59.34 337 LEU A N 1
ATOM 2476 C CA . LEU A 1 337 ? 2.667 2.145 -11.724 1.00 59.34 337 LEU A CA 1
ATOM 2477 C C . LEU A 1 337 ? 1.263 1.874 -12.304 1.00 59.34 337 LEU A C 1
ATOM 2479 O O . LEU A 1 337 ? 0.955 0.740 -12.663 1.00 59.34 337 LEU A O 1
ATOM 2483 N N . ALA A 1 338 ? 0.373 2.869 -12.347 1.00 62.19 338 ALA A N 1
ATOM 2484 C CA . ALA A 1 338 ? -0.982 2.731 -12.878 1.00 62.19 338 ALA A CA 1
ATOM 2485 C C . ALA A 1 338 ? -1.753 1.540 -12.283 1.00 62.19 338 ALA A C 1
ATOM 2487 O O . ALA A 1 338 ? -2.339 0.725 -12.994 1.00 62.19 338 ALA A O 1
ATOM 2488 N N . GLY A 1 339 ? -1.697 1.398 -10.953 1.00 65.06 339 GLY A N 1
ATOM 2489 C CA . GLY A 1 339 ? -2.391 0.328 -10.229 1.00 65.06 339 GLY A CA 1
ATOM 2490 C C . GLY A 1 339 ? -1.844 -1.084 -10.479 1.00 65.06 339 GLY A C 1
ATOM 2491 O O . GLY A 1 339 ? -2.528 -2.058 -10.162 1.00 65.06 339 GLY A O 1
ATOM 2492 N N . VAL A 1 340 ? -0.643 -1.210 -11.051 1.00 73.00 340 VAL A N 1
ATOM 2493 C CA . VAL A 1 340 ? 0.026 -2.498 -11.251 1.00 73.00 340 VAL A CA 1
ATOM 2494 C C . VAL A 1 340 ? 0.754 -2.921 -9.980 1.00 73.00 340 VAL A C 1
ATOM 2496 O O . VAL A 1 340 ? 1.655 -2.236 -9.495 1.00 73.00 340 VAL A O 1
ATOM 2499 N N . ASP A 1 341 ? 0.371 -4.086 -9.466 1.00 70.56 341 ASP A N 1
ATOM 2500 C CA . ASP A 1 341 ? 1.023 -4.746 -8.343 1.00 70.56 341 ASP A CA 1
ATOM 2501 C C . ASP A 1 341 ? 2.178 -5.606 -8.859 1.00 70.56 341 ASP A C 1
ATOM 2503 O O . ASP A 1 341 ? 1.982 -6.477 -9.712 1.00 70.56 341 ASP A O 1
ATOM 2507 N N . VAL A 1 342 ? 3.375 -5.391 -8.315 1.00 78.12 342 VAL A N 1
ATOM 2508 C CA . VAL A 1 342 ? 4.567 -6.189 -8.614 1.00 78.12 342 VAL A CA 1
ATOM 2509 C C . VAL A 1 342 ? 4.886 -7.048 -7.399 1.00 78.12 342 VAL A C 1
ATOM 2511 O O . VAL A 1 342 ? 5.102 -6.539 -6.304 1.00 78.12 342 VAL A O 1
ATOM 2514 N N . THR A 1 343 ? 4.901 -8.367 -7.578 1.00 76.94 343 THR A N 1
ATOM 2515 C CA . THR A 1 343 ? 5.142 -9.334 -6.497 1.00 76.94 343 THR A CA 1
ATOM 2516 C C . THR A 1 343 ? 6.115 -10.420 -6.938 1.00 76.94 343 THR A C 1
ATOM 2518 O O . THR A 1 343 ? 6.217 -10.734 -8.124 1.00 76.94 343 THR A O 1
ATOM 2521 N N . GLY A 1 344 ? 6.816 -11.039 -5.987 1.00 79.31 344 GLY A N 1
ATOM 2522 C CA . GLY A 1 344 ? 7.699 -12.179 -6.240 1.00 79.31 344 GLY A CA 1
ATOM 2523 C C . GLY A 1 344 ? 9.101 -11.982 -5.675 1.00 79.31 344 GLY A C 1
ATOM 2524 O O . GLY A 1 344 ? 9.289 -11.278 -4.695 1.00 79.31 344 GLY A O 1
ATOM 2525 N N . THR A 1 345 ? 10.067 -12.646 -6.298 1.00 77.12 345 THR A N 1
ATOM 2526 C CA . THR A 1 345 ? 11.517 -12.513 -6.050 1.00 77.12 345 THR A CA 1
ATOM 2527 C C . THR A 1 345 ? 12.187 -12.182 -7.378 1.00 77.12 345 THR A C 1
ATOM 2529 O O . THR A 1 345 ? 11.581 -12.519 -8.390 1.00 77.12 345 THR A O 1
ATOM 2532 N N . ASP A 1 346 ? 13.422 -11.680 -7.411 1.00 70.56 346 ASP A N 1
ATOM 2533 C CA . ASP A 1 346 ? 14.149 -11.267 -8.632 1.00 70.56 346 ASP A CA 1
ATOM 2534 C C . ASP A 1 346 ? 13.852 -12.165 -9.855 1.00 70.56 346 ASP A C 1
ATOM 2536 O O . ASP A 1 346 ? 13.193 -11.775 -10.809 1.00 70.56 346 ASP A O 1
ATOM 2540 N N . SER A 1 347 ? 14.182 -13.457 -9.791 1.00 72.19 347 SER A N 1
ATOM 2541 C CA . SER A 1 347 ? 13.970 -14.386 -10.922 1.00 72.19 347 SER A CA 1
ATOM 2542 C C . SER A 1 347 ? 12.508 -14.780 -11.227 1.00 72.19 347 SER A C 1
ATOM 2544 O O . SER A 1 347 ? 12.252 -15.551 -12.154 1.00 72.19 347 SER A O 1
ATOM 2546 N N . GLN A 1 348 ? 11.544 -14.322 -10.431 1.00 82.12 348 GLN A N 1
ATOM 2547 C CA . GLN A 1 348 ? 10.132 -14.718 -10.465 1.00 82.12 348 GLN A CA 1
ATOM 2548 C C . GLN A 1 348 ? 9.167 -13.541 -10.281 1.00 82.12 348 GLN A C 1
ATOM 2550 O O . GLN A 1 348 ? 8.033 -13.768 -9.844 1.00 82.12 348 GLN A O 1
ATOM 2555 N N . LEU A 1 349 ? 9.586 -12.311 -10.595 1.00 85.81 349 LEU A N 1
ATOM 2556 C CA . LEU A 1 349 ? 8.686 -11.165 -10.537 1.00 85.81 349 LEU A CA 1
ATOM 2557 C C . LEU A 1 349 ? 7.459 -11.389 -11.422 1.00 85.81 349 LEU A C 1
ATOM 2559 O O . LEU A 1 349 ? 7.526 -11.946 -12.523 1.00 85.81 349 LEU A O 1
ATOM 2563 N N . ARG A 1 350 ? 6.312 -10.958 -10.911 1.00 85.75 350 ARG A N 1
ATOM 2564 C CA . ARG A 1 350 ? 5.020 -10.989 -11.584 1.00 85.75 350 ARG A CA 1
ATOM 2565 C C . ARG A 1 350 ? 4.381 -9.631 -11.419 1.00 85.75 350 ARG A C 1
ATOM 2567 O O . ARG A 1 350 ? 4.279 -9.146 -10.295 1.00 85.75 350 ARG A O 1
ATOM 2574 N N . ALA A 1 351 ? 3.902 -9.080 -12.521 1.00 84.62 351 ALA A N 1
ATOM 2575 C CA . ALA A 1 351 ? 3.013 -7.943 -12.482 1.00 84.62 351 ALA A CA 1
ATOM 2576 C C . ALA A 1 351 ? 1.573 -8.408 -12.675 1.00 84.62 351 ALA A C 1
ATOM 2578 O O . ALA A 1 351 ? 1.271 -9.239 -13.541 1.00 84.62 351 ALA A O 1
ATOM 2579 N N . THR A 1 352 ? 0.681 -7.866 -11.862 1.00 78.44 352 THR A N 1
ATOM 2580 C CA . THR A 1 352 ? -0.758 -8.026 -12.019 1.00 78.44 352 THR A CA 1
ATOM 2581 C C . THR A 1 352 ? -1.409 -6.660 -11.978 1.00 78.44 352 THR A C 1
ATOM 2583 O O . THR A 1 352 ? -1.125 -5.887 -11.067 1.00 78.44 352 THR A O 1
ATOM 2586 N N . ARG A 1 353 ? -2.332 -6.378 -12.894 1.00 77.12 353 ARG A N 1
ATOM 2587 C CA . ARG A 1 353 ? -3.287 -5.288 -12.702 1.00 77.12 353 ARG A CA 1
ATOM 2588 C C . ARG A 1 353 ? -4.565 -5.908 -12.189 1.00 77.12 353 ARG A C 1
ATOM 2590 O O . ARG A 1 353 ? -5.119 -6.805 -12.824 1.00 77.12 353 ARG A O 1
ATOM 2597 N N . ALA A 1 354 ? -4.991 -5.481 -11.006 1.00 66.12 354 ALA A N 1
ATOM 2598 C CA . ALA A 1 354 ? -6.259 -5.917 -10.446 1.00 66.12 354 ALA A CA 1
ATOM 2599 C C . ALA A 1 354 ? -6.422 -7.453 -10.353 1.00 66.12 354 ALA A C 1
ATOM 2601 O O . ALA A 1 354 ? -7.444 -8.047 -10.713 1.00 66.12 354 ALA A O 1
ATOM 2602 N N . GLY A 1 355 ? -5.348 -8.129 -9.933 1.00 63.53 355 GLY A N 1
ATOM 2603 C CA . GLY A 1 355 ? -5.273 -9.589 -9.842 1.00 63.53 355 GLY A CA 1
ATOM 2604 C C . GLY A 1 355 ? -5.186 -10.332 -11.182 1.00 63.53 355 GLY A C 1
ATOM 2605 O O . GLY A 1 355 ? -5.025 -11.555 -11.178 1.00 63.53 355 GLY A O 1
ATOM 2606 N N . VAL A 1 356 ? -5.256 -9.637 -12.320 1.00 76.06 356 VAL A N 1
ATOM 2607 C CA . VAL A 1 356 ? -5.039 -10.215 -13.649 1.00 76.06 356 VAL A CA 1
ATOM 2608 C C . VAL A 1 356 ? -3.548 -10.139 -13.982 1.00 76.06 356 VAL A C 1
ATOM 2610 O O . VAL A 1 356 ? -2.987 -9.044 -13.987 1.00 76.06 356 VAL A O 1
ATOM 2613 N N . PRO A 1 357 ? -2.874 -11.274 -14.251 1.00 84.31 357 PRO A N 1
ATOM 2614 C CA . PRO A 1 357 ? -1.480 -11.269 -14.681 1.00 84.31 357 PRO A CA 1
ATOM 2615 C C . PRO A 1 357 ? -1.300 -10.504 -15.988 1.00 84.31 357 PRO A C 1
ATOM 2617 O O . PRO A 1 357 ? -2.002 -10.779 -16.963 1.00 84.31 357 PRO A O 1
ATOM 2620 N N . LEU A 1 358 ? -0.333 -9.591 -16.003 1.00 87.69 358 LEU A N 1
ATOM 2621 C CA . LEU A 1 358 ? 0.069 -8.871 -17.206 1.00 87.69 358 LEU A CA 1
ATOM 2622 C C . LEU A 1 358 ? 0.962 -9.740 -18.100 1.00 87.69 358 LEU A C 1
ATOM 2624 O O . LEU A 1 358 ? 1.546 -10.735 -17.648 1.00 87.69 358 LEU A O 1
ATOM 2628 N N . VAL A 1 359 ? 1.071 -9.375 -19.379 1.00 91.81 359 VAL A N 1
ATOM 2629 C CA . VAL A 1 359 ? 1.847 -10.142 -20.364 1.00 91.81 359 VAL A CA 1
ATOM 2630 C C . VAL A 1 359 ? 3.324 -9.764 -20.245 1.00 91.81 359 VAL A C 1
ATOM 2632 O O . VAL A 1 359 ? 3.655 -8.602 -20.447 1.00 91.81 359 VAL A O 1
ATOM 2635 N N . PRO A 1 360 ? 4.233 -10.699 -19.911 1.00 90.50 360 PRO A N 1
ATOM 2636 C CA . PRO A 1 360 ? 5.649 -10.376 -19.785 1.00 90.50 360 PRO A CA 1
ATOM 2637 C C . PRO A 1 360 ? 6.280 -10.087 -21.151 1.00 90.50 360 PRO A C 1
ATOM 2639 O O . PRO A 1 360 ? 6.077 -10.849 -22.099 1.00 90.50 360 PRO A O 1
ATOM 2642 N N . VAL A 1 361 ? 7.116 -9.051 -21.213 1.00 88.12 361 VAL A N 1
ATOM 2643 C CA . VAL A 1 361 ? 7.940 -8.721 -22.383 1.00 88.12 361 VAL A CA 1
ATOM 2644 C C . VAL A 1 361 ? 9.241 -9.532 -22.315 1.00 88.12 361 VAL A C 1
ATOM 2646 O O . VAL A 1 361 ? 10.021 -9.371 -21.372 1.00 88.12 361 VAL A O 1
ATOM 2649 N N . PRO A 1 362 ? 9.495 -10.454 -23.259 1.00 85.44 362 PRO A N 1
ATOM 2650 C CA . PRO A 1 362 ? 10.681 -11.300 -23.219 1.00 85.44 362 PRO A CA 1
ATOM 2651 C C . PRO A 1 362 ? 11.932 -10.575 -23.734 1.00 85.44 362 PRO A C 1
ATOM 2653 O O . PRO A 1 362 ? 11.858 -9.737 -24.624 1.00 85.44 362 PRO A O 1
ATOM 2656 N N . GLY A 1 363 ? 13.107 -11.000 -23.256 1.00 80.00 363 GLY A N 1
ATOM 2657 C CA . GLY A 1 363 ? 14.389 -10.647 -23.878 1.00 80.00 363 GLY A CA 1
ATOM 2658 C C . GLY A 1 363 ? 14.939 -9.265 -23.522 1.00 80.00 363 GLY A C 1
ATOM 2659 O O . GLY A 1 363 ? 15.623 -8.683 -24.349 1.00 80.00 363 GLY A O 1
ATOM 2660 N N . LEU A 1 364 ? 14.661 -8.763 -22.314 1.00 79.62 364 LEU A N 1
ATOM 2661 C CA . LEU A 1 364 ? 15.088 -7.433 -21.851 1.00 79.62 364 LEU A CA 1
ATOM 2662 C C . LEU A 1 364 ? 16.413 -7.409 -21.067 1.00 79.62 364 LEU A C 1
ATOM 2664 O O . LEU A 1 364 ? 16.887 -6.332 -20.716 1.00 79.62 364 LEU A O 1
ATOM 2668 N N . GLY A 1 365 ? 16.988 -8.579 -20.770 1.00 77.50 365 GLY A N 1
ATOM 2669 C CA . GLY A 1 365 ? 18.147 -8.740 -19.883 1.00 77.50 365 GLY A CA 1
ATOM 2670 C C . GLY A 1 365 ? 17.808 -9.552 -18.627 1.00 77.50 365 GLY A C 1
ATOM 2671 O O . GLY A 1 365 ? 16.648 -9.883 -18.387 1.00 77.50 365 GLY A O 1
ATOM 2672 N N . ALA A 1 366 ? 18.822 -9.936 -17.844 1.00 77.81 366 ALA A N 1
ATOM 2673 C CA . ALA A 1 366 ? 18.634 -10.751 -16.632 1.00 77.81 366 ALA A CA 1
ATOM 2674 C C . ALA A 1 366 ? 18.056 -9.960 -15.440 1.00 77.81 366 ALA A C 1
ATOM 2676 O O . ALA A 1 366 ? 17.448 -10.565 -14.559 1.00 77.81 366 ALA A O 1
ATOM 2677 N N . ASP A 1 367 ? 18.201 -8.632 -15.473 1.00 86.31 367 ASP A N 1
ATOM 2678 C CA . ASP A 1 367 ? 17.896 -7.714 -14.366 1.00 86.31 367 ASP A CA 1
ATOM 2679 C C . ASP A 1 367 ? 16.817 -6.683 -14.744 1.00 86.31 367 ASP A C 1
ATOM 2681 O O . ASP A 1 367 ? 16.669 -5.644 -14.100 1.00 86.31 367 ASP A O 1
ATOM 2685 N N . VAL A 1 368 ? 16.088 -6.938 -15.833 1.00 87.69 368 VAL A N 1
ATOM 2686 C CA . VAL A 1 368 ? 15.016 -6.077 -16.336 1.00 87.69 368 VAL A CA 1
ATOM 2687 C C . VAL A 1 368 ? 13.771 -6.917 -16.556 1.00 87.69 368 VAL A C 1
ATOM 2689 O O . VAL A 1 368 ? 13.791 -7.910 -17.285 1.00 87.69 368 VAL A O 1
ATOM 2692 N N . TRP A 1 369 ? 12.664 -6.473 -15.978 1.00 91.31 369 TRP A N 1
ATOM 2693 C CA . TRP A 1 369 ? 11.346 -7.046 -16.196 1.00 91.31 369 TRP A CA 1
ATOM 2694 C C . TRP A 1 369 ? 10.435 -5.986 -16.775 1.00 91.31 369 TRP A C 1
ATOM 2696 O O . TRP A 1 369 ? 10.404 -4.860 -16.286 1.00 91.31 369 TRP A O 1
ATOM 2706 N N . ALA A 1 370 ? 9.659 -6.350 -17.787 1.00 89.94 370 ALA A N 1
ATOM 2707 C CA . ALA A 1 370 ? 8.565 -5.508 -18.221 1.00 89.94 370 ALA A CA 1
ATOM 2708 C C . ALA A 1 370 ? 7.317 -6.323 -18.507 1.00 89.94 370 ALA A C 1
ATOM 2710 O O . ALA A 1 370 ? 7.389 -7.518 -18.815 1.00 89.94 370 ALA A O 1
ATOM 2711 N N . TRP A 1 371 ? 6.179 -5.651 -18.413 1.00 91.81 371 TRP A N 1
ATOM 2712 C CA . TRP A 1 371 ? 4.882 -6.219 -18.712 1.00 91.81 371 TRP A CA 1
ATOM 2713 C C . TRP A 1 371 ? 4.037 -5.241 -19.513 1.00 91.81 371 TRP A C 1
ATOM 2715 O O . TRP A 1 371 ? 3.986 -4.056 -19.189 1.00 91.81 371 TRP A O 1
ATOM 2725 N N . GLU A 1 372 ? 3.372 -5.767 -20.533 1.00 87.75 372 GLU A N 1
ATOM 2726 C CA . GLU A 1 372 ? 2.399 -5.052 -21.351 1.00 87.75 372 GLU A CA 1
ATOM 2727 C C . GLU A 1 372 ? 1.012 -5.103 -20.709 1.00 87.75 372 GLU A C 1
ATOM 2729 O O . GLU A 1 372 ? 0.550 -6.159 -20.250 1.00 87.75 372 GLU A O 1
ATOM 2734 N N . ASP A 1 373 ? 0.341 -3.956 -20.735 1.00 82.19 373 ASP A N 1
ATOM 2735 C CA . ASP A 1 373 ? -1.063 -3.794 -20.391 1.00 82.19 373 ASP A CA 1
ATOM 2736 C C . ASP A 1 373 ? -1.753 -2.841 -21.376 1.00 82.19 373 ASP A C 1
ATOM 2738 O O . ASP A 1 373 ? -1.794 -1.624 -21.192 1.00 82.19 373 ASP A O 1
ATOM 2742 N N . GLY A 1 374 ? -2.265 -3.402 -22.473 1.00 82.75 374 GLY A N 1
ATOM 2743 C CA . GLY A 1 374 ? -2.806 -2.606 -23.575 1.00 82.75 374 GLY A CA 1
ATOM 2744 C C . GLY A 1 374 ? -1.714 -1.755 -24.227 1.00 82.75 374 GLY A C 1
ATOM 2745 O O . GLY A 1 374 ? -0.704 -2.297 -24.665 1.00 82.75 374 GLY A O 1
ATOM 2746 N N . ASP A 1 375 ? -1.916 -0.436 -24.254 1.00 76.00 375 ASP A N 1
ATOM 2747 C CA . ASP A 1 375 ? -0.968 0.547 -24.806 1.00 76.00 375 ASP A CA 1
ATOM 2748 C C . ASP A 1 375 ? 0.024 1.053 -23.733 1.00 76.00 375 ASP A C 1
ATOM 2750 O O . ASP A 1 375 ? 0.603 2.134 -23.842 1.00 76.00 375 ASP A O 1
ATOM 2754 N N . GLU A 1 376 ? 0.186 0.318 -22.634 1.00 80.75 376 GLU A N 1
ATOM 2755 C CA . GLU A 1 376 ? 1.066 0.680 -21.527 1.00 80.75 376 GLU A CA 1
ATOM 2756 C C . GLU A 1 376 ? 2.095 -0.417 -21.265 1.00 80.75 376 GLU A C 1
ATOM 2758 O O . GLU A 1 376 ? 1.817 -1.609 -21.405 1.00 80.75 376 GLU A O 1
ATOM 2763 N N . VAL A 1 377 ? 3.285 -0.011 -20.830 1.00 83.56 377 VAL A N 1
ATOM 2764 C CA . VAL A 1 377 ? 4.337 -0.918 -20.376 1.00 83.56 377 VAL A CA 1
ATOM 2765 C C . VAL A 1 377 ? 4.779 -0.520 -18.977 1.00 83.56 377 VAL A C 1
ATOM 2767 O O . VAL A 1 377 ? 5.197 0.611 -18.734 1.00 83.56 377 VAL A O 1
ATOM 2770 N N . VAL A 1 378 ? 4.734 -1.472 -18.051 1.00 85.25 378 VAL A N 1
ATOM 2771 C CA . VAL A 1 378 ? 5.381 -1.351 -16.742 1.00 85.25 378 VAL A CA 1
ATOM 2772 C C . VAL A 1 378 ? 6.752 -1.989 -16.825 1.00 85.25 378 VAL A C 1
ATOM 2774 O O . VAL A 1 378 ? 6.861 -3.149 -17.205 1.00 85.25 378 VAL A O 1
ATOM 2777 N N . LEU A 1 379 ? 7.782 -1.248 -16.440 1.00 87.19 379 LEU A N 1
ATOM 2778 C CA . LEU A 1 379 ? 9.178 -1.659 -16.442 1.00 87.19 379 LEU A CA 1
ATOM 2779 C C . LEU A 1 379 ? 9.718 -1.614 -15.010 1.00 87.19 379 LEU A C 1
ATOM 2781 O O . LEU A 1 379 ? 9.534 -0.622 -14.311 1.00 87.19 379 LEU A O 1
ATOM 2785 N N . VAL A 1 380 ? 10.409 -2.662 -14.581 1.00 86.81 380 VAL A N 1
ATOM 2786 C CA . VAL A 1 380 ? 11.090 -2.768 -13.284 1.00 86.81 380 VAL A CA 1
ATOM 2787 C C . VAL A 1 380 ? 12.511 -3.255 -13.532 1.00 86.81 380 VAL A C 1
ATOM 2789 O O . VAL A 1 380 ? 12.732 -4.136 -14.361 1.00 86.81 380 VAL A O 1
ATOM 2792 N N . ALA A 1 381 ? 13.478 -2.688 -12.822 1.00 86.94 381 ALA A N 1
ATOM 2793 C CA . ALA A 1 381 ? 14.887 -3.035 -12.948 1.00 86.94 381 ALA A CA 1
ATOM 2794 C C . ALA A 1 381 ? 15.484 -3.386 -11.585 1.00 86.94 381 ALA A C 1
ATOM 2796 O O . ALA A 1 381 ? 15.243 -2.670 -10.609 1.00 86.94 381 ALA A O 1
ATOM 2797 N N . ASP A 1 382 ? 16.308 -4.439 -11.527 1.00 86.56 382 ASP A N 1
ATOM 2798 C CA . ASP A 1 382 ? 17.076 -4.781 -10.325 1.00 86.56 382 ASP A CA 1
ATOM 2799 C C . ASP A 1 382 ? 18.312 -3.897 -10.230 1.00 86.56 382 ASP A C 1
ATOM 2801 O O . ASP A 1 382 ? 19.461 -4.297 -10.417 1.00 86.56 382 ASP A O 1
ATOM 2805 N N . VAL A 1 383 ? 18.033 -2.628 -9.976 1.00 76.81 383 VAL A N 1
ATOM 2806 C CA . VAL A 1 383 ? 19.030 -1.639 -9.633 1.00 76.81 383 VAL A CA 1
ATOM 2807 C C . VAL A 1 383 ? 18.569 -1.022 -8.330 1.00 76.81 383 VAL A C 1
ATOM 2809 O O . VAL A 1 383 ? 17.639 -0.215 -8.315 1.00 76.81 383 VAL A O 1
ATOM 2812 N N . GLU A 1 384 ? 19.216 -1.425 -7.234 1.00 67.94 384 GLU A N 1
ATOM 2813 C CA . GLU A 1 384 ? 19.053 -0.742 -5.951 1.00 67.94 384 GLU A CA 1
ATOM 2814 C C . GLU A 1 384 ? 19.316 0.753 -6.149 1.00 67.94 384 GLU A C 1
ATOM 2816 O O . GLU A 1 384 ? 20.256 1.142 -6.856 1.00 67.94 384 GLU A O 1
ATOM 2821 N N . GLU A 1 385 ? 18.503 1.602 -5.520 1.00 65.19 385 GLU A N 1
ATOM 2822 C CA . GLU A 1 385 ? 18.690 3.049 -5.572 1.00 65.19 385 GLU A CA 1
ATOM 2823 C C . GLU A 1 385 ? 20.016 3.435 -4.899 1.00 65.19 385 GLU A C 1
ATOM 2825 O O . GLU A 1 385 ? 20.103 3.703 -3.703 1.00 65.19 385 GLU A O 1
ATOM 2830 N N . LYS A 1 386 ? 21.093 3.464 -5.688 1.00 61.97 386 LYS A N 1
ATOM 2831 C CA . LYS A 1 386 ? 22.424 3.859 -5.209 1.00 61.97 386 LYS A CA 1
ATOM 2832 C C . LYS A 1 386 ? 22.546 5.371 -5.037 1.00 61.97 386 LYS A C 1
ATOM 2834 O O . LYS A 1 386 ? 23.354 5.821 -4.227 1.00 61.97 386 LYS A O 1
ATOM 2839 N N . ALA A 1 387 ? 21.756 6.152 -5.781 1.00 65.19 387 ALA A N 1
ATOM 2840 C CA . ALA A 1 387 ? 21.801 7.607 -5.738 1.00 65.19 387 ALA A CA 1
ATOM 2841 C C . ALA A 1 387 ? 20.412 8.244 -5.928 1.00 65.19 387 ALA A C 1
ATOM 2843 O O . ALA A 1 387 ? 19.714 7.903 -6.884 1.00 65.19 387 ALA A O 1
ATOM 2844 N N . PRO A 1 388 ? 20.069 9.280 -5.134 1.00 64.50 388 PRO A N 1
ATOM 2845 C CA . PRO A 1 388 ? 18.766 9.952 -5.159 1.00 64.50 388 PRO A CA 1
ATOM 2846 C C . PRO A 1 388 ? 18.493 10.727 -6.454 1.00 64.50 388 PRO A C 1
ATOM 2848 O O . PRO A 1 388 ? 17.444 11.359 -6.591 1.00 64.50 388 PRO A O 1
ATOM 2851 N N . MET A 1 389 ? 19.454 10.767 -7.381 1.00 72.81 389 MET A N 1
ATOM 2852 C CA . MET A 1 389 ? 19.339 11.412 -8.689 1.00 72.81 389 MET A CA 1
ATOM 2853 C C . MET A 1 389 ? 19.244 10.426 -9.854 1.00 72.81 389 MET A C 1
ATOM 2855 O O . MET A 1 389 ? 19.004 10.869 -10.976 1.00 72.81 389 MET A O 1
ATOM 2859 N N . SER A 1 390 ? 19.321 9.125 -9.576 1.00 75.88 390 SER A N 1
ATOM 2860 C CA . SER A 1 390 ? 19.158 8.081 -10.582 1.00 75.88 390 SER A CA 1
ATOM 2861 C C . SER A 1 390 ? 17.731 8.036 -11.129 1.00 75.88 390 SER A C 1
ATOM 2863 O O . SER A 1 390 ? 16.761 8.381 -10.441 1.00 75.88 390 SER A O 1
ATOM 2865 N N . ARG A 1 391 ? 17.605 7.655 -12.399 1.00 77.69 391 ARG A N 1
ATOM 2866 C CA . ARG A 1 391 ? 16.332 7.471 -13.102 1.00 77.69 391 ARG A CA 1
ATOM 2867 C C . ARG A 1 391 ? 16.403 6.243 -13.991 1.00 77.69 391 ARG A C 1
ATOM 2869 O O . ARG A 1 391 ? 17.395 6.066 -14.692 1.00 77.69 391 ARG A O 1
ATOM 2876 N N . LEU A 1 392 ? 15.335 5.454 -13.991 1.00 80.06 392 LEU A N 1
ATOM 2877 C CA . LEU A 1 392 ? 15.153 4.367 -14.941 1.00 80.06 392 LEU A CA 1
ATOM 2878 C C . LEU A 1 392 ? 14.583 4.920 -16.248 1.00 80.06 392 LEU A C 1
ATOM 2880 O O . LEU A 1 392 ? 13.627 5.695 -16.243 1.00 80.06 392 LEU A O 1
ATOM 2884 N N . VAL A 1 393 ? 15.193 4.533 -17.359 1.00 80.88 393 VAL A N 1
ATOM 2885 C CA . VAL A 1 393 ? 14.898 5.036 -18.695 1.00 80.88 393 VAL A CA 1
ATOM 2886 C C . VAL A 1 393 ? 14.664 3.844 -19.629 1.00 80.88 393 VAL A C 1
ATOM 2888 O O . VAL A 1 393 ? 15.594 3.060 -19.836 1.00 80.88 393 VAL A O 1
ATOM 2891 N N . PRO A 1 394 ? 13.454 3.668 -20.189 1.00 78.69 394 PRO A N 1
ATOM 2892 C CA . PRO A 1 394 ? 13.169 2.567 -21.103 1.00 78.69 394 PRO A CA 1
ATOM 2893 C C . PRO A 1 394 ? 13.893 2.750 -22.441 1.00 78.69 394 PRO A C 1
ATOM 2895 O O . PRO A 1 394 ? 14.052 3.868 -22.936 1.00 78.69 394 PRO A O 1
ATOM 2898 N N . VAL A 1 395 ? 14.291 1.634 -23.049 1.00 77.69 395 VAL A N 1
ATOM 2899 C CA . VAL A 1 395 ? 14.895 1.581 -24.384 1.00 77.69 395 VAL A CA 1
ATOM 2900 C C . VAL A 1 395 ? 13.878 0.966 -25.347 1.00 77.69 395 VAL A C 1
ATOM 2902 O O . VAL A 1 395 ? 13.522 -0.204 -25.203 1.00 77.69 395 VAL A O 1
ATOM 2905 N N . VAL A 1 396 ? 13.399 1.749 -26.318 1.00 76.00 396 VAL A N 1
ATOM 2906 C CA . VAL A 1 396 ? 12.300 1.370 -27.229 1.00 76.00 396 VAL A CA 1
ATOM 2907 C C . VAL A 1 396 ? 12.786 1.287 -28.675 1.00 76.00 396 VAL A C 1
ATOM 2909 O O . VAL A 1 396 ? 13.482 2.177 -29.158 1.00 76.00 396 VAL A O 1
ATOM 2912 N N . ARG A 1 397 ? 12.410 0.223 -29.383 1.00 75.31 397 ARG A N 1
ATOM 2913 C CA . ARG A 1 397 ? 12.654 0.029 -30.816 1.00 75.31 397 ARG A CA 1
ATOM 2914 C C . ARG A 1 397 ? 11.412 0.384 -31.621 1.00 75.31 397 ARG A C 1
ATOM 2916 O O . ARG A 1 397 ? 10.348 -0.153 -31.339 1.00 75.31 397 ARG A O 1
ATOM 2923 N N . TRP A 1 398 ? 11.588 1.181 -32.673 1.00 72.38 398 TRP A N 1
ATOM 2924 C CA . TRP A 1 398 ? 10.568 1.449 -33.691 1.00 72.38 398 TRP A CA 1
ATOM 2925 C C . TRP A 1 398 ? 10.968 0.785 -35.019 1.00 72.38 398 TRP A C 1
ATOM 2927 O O . TRP A 1 398 ? 12.093 1.011 -35.468 1.00 72.38 398 TRP A O 1
ATOM 2937 N N . PRO A 1 399 ? 10.103 -0.026 -35.646 1.00 62.56 399 PRO A N 1
ATOM 2938 C CA . PRO A 1 399 ? 10.450 -0.748 -36.870 1.00 62.56 399 PRO A CA 1
ATOM 2939 C C . PRO A 1 399 ? 10.469 0.119 -38.134 1.00 62.56 399 PRO A C 1
ATOM 2941 O O . PRO A 1 399 ? 11.315 -0.120 -38.992 1.00 62.56 399 PRO A O 1
ATOM 2944 N N . ASP A 1 400 ? 9.630 1.155 -38.242 1.00 58.19 400 ASP A N 1
ATOM 2945 C CA . ASP A 1 400 ? 9.517 1.941 -39.489 1.00 58.19 400 ASP A CA 1
ATOM 2946 C C . ASP A 1 400 ? 10.567 3.056 -39.623 1.00 58.19 400 ASP A C 1
ATOM 2948 O O . ASP A 1 400 ? 10.711 3.659 -40.684 1.00 58.19 400 ASP A O 1
ATOM 2952 N N . ALA A 1 401 ? 11.359 3.319 -38.577 1.00 54.47 401 ALA A N 1
ATOM 2953 C CA . ALA A 1 401 ? 12.396 4.355 -38.612 1.00 54.47 401 ALA A CA 1
ATOM 2954 C C . ALA A 1 401 ? 13.508 4.068 -39.645 1.00 54.47 401 ALA A C 1
ATOM 2956 O O . ALA A 1 401 ? 14.249 4.972 -40.021 1.00 54.47 401 ALA A O 1
ATOM 2957 N N . ALA A 1 402 ? 13.617 2.821 -40.115 1.00 49.81 402 ALA A N 1
ATOM 2958 C CA . ALA A 1 402 ? 14.624 2.388 -41.077 1.00 49.81 402 ALA A CA 1
ATOM 2959 C C . ALA A 1 402 ? 14.285 2.709 -42.549 1.00 49.81 402 ALA A C 1
ATOM 2961 O O . ALA A 1 402 ? 15.200 2.737 -43.370 1.00 49.81 402 ALA A O 1
ATOM 2962 N N . GLU A 1 403 ? 13.016 2.940 -42.917 1.00 45.88 403 GLU A N 1
ATOM 2963 C CA . GLU A 1 403 ? 12.632 3.084 -44.337 1.00 45.88 403 GLU A CA 1
ATOM 2964 C C . GLU A 1 403 ? 12.835 4.504 -44.909 1.00 45.88 403 GLU A C 1
ATOM 2966 O O . GLU A 1 403 ? 13.057 4.641 -46.112 1.00 45.88 403 GLU A O 1
ATOM 2971 N N . ASP A 1 404 ? 12.858 5.549 -44.073 1.00 45.00 404 ASP A N 1
ATOM 2972 C CA . ASP A 1 404 ? 12.926 6.959 -44.515 1.00 45.00 404 ASP A CA 1
ATOM 2973 C C . ASP A 1 404 ? 14.322 7.614 -44.389 1.00 45.00 404 ASP A C 1
ATOM 2975 O O . ASP A 1 404 ? 14.463 8.836 -44.484 1.00 45.00 404 ASP A O 1
ATOM 2979 N N . GLY A 1 405 ? 15.387 6.835 -44.165 1.00 44.75 405 GLY A N 1
ATOM 2980 C CA . GLY A 1 405 ? 16.738 7.387 -43.947 1.00 44.75 405 GLY A CA 1
ATOM 2981 C C . GLY A 1 405 ? 16.880 8.192 -42.643 1.00 44.75 405 GLY A C 1
ATOM 2982 O O . GLY A 1 405 ? 17.877 8.895 -42.436 1.00 44.75 405 GLY A O 1
ATOM 2983 N N . GLY A 1 406 ? 15.881 8.090 -41.760 1.00 44.59 406 GLY A N 1
ATOM 2984 C CA . GLY A 1 406 ? 16.036 8.362 -40.338 1.00 44.59 406 GLY A CA 1
ATOM 2985 C C . GLY A 1 406 ? 16.919 7.288 -39.693 1.00 44.59 406 GLY A C 1
ATOM 2986 O O . GLY A 1 406 ? 17.122 6.226 -40.283 1.00 44.59 406 GLY A O 1
ATOM 2987 N N . PRO A 1 407 ? 17.486 7.544 -38.504 1.00 45.28 407 PRO A N 1
ATOM 2988 C CA . PRO A 1 407 ? 18.241 6.518 -37.797 1.00 45.28 407 PRO A CA 1
ATOM 2989 C C . PRO A 1 407 ? 17.341 5.290 -37.622 1.00 45.28 407 PRO A C 1
ATOM 2991 O O . PRO A 1 407 ? 16.237 5.419 -37.089 1.00 45.28 407 PRO A O 1
ATOM 2994 N N . ALA A 1 408 ? 17.808 4.104 -38.026 1.00 44.47 408 ALA A N 1
ATOM 2995 C CA . ALA A 1 408 ? 17.072 2.829 -37.988 1.00 44.47 408 ALA A CA 1
ATOM 2996 C C . ALA A 1 408 ? 16.784 2.304 -36.555 1.00 44.47 408 ALA A C 1
ATOM 2998 O O . ALA A 1 408 ? 16.702 1.098 -36.312 1.00 44.47 408 ALA A O 1
ATOM 2999 N N . SER A 1 409 ? 16.713 3.219 -35.589 1.00 44.91 409 SER A N 1
ATOM 3000 C CA . SER A 1 409 ? 16.353 3.065 -34.186 1.00 44.91 409 SER A CA 1
ATOM 3001 C C . SER A 1 409 ? 16.533 4.434 -33.518 1.00 44.91 409 SER A C 1
ATOM 3003 O O . SER A 1 409 ? 17.589 4.718 -32.955 1.00 44.91 409 SER A O 1
ATOM 3005 N N . ALA A 1 410 ? 15.537 5.316 -33.590 1.00 47.12 410 ALA A N 1
ATOM 3006 C CA . ALA A 1 410 ? 15.552 6.562 -32.826 1.00 47.12 410 ALA A CA 1
ATOM 3007 C C . ALA A 1 410 ? 15.264 6.262 -31.349 1.00 47.12 410 ALA A C 1
ATOM 3009 O O . ALA A 1 410 ? 14.196 6.611 -30.882 1.00 47.12 410 ALA A O 1
ATOM 3010 N N . LEU A 1 411 ? 16.179 5.586 -30.640 1.00 53.09 411 LEU A N 1
ATOM 3011 C CA . LEU A 1 411 ? 16.103 5.179 -29.225 1.00 53.09 411 LEU A CA 1
ATOM 3012 C C . LEU A 1 411 ? 16.022 6.414 -28.313 1.00 53.09 411 LEU A C 1
ATOM 3014 O O . LEU A 1 411 ? 16.976 6.770 -27.630 1.00 53.09 411 LEU A O 1
ATOM 3018 N N . ALA A 1 412 ? 14.894 7.122 -28.351 1.00 46.34 412 ALA A N 1
ATOM 3019 C CA . ALA A 1 412 ? 14.661 8.289 -27.530 1.00 46.34 412 ALA A CA 1
ATOM 3020 C C . ALA A 1 412 ? 14.300 7.797 -26.126 1.00 46.34 412 ALA A C 1
ATOM 3022 O O . ALA A 1 412 ? 13.291 7.099 -25.976 1.00 46.34 412 ALA A O 1
ATOM 3023 N N . PRO A 1 413 ? 15.085 8.144 -25.094 1.00 48.97 413 PRO A N 1
ATOM 3024 C CA . PRO A 1 413 ? 14.687 7.898 -23.723 1.00 48.97 413 PRO A CA 1
ATOM 3025 C C . PRO A 1 413 ? 13.393 8.674 -23.463 1.00 48.97 413 PRO A C 1
ATOM 3027 O O . PRO A 1 413 ? 13.423 9.891 -23.273 1.00 48.97 413 PRO A O 1
ATOM 3030 N N . GLN A 1 414 ? 12.237 8.006 -23.508 1.00 47.09 414 GLN A N 1
ATOM 3031 C CA . GLN A 1 414 ? 11.001 8.667 -23.113 1.00 47.09 414 GLN A CA 1
ATOM 3032 C C . GLN A 1 414 ? 11.097 8.940 -21.616 1.00 47.09 414 GLN A C 1
ATOM 3034 O O . GLN A 1 414 ? 11.248 8.030 -20.801 1.00 47.09 414 GLN A O 1
ATOM 3039 N N . LEU A 1 415 ? 11.085 10.229 -21.274 1.00 44.16 415 LEU A N 1
ATOM 3040 C CA . LEU A 1 415 ? 11.034 10.710 -19.903 1.00 44.16 415 LEU A CA 1
ATOM 3041 C C . LEU A 1 415 ? 9.731 10.220 -19.277 1.00 44.16 415 LEU A C 1
ATOM 3043 O O . LEU A 1 415 ? 8.679 10.836 -19.434 1.00 44.16 415 LEU A O 1
ATOM 3047 N N . VAL A 1 416 ? 9.830 9.111 -18.555 1.00 47.44 416 VAL A N 1
ATOM 3048 C CA . VAL A 1 416 ? 8.809 8.664 -17.615 1.00 47.44 416 VAL A CA 1
ATOM 3049 C C . VAL A 1 416 ? 8.637 9.796 -16.609 1.00 47.44 416 VAL A C 1
ATOM 3051 O O . VAL A 1 416 ? 9.608 10.235 -15.984 1.00 47.44 416 VAL A O 1
ATOM 3054 N N . GLN A 1 417 ? 7.426 10.353 -16.540 1.00 46.03 417 GLN A N 1
ATOM 3055 C CA . GLN A 1 417 ? 7.193 11.614 -15.836 1.00 46.03 417 GLN A CA 1
ATOM 3056 C C . GLN A 1 417 ? 7.381 11.512 -14.321 1.00 46.03 417 GLN A C 1
ATOM 3058 O O . GLN A 1 417 ? 7.533 12.548 -13.676 1.00 46.03 417 GLN A O 1
ATOM 3063 N N . GLU A 1 418 ? 7.476 10.314 -13.741 1.00 52.12 418 GLU A N 1
ATOM 3064 C CA . GLU A 1 418 ? 7.582 10.156 -12.294 1.00 52.12 418 GLU A CA 1
ATOM 3065 C C . GLU A 1 418 ? 8.553 9.049 -11.876 1.00 52.12 418 GLU A C 1
ATOM 3067 O O . GLU A 1 418 ? 8.721 8.030 -12.541 1.00 52.12 418 GLU A O 1
ATOM 3072 N N . ARG A 1 419 ? 9.237 9.284 -10.750 1.00 57.19 419 ARG A N 1
ATOM 3073 C CA . ARG A 1 419 ? 10.042 8.266 -10.074 1.00 57.19 419 ARG A CA 1
ATOM 3074 C C . ARG A 1 419 ? 9.100 7.308 -9.366 1.00 57.19 419 ARG A C 1
ATOM 3076 O O . ARG A 1 419 ? 8.452 7.718 -8.404 1.00 57.19 419 ARG A O 1
ATOM 3083 N N . SER A 1 420 ? 9.100 6.051 -9.777 1.00 64.81 420 SER A N 1
ATOM 3084 C CA . SER A 1 420 ? 8.420 4.986 -9.051 1.00 64.81 420 SER A CA 1
ATOM 3085 C C . SER A 1 420 ? 9.483 4.015 -8.561 1.00 64.81 420 SER A C 1
ATOM 3087 O O . SER A 1 420 ? 10.218 3.437 -9.349 1.00 64.81 420 SER A O 1
ATOM 3089 N N . VAL A 1 421 ? 9.628 3.883 -7.250 1.00 69.69 421 VAL A N 1
ATOM 3090 C CA . VAL A 1 421 ? 10.306 2.720 -6.666 1.00 69.69 421 VAL A CA 1
ATOM 3091 C C . VAL A 1 421 ? 9.227 1.650 -6.467 1.00 69.69 421 VAL A C 1
ATOM 3093 O O . VAL A 1 421 ? 8.044 1.982 -6.417 1.00 69.69 421 VAL A O 1
ATOM 3096 N N . VAL A 1 422 ? 9.584 0.374 -6.402 1.00 71.25 422 VAL A N 1
ATOM 3097 C CA . VAL A 1 422 ? 8.700 -0.703 -5.939 1.00 71.25 422 VAL A CA 1
ATOM 3098 C C . VAL A 1 422 ? 9.418 -1.522 -4.883 1.00 71.25 422 VAL A C 1
ATOM 3100 O O . VAL A 1 422 ? 10.582 -1.865 -5.057 1.00 71.25 422 VAL A O 1
ATOM 3103 N N . GLU A 1 423 ? 8.732 -1.833 -3.786 1.00 69.06 423 GLU A N 1
ATOM 3104 C CA . GLU A 1 423 ? 9.263 -2.753 -2.782 1.00 69.06 423 GLU A CA 1
ATOM 3105 C C . GLU A 1 423 ? 8.915 -4.190 -3.183 1.00 69.06 423 GLU A C 1
ATOM 3107 O O . GLU A 1 423 ? 7.740 -4.546 -3.289 1.00 69.06 423 GLU A O 1
ATOM 3112 N N . VAL A 1 424 ? 9.930 -5.025 -3.400 1.00 71.69 424 VAL A N 1
ATOM 3113 C CA . VAL A 1 424 ? 9.770 -6.457 -3.659 1.00 71.69 424 VAL A CA 1
ATOM 3114 C C . VAL A 1 424 ? 10.685 -7.242 -2.728 1.00 71.69 424 VAL A C 1
ATOM 3116 O O . VAL A 1 424 ? 11.896 -7.054 -2.737 1.00 71.69 424 VAL A O 1
ATOM 3119 N N . ASP A 1 425 ? 10.098 -8.112 -1.900 1.00 74.44 425 ASP A N 1
ATOM 3120 C CA . ASP A 1 425 ? 10.826 -8.921 -0.906 1.00 74.44 425 ASP A CA 1
ATOM 3121 C C . ASP A 1 425 ? 11.746 -8.076 0.007 1.00 74.44 425 ASP A C 1
ATOM 3123 O O . ASP A 1 425 ? 12.881 -8.441 0.312 1.00 74.44 425 ASP A O 1
ATOM 3127 N N . GLY A 1 426 ? 11.265 -6.892 0.412 1.00 67.69 426 GLY A N 1
ATOM 3128 C CA . GLY A 1 426 ? 12.008 -5.950 1.256 1.00 67.69 426 GLY A CA 1
ATOM 3129 C C . GLY A 1 426 ? 13.115 -5.167 0.540 1.00 67.69 426 GLY A C 1
ATOM 3130 O O . GLY A 1 426 ? 13.884 -4.471 1.205 1.00 67.69 426 GLY A O 1
ATOM 3131 N N . ARG A 1 427 ? 13.223 -5.277 -0.790 1.00 73.44 427 ARG A N 1
ATOM 3132 C CA . ARG A 1 427 ? 14.158 -4.506 -1.620 1.00 73.44 427 ARG A CA 1
ATOM 3133 C C . ARG A 1 427 ? 13.420 -3.433 -2.399 1.00 73.44 427 ARG A C 1
ATOM 3135 O O . ARG A 1 427 ? 12.407 -3.708 -3.031 1.00 73.44 427 ARG A O 1
ATOM 3142 N N . GLU A 1 428 ? 13.969 -2.229 -2.392 1.00 75.38 428 GLU A N 1
ATOM 3143 C CA . GLU A 1 428 ? 13.508 -1.118 -3.218 1.00 75.38 428 GLU A CA 1
ATOM 3144 C C . GLU A 1 428 ? 14.142 -1.206 -4.612 1.00 75.38 428 GLU A C 1
ATOM 3146 O O . GLU A 1 428 ? 15.357 -1.071 -4.766 1.00 75.38 428 GLU A O 1
ATOM 3151 N N . LEU A 1 429 ? 13.314 -1.450 -5.627 1.00 81.69 429 LEU A N 1
ATOM 3152 C CA . LEU A 1 429 ? 13.712 -1.552 -7.031 1.00 81.69 429 LEU A CA 1
ATOM 3153 C C . LEU A 1 429 ? 13.211 -0.339 -7.814 1.00 81.69 429 LEU A C 1
ATOM 3155 O O . LEU A 1 429 ? 12.129 0.181 -7.540 1.00 81.69 429 LEU A O 1
ATOM 3159 N N . MET A 1 430 ? 13.958 0.100 -8.826 1.00 83.44 430 MET A N 1
ATOM 3160 C CA . MET A 1 430 ? 13.479 1.160 -9.715 1.00 83.44 430 MET A CA 1
ATOM 3161 C C . MET A 1 430 ? 12.400 0.637 -10.656 1.00 83.44 430 MET A C 1
ATOM 3163 O O . MET A 1 430 ? 12.529 -0.443 -11.233 1.00 83.44 430 MET A O 1
ATOM 3167 N N . ALA A 1 431 ? 11.373 1.448 -10.870 1.00 82.06 431 ALA A N 1
ATOM 3168 C CA . ALA A 1 431 ? 10.296 1.163 -11.790 1.00 82.06 431 ALA A CA 1
ATOM 3169 C C . ALA A 1 431 ? 9.916 2.389 -12.627 1.00 82.06 431 ALA A C 1
ATOM 3171 O O . ALA A 1 431 ? 10.149 3.545 -12.265 1.00 82.06 431 ALA A O 1
ATOM 3172 N N . ALA A 1 432 ? 9.336 2.109 -13.783 1.00 80.69 432 ALA A N 1
ATOM 3173 C CA . ALA A 1 432 ? 8.889 3.081 -14.756 1.00 80.69 432 ALA A CA 1
ATOM 3174 C C . ALA A 1 432 ? 7.571 2.613 -15.371 1.00 80.69 432 ALA A C 1
ATOM 3176 O O . ALA A 1 432 ? 7.410 1.439 -15.701 1.00 80.69 432 ALA A O 1
ATOM 3177 N N . HIS A 1 433 ? 6.645 3.545 -15.561 1.00 78.25 433 HIS A N 1
ATOM 3178 C CA . HIS A 1 433 ? 5.441 3.332 -16.356 1.00 78.25 433 HIS A CA 1
ATOM 3179 C C . HIS A 1 433 ? 5.580 4.100 -17.665 1.00 78.25 433 HIS A C 1
ATOM 3181 O O . HIS A 1 433 ? 5.896 5.289 -17.678 1.00 78.25 433 HIS A O 1
ATOM 3187 N N . LEU A 1 434 ? 5.410 3.395 -18.774 1.00 77.12 434 LEU A N 1
ATOM 3188 C CA . LEU A 1 434 ? 5.506 3.940 -20.113 1.00 77.12 434 LEU A CA 1
ATOM 3189 C C . LEU A 1 434 ? 4.127 3.861 -20.749 1.00 77.12 434 LEU A C 1
ATOM 3191 O O . LEU A 1 434 ? 3.623 2.774 -21.014 1.00 77.12 434 LEU A O 1
ATOM 3195 N N . GLN A 1 435 ? 3.541 5.017 -21.036 1.00 74.44 435 GLN A N 1
ATOM 3196 C CA . GLN A 1 435 ? 2.366 5.079 -21.886 1.00 74.44 435 GLN A CA 1
ATOM 3197 C C . GLN A 1 435 ? 2.834 5.163 -23.337 1.00 74.44 435 GLN A C 1
ATOM 3199 O O . GLN A 1 435 ? 3.411 6.168 -23.759 1.00 74.44 435 GLN A O 1
ATOM 3204 N N . LEU A 1 436 ? 2.572 4.120 -24.116 1.00 70.38 436 LEU A N 1
ATOM 3205 C CA . LEU A 1 436 ? 2.769 4.113 -25.561 1.00 70.38 436 LEU A CA 1
ATOM 3206 C C . LEU A 1 436 ? 1.604 4.900 -26.202 1.00 70.38 436 LEU A C 1
ATOM 3208 O O . LEU A 1 436 ? 0.767 4.361 -26.914 1.00 70.38 436 LEU A O 1
ATOM 3212 N N . ALA A 1 437 ? 1.478 6.190 -25.869 1.00 59.97 437 ALA A N 1
ATOM 3213 C CA . ALA A 1 437 ? 0.298 6.989 -26.193 1.00 59.97 437 ALA A CA 1
ATOM 3214 C C . ALA A 1 437 ? 0.158 7.312 -27.696 1.00 59.97 437 ALA A C 1
ATOM 3216 O O . ALA A 1 437 ? 1.109 7.697 -28.382 1.00 59.97 437 ALA A O 1
ATOM 3217 N N . GLN A 1 438 ? -1.103 7.254 -28.135 1.00 50.41 438 GLN A N 1
ATOM 3218 C CA . GLN A 1 438 ? -1.649 7.344 -29.495 1.00 50.41 438 GLN A CA 1
ATOM 3219 C C . GLN A 1 438 ? -1.217 8.550 -30.350 1.00 50.41 438 GLN A C 1
ATOM 3221 O O . GLN A 1 438 ? -1.310 8.465 -31.565 1.00 50.41 438 GLN A O 1
ATOM 3226 N N . ASP A 1 439 ? -0.725 9.655 -29.782 1.00 43.12 439 ASP A N 1
ATOM 3227 C CA . ASP A 1 439 ? -0.443 10.878 -30.562 1.00 43.12 439 ASP A CA 1
ATOM 3228 C C . ASP A 1 439 ? 0.996 10.962 -31.117 1.00 43.12 439 ASP A C 1
ATOM 3230 O O . ASP A 1 439 ? 1.233 11.691 -32.079 1.00 43.12 439 ASP A O 1
ATOM 3234 N N . THR A 1 440 ? 1.948 10.200 -30.559 1.00 48.53 440 THR A N 1
ATOM 3235 C CA . THR A 1 440 ? 3.331 10.077 -31.088 1.00 48.53 440 THR A CA 1
ATOM 3236 C C . THR A 1 440 ? 3.577 8.707 -31.737 1.00 48.53 440 THR A C 1
ATOM 3238 O O . THR A 1 440 ? 4.572 8.519 -32.430 1.00 48.53 440 THR A O 1
ATOM 3241 N N . LEU A 1 441 ? 2.673 7.748 -31.497 1.00 47.00 441 LEU A N 1
ATOM 3242 C CA . LEU A 1 441 ? 2.762 6.345 -31.914 1.00 47.00 441 LEU A CA 1
ATOM 3243 C C . LEU A 1 441 ? 1.624 5.890 -32.839 1.00 47.00 441 LEU A C 1
ATOM 3245 O O . LEU A 1 441 ? 1.659 4.745 -33.273 1.00 47.00 441 LEU A O 1
ATOM 3249 N N . ALA A 1 442 ? 0.648 6.742 -33.194 1.00 50.12 442 ALA A N 1
ATOM 3250 C CA . ALA A 1 442 ? -0.391 6.373 -34.173 1.00 50.12 442 ALA A CA 1
ATOM 3251 C C . ALA A 1 442 ? 0.179 5.857 -35.506 1.00 50.12 442 ALA A C 1
ATOM 3253 O O . ALA A 1 442 ? -0.514 5.128 -36.212 1.00 50.12 442 ALA A O 1
ATOM 3254 N N . ASP A 1 443 ? 1.423 6.215 -35.830 1.00 54.53 443 ASP A N 1
ATOM 3255 C CA . ASP A 1 443 ? 2.100 5.790 -37.053 1.00 54.53 443 ASP A CA 1
ATOM 3256 C C . ASP A 1 443 ? 3.019 4.561 -36.863 1.00 54.53 443 ASP A C 1
ATOM 3258 O O . ASP A 1 443 ? 3.551 4.067 -37.851 1.00 54.53 443 ASP A O 1
ATOM 3262 N N . HIS A 1 444 ? 3.200 4.039 -35.639 1.00 61.12 444 HIS A N 1
ATOM 3263 C CA . HIS A 1 444 ? 4.136 2.942 -35.340 1.00 61.12 444 HIS A CA 1
ATOM 3264 C C . HIS A 1 444 ? 3.505 1.878 -34.427 1.00 61.12 444 HIS A C 1
ATOM 3266 O O . HIS A 1 444 ? 3.806 1.806 -33.233 1.00 61.12 444 HIS A O 1
ATOM 3272 N N . GLU A 1 445 ? 2.650 1.027 -35.004 1.00 63.06 445 GLU A N 1
ATOM 3273 C CA . GLU A 1 445 ? 1.921 -0.048 -34.300 1.00 63.06 445 GLU A CA 1
ATOM 3274 C C . GLU A 1 445 ? 2.836 -1.126 -33.674 1.00 63.06 445 GLU A C 1
ATOM 3276 O O . GLU A 1 445 ? 2.385 -1.902 -32.837 1.00 63.06 445 GLU A O 1
ATOM 3281 N N . ASP A 1 446 ? 4.124 -1.151 -34.025 1.00 71.00 446 ASP A N 1
ATOM 3282 C CA . ASP A 1 446 ? 5.059 -2.228 -33.674 1.00 71.00 446 ASP A CA 1
ATOM 3283 C C . ASP A 1 446 ? 6.219 -1.764 -32.751 1.00 71.00 446 ASP A C 1
ATOM 3285 O O . ASP A 1 446 ? 7.294 -2.378 -32.702 1.00 71.00 446 ASP A O 1
ATOM 3289 N N . ALA A 1 447 ? 6.050 -0.658 -32.015 1.00 74.38 447 ALA A N 1
ATOM 3290 C CA . ALA A 1 447 ? 7.057 -0.206 -31.052 1.00 74.38 447 ALA A CA 1
ATOM 3291 C C . ALA A 1 447 ? 7.256 -1.236 -29.921 1.00 74.38 447 ALA A C 1
ATOM 3293 O O . ALA A 1 447 ? 6.304 -1.646 -29.268 1.00 74.38 447 ALA A O 1
ATOM 3294 N N . THR A 1 448 ? 8.502 -1.647 -29.665 1.00 77.06 448 THR A N 1
ATOM 3295 C CA . THR A 1 448 ? 8.821 -2.706 -28.687 1.00 77.06 448 THR A CA 1
ATOM 3296 C C . THR A 1 448 ? 9.856 -2.227 -27.672 1.00 77.06 448 THR A C 1
ATOM 3298 O O . THR A 1 448 ? 10.905 -1.707 -28.056 1.00 77.06 448 THR A O 1
ATOM 3301 N N . VAL A 1 449 ? 9.615 -2.432 -26.374 1.00 81.50 449 VAL A N 1
ATOM 3302 C CA . VAL A 1 449 ? 10.646 -2.229 -25.341 1.00 81.50 449 VAL A CA 1
ATOM 3303 C C . VAL A 1 449 ? 11.679 -3.347 -25.458 1.00 81.50 449 VAL A C 1
ATOM 3305 O O . VAL A 1 449 ? 11.316 -4.517 -25.495 1.00 81.50 449 VAL A O 1
ATOM 3308 N N . ILE A 1 450 ? 12.960 -2.993 -25.536 1.00 81.62 450 ILE A N 1
ATOM 3309 C CA . ILE A 1 450 ? 14.062 -3.953 -25.729 1.00 81.62 450 ILE A CA 1
ATOM 3310 C C . ILE A 1 450 ? 15.083 -3.947 -24.588 1.00 81.62 450 ILE A C 1
ATOM 3312 O O . ILE A 1 450 ? 15.974 -4.788 -24.567 1.00 81.62 450 ILE A O 1
ATOM 3316 N N . GLY A 1 451 ? 14.954 -3.024 -23.633 1.00 81.94 451 GLY A N 1
ATOM 3317 C CA . GLY A 1 451 ? 15.798 -2.970 -22.444 1.00 81.94 451 GLY A CA 1
ATOM 3318 C C . GLY A 1 451 ? 15.556 -1.714 -21.613 1.00 81.94 451 GLY A C 1
ATOM 3319 O O . GLY A 1 451 ? 14.568 -0.998 -21.801 1.00 81.94 451 GLY A O 1
ATOM 3320 N N . ALA A 1 452 ? 16.485 -1.436 -20.702 1.00 83.56 452 ALA A N 1
ATOM 3321 C CA . ALA A 1 452 ? 16.435 -0.280 -19.818 1.00 83.56 452 ALA A CA 1
ATOM 3322 C C . ALA A 1 452 ? 17.830 0.285 -19.541 1.00 83.56 452 ALA A C 1
ATOM 3324 O O . ALA A 1 452 ? 18.834 -0.427 -19.602 1.00 83.56 452 ALA A O 1
ATOM 3325 N N . MET A 1 453 ? 17.883 1.561 -19.174 1.00 81.19 453 MET A N 1
ATOM 3326 C CA . MET A 1 453 ? 19.081 2.224 -18.673 1.00 81.19 453 MET A CA 1
ATOM 3327 C C . MET A 1 453 ? 18.810 2.888 -17.333 1.00 81.19 453 MET A C 1
ATOM 3329 O O . MET A 1 453 ? 17.727 3.423 -17.108 1.00 81.19 453 MET A O 1
ATOM 3333 N N . VAL A 1 454 ? 19.821 2.929 -16.474 1.00 80.12 454 VAL A N 1
ATOM 3334 C CA . VAL A 1 454 ? 19.842 3.803 -15.306 1.00 80.12 454 VAL A CA 1
ATOM 3335 C C . VAL A 1 454 ? 20.721 5.000 -15.597 1.00 80.12 454 VAL A C 1
ATOM 3337 O O . VAL A 1 454 ? 21.865 4.868 -16.029 1.00 80.12 454 VAL A O 1
ATOM 3340 N N . VAL A 1 455 ? 20.148 6.174 -15.364 1.00 77.50 455 VAL A N 1
ATOM 3341 C CA . VAL A 1 455 ? 20.767 7.464 -15.616 1.00 77.50 455 VAL A CA 1
ATOM 3342 C C . VAL A 1 455 ? 20.925 8.215 -14.298 1.00 77.50 455 VAL A C 1
ATOM 3344 O O . VAL A 1 455 ? 19.932 8.675 -13.733 1.00 77.50 455 VAL A O 1
ATOM 3347 N N . ASP A 1 456 ? 22.156 8.363 -13.809 1.00 76.19 456 ASP A N 1
ATOM 3348 C CA . ASP A 1 456 ? 22.492 9.165 -12.630 1.00 76.19 456 ASP A CA 1
ATOM 3349 C C . ASP A 1 456 ? 23.047 10.535 -13.035 1.00 76.19 456 ASP A C 1
ATOM 3351 O O . ASP A 1 456 ? 24.220 10.700 -13.372 1.00 76.19 456 ASP A O 1
ATOM 3355 N N . SER A 1 457 ? 22.204 11.564 -12.928 1.00 70.31 457 SER A N 1
ATOM 3356 C CA . SER A 1 457 ? 22.603 12.942 -13.237 1.00 70.31 457 SER A CA 1
ATOM 3357 C C . SER A 1 457 ? 23.571 13.562 -12.217 1.00 70.31 457 SER A C 1
ATOM 3359 O O . SER A 1 457 ? 24.014 14.693 -12.414 1.00 70.31 457 SER A O 1
ATOM 3361 N N . SER A 1 458 ? 23.847 12.889 -11.095 1.00 69.31 458 SER A N 1
ATOM 3362 C CA . SER A 1 458 ? 24.782 13.362 -10.066 1.00 69.31 458 SER A CA 1
ATOM 3363 C C . SER A 1 458 ? 26.197 12.795 -10.203 1.00 69.31 458 SER A C 1
ATOM 3365 O O . SER A 1 458 ? 27.131 13.357 -9.623 1.00 69.31 458 SER A O 1
ATOM 3367 N N . ALA A 1 459 ? 26.371 11.725 -10.981 1.00 63.84 459 ALA A N 1
ATOM 3368 C CA . ALA A 1 459 ? 27.650 11.056 -11.158 1.00 63.84 459 ALA A CA 1
ATOM 3369 C C . ALA A 1 459 ? 28.629 11.881 -12.010 1.00 63.84 459 ALA A C 1
ATOM 3371 O O . ALA A 1 459 ? 28.262 12.582 -12.952 1.00 63.84 459 ALA A O 1
ATOM 3372 N N . SER A 1 460 ? 29.923 11.780 -11.689 1.00 57.16 460 SER A N 1
ATOM 3373 C CA . SER A 1 460 ? 30.961 12.644 -12.263 1.00 57.16 460 SER A CA 1
ATOM 3374 C C . SER A 1 460 ? 31.532 12.190 -13.610 1.00 57.16 460 SER A C 1
ATOM 3376 O O . SER A 1 460 ? 32.497 12.819 -14.035 1.00 57.16 460 SER A O 1
ATOM 3378 N N . ARG A 1 461 ? 30.992 11.128 -14.244 1.00 59.22 461 ARG A N 1
ATOM 3379 C CA . ARG A 1 461 ? 31.040 10.805 -15.699 1.00 59.22 461 ARG A CA 1
ATOM 3380 C C . ARG A 1 461 ? 30.755 9.321 -15.987 1.00 59.22 461 ARG A C 1
ATOM 3382 O O . ARG A 1 461 ? 29.850 9.045 -16.752 1.00 59.22 461 ARG A O 1
ATOM 3389 N N . ILE A 1 462 ? 31.489 8.385 -15.381 1.00 54.94 462 ILE A N 1
ATOM 3390 C CA . ILE A 1 462 ? 31.490 6.956 -15.790 1.00 54.94 462 ILE A CA 1
ATOM 3391 C C . ILE A 1 462 ? 30.262 6.187 -15.282 1.00 54.94 462 ILE A C 1
ATOM 3393 O O . ILE A 1 462 ? 29.739 5.315 -15.959 1.00 54.94 462 ILE A O 1
ATOM 3397 N N . GLU A 1 463 ? 29.781 6.531 -14.090 1.00 61.59 463 GLU A N 1
ATOM 3398 C CA . GLU A 1 463 ? 28.645 5.859 -13.437 1.00 61.59 463 GLU A CA 1
ATOM 3399 C C . GLU A 1 463 ? 27.297 6.495 -13.814 1.00 61.59 463 GLU A C 1
ATOM 3401 O O . GLU A 1 463 ? 26.264 6.172 -13.238 1.00 61.59 463 GLU A O 1
ATOM 3406 N N . ALA A 1 464 ? 27.312 7.445 -14.754 1.00 66.56 464 ALA A N 1
ATOM 3407 C CA . ALA A 1 464 ? 26.163 8.288 -15.034 1.00 66.56 464 ALA A CA 1
ATOM 3408 C C . ALA A 1 464 ? 25.138 7.639 -15.968 1.00 66.56 464 ALA A C 1
ATOM 3410 O O . ALA A 1 464 ? 23.969 8.007 -15.908 1.00 66.56 464 ALA A O 1
ATOM 3411 N N . VAL A 1 465 ? 25.550 6.694 -16.818 1.00 70.56 465 VAL A N 1
ATOM 3412 C CA . VAL A 1 465 ? 24.642 5.911 -17.667 1.00 70.56 465 VAL A CA 1
ATOM 3413 C C . VAL A 1 465 ? 25.063 4.452 -17.645 1.00 70.56 465 VAL A C 1
ATOM 3415 O O . VAL A 1 465 ? 26.193 4.119 -17.990 1.00 70.56 465 VAL A O 1
ATOM 3418 N N . GLN A 1 466 ? 24.139 3.572 -17.278 1.00 74.38 466 GLN A N 1
ATOM 3419 C CA . GLN A 1 466 ? 24.349 2.131 -17.277 1.00 74.38 466 GLN A CA 1
ATOM 3420 C C . GLN A 1 466 ? 23.179 1.445 -17.979 1.00 74.38 466 GLN A C 1
ATOM 3422 O O . GLN A 1 466 ? 22.030 1.659 -17.605 1.00 74.38 466 GLN A O 1
ATOM 3427 N N . VAL A 1 467 ? 23.457 0.590 -18.966 1.00 76.75 467 VAL A N 1
ATOM 3428 C CA . VAL A 1 467 ? 22.454 -0.358 -19.478 1.00 76.75 467 VAL A CA 1
ATOM 3429 C C . VAL A 1 467 ? 22.200 -1.398 -18.384 1.00 76.75 467 VAL A C 1
ATOM 3431 O O . VAL A 1 467 ? 23.142 -1.984 -17.850 1.00 76.75 467 VAL A O 1
ATOM 3434 N N . VAL A 1 468 ? 20.946 -1.595 -17.988 1.00 75.19 468 VAL A N 1
ATOM 3435 C CA . VAL A 1 468 ? 20.611 -2.519 -16.895 1.00 75.19 468 VAL A CA 1
ATOM 3436 C C . VAL A 1 468 ? 20.901 -3.954 -17.334 1.00 75.19 468 VAL A C 1
ATOM 3438 O O . VAL A 1 468 ? 20.528 -4.351 -18.433 1.00 75.19 468 VAL A O 1
ATOM 3441 N N . GLY A 1 469 ? 21.600 -4.720 -16.493 1.00 69.19 469 GLY A N 1
ATOM 3442 C CA . GLY A 1 469 ? 22.085 -6.064 -16.829 1.00 69.19 469 GLY A CA 1
ATOM 3443 C C . GLY A 1 469 ? 23.363 -6.100 -17.679 1.00 69.19 469 GLY A C 1
ATOM 3444 O O . GLY A 1 469 ? 23.895 -7.182 -17.922 1.00 69.19 469 GLY A O 1
ATOM 3445 N N . ALA A 1 470 ? 23.897 -4.945 -18.095 1.00 68.75 470 ALA A N 1
ATOM 3446 C CA . ALA A 1 470 ? 25.187 -4.849 -18.775 1.00 68.75 470 ALA A CA 1
ATOM 3447 C C . ALA A 1 470 ? 26.361 -4.789 -17.791 1.00 68.75 470 ALA A C 1
ATOM 3449 O O . ALA A 1 470 ? 26.306 -4.095 -16.767 1.00 68.75 470 ALA A O 1
ATOM 3450 N N . GLU A 1 471 ? 27.481 -5.410 -18.169 1.00 61.00 471 GLU A N 1
ATOM 3451 C CA . GLU A 1 471 ? 28.774 -5.095 -17.564 1.00 61.00 471 GLU A CA 1
ATOM 3452 C C . GLU A 1 471 ? 29.303 -3.782 -18.181 1.00 61.00 471 GLU A C 1
ATOM 3454 O O . GLU A 1 471 ? 29.428 -3.681 -19.406 1.00 61.00 471 GLU A O 1
ATOM 3459 N N . PRO A 1 472 ? 29.600 -2.743 -17.376 1.00 61.22 472 PRO A N 1
ATOM 3460 C CA . PRO A 1 472 ? 30.126 -1.490 -17.903 1.00 61.22 472 PRO A CA 1
ATOM 3461 C C . PRO A 1 472 ? 31.537 -1.680 -18.473 1.00 61.22 472 PRO A C 1
ATOM 3463 O O . PRO A 1 472 ? 32.368 -2.395 -17.907 1.00 61.22 472 PRO A O 1
ATOM 3466 N N . GLY A 1 473 ? 31.818 -0.991 -19.577 1.00 57.94 473 GLY A N 1
ATOM 3467 C CA . GLY A 1 473 ? 33.116 -0.957 -20.236 1.00 57.94 473 GLY A CA 1
ATOM 3468 C C . GLY A 1 473 ? 33.609 0.476 -20.452 1.00 57.94 473 GLY A C 1
ATOM 3469 O O . GLY A 1 473 ? 32.846 1.438 -20.400 1.00 57.94 473 GLY A O 1
ATOM 3470 N N . THR A 1 474 ? 34.905 0.648 -20.695 1.00 59.38 474 THR A N 1
ATOM 3471 C CA . THR A 1 474 ? 35.466 1.938 -21.125 1.00 59.38 474 THR A CA 1
ATOM 3472 C C . THR A 1 474 ? 36.212 1.718 -22.429 1.00 59.38 474 THR A C 1
ATOM 3474 O O . THR A 1 474 ? 37.054 0.822 -22.497 1.00 59.38 474 THR A O 1
ATOM 3477 N N . LEU A 1 475 ? 35.908 2.519 -23.452 1.00 58.34 475 LEU A N 1
ATOM 3478 C CA . LEU A 1 475 ? 36.705 2.566 -24.672 1.00 58.34 475 LEU A CA 1
ATOM 3479 C C . LEU A 1 475 ? 37.700 3.713 -24.550 1.00 58.34 475 LEU A C 1
ATOM 3481 O O . LEU A 1 475 ? 37.316 4.851 -24.305 1.00 58.34 475 LEU A O 1
ATOM 3485 N N . GLU A 1 476 ? 38.984 3.428 -24.740 1.00 53.00 476 GLU A N 1
ATOM 3486 C CA . GLU A 1 476 ? 39.968 4.497 -24.896 1.00 53.00 476 GLU A CA 1
ATOM 3487 C C . GLU A 1 476 ? 39.767 5.143 -26.276 1.00 53.00 476 GLU A C 1
ATOM 3489 O O . GLU A 1 476 ? 40.103 4.561 -27.310 1.00 53.00 476 GLU A O 1
ATOM 3494 N N . THR A 1 477 ? 39.209 6.351 -26.306 1.00 51.78 477 THR A N 1
ATOM 3495 C CA . THR A 1 477 ? 39.226 7.226 -27.486 1.00 51.78 477 THR A CA 1
ATOM 3496 C C . THR A 1 477 ? 40.343 8.242 -27.321 1.00 51.78 477 THR A C 1
ATOM 3498 O O . THR A 1 477 ? 40.473 8.848 -26.268 1.00 51.78 477 THR A O 1
ATOM 3501 N N . GLY A 1 478 ? 41.175 8.432 -28.345 1.00 44.72 478 GLY A N 1
ATOM 3502 C CA . GLY A 1 478 ? 42.442 9.176 -28.265 1.00 44.72 478 GLY A CA 1
ATOM 3503 C C . GLY A 1 478 ? 42.382 10.694 -27.995 1.00 44.72 478 GLY A C 1
ATOM 3504 O O . GLY A 1 478 ? 43.341 11.378 -28.350 1.00 44.72 478 GLY A O 1
ATOM 3505 N N . ALA A 1 479 ? 41.314 11.232 -27.398 1.00 50.12 479 ALA A N 1
ATOM 3506 C CA . ALA A 1 479 ? 41.172 12.633 -26.990 1.00 50.12 479 ALA A CA 1
ATOM 3507 C C . ALA A 1 479 ? 41.038 12.755 -25.456 1.00 50.12 479 ALA A C 1
ATOM 3509 O O . ALA A 1 479 ? 40.575 11.831 -24.805 1.00 50.12 479 ALA A O 1
ATOM 3510 N N . ASP A 1 480 ? 41.418 13.906 -24.882 1.00 52.00 480 ASP A N 1
ATOM 3511 C CA . ASP A 1 480 ? 41.502 14.172 -23.425 1.00 52.00 480 ASP A CA 1
ATOM 3512 C C . ASP A 1 480 ? 40.174 14.018 -22.623 1.00 52.00 480 ASP A C 1
ATOM 3514 O O . ASP A 1 480 ? 40.176 14.190 -21.402 1.00 52.00 480 ASP A O 1
ATOM 3518 N N . ASP A 1 481 ? 39.051 13.689 -23.274 1.00 58.47 481 ASP A N 1
ATOM 3519 C CA . ASP A 1 481 ? 37.779 13.309 -22.647 1.00 58.47 481 ASP A CA 1
ATOM 3520 C C . ASP A 1 481 ? 37.334 11.937 -23.192 1.00 58.47 481 ASP A C 1
ATOM 3522 O O . ASP A 1 481 ? 37.022 11.818 -24.377 1.00 58.47 481 ASP A O 1
ATOM 3526 N N . ASP A 1 482 ? 37.289 10.925 -22.322 1.00 62.12 482 ASP A N 1
ATOM 3527 C CA . ASP A 1 482 ? 36.958 9.541 -22.684 1.00 62.12 482 ASP A CA 1
ATOM 3528 C C . ASP A 1 482 ? 35.511 9.387 -23.202 1.00 62.12 482 ASP A C 1
ATOM 3530 O O . ASP A 1 482 ? 34.560 9.964 -22.657 1.00 62.12 482 ASP A O 1
ATOM 3534 N N . LEU A 1 483 ? 35.347 8.562 -24.238 1.00 68.56 483 LEU A N 1
ATOM 3535 C CA . LEU A 1 483 ? 34.074 8.030 -24.710 1.00 68.56 483 LEU A CA 1
ATOM 3536 C C . LEU A 1 483 ? 33.716 6.769 -23.910 1.00 68.56 483 LEU A C 1
ATOM 3538 O O . LEU A 1 483 ? 34.466 5.792 -23.875 1.00 68.56 483 LEU A O 1
ATOM 3542 N N . PHE A 1 484 ? 32.539 6.754 -23.297 1.00 70.94 484 PHE A N 1
ATOM 3543 C CA . PHE A 1 484 ? 32.095 5.617 -22.493 1.00 70.94 484 PHE A CA 1
ATOM 3544 C C . PHE A 1 484 ? 31.171 4.723 -23.295 1.00 70.94 484 PHE A C 1
ATOM 3546 O O . PHE A 1 484 ? 30.269 5.233 -23.956 1.00 70.94 484 PHE A O 1
ATOM 3553 N N . VAL A 1 485 ? 31.380 3.406 -23.203 1.00 71.00 485 VAL A N 1
ATOM 3554 C CA . VAL A 1 485 ? 30.494 2.411 -23.809 1.00 71.00 485 VAL A CA 1
ATOM 3555 C C . VAL A 1 485 ? 30.126 1.332 -22.804 1.00 71.00 485 VAL A C 1
ATOM 3557 O O . VAL A 1 485 ? 30.994 0.623 -22.303 1.00 71.00 485 VAL A O 1
ATOM 3560 N N . ALA A 1 486 ? 28.831 1.167 -22.547 1.00 72.50 486 ALA A N 1
ATOM 3561 C CA . ALA A 1 486 ? 28.312 0.024 -21.797 1.00 72.50 486 ALA A CA 1
ATOM 3562 C C . ALA A 1 486 ? 27.542 -0.895 -22.743 1.00 72.50 486 ALA A C 1
ATOM 3564 O O . ALA A 1 486 ? 26.838 -0.403 -23.622 1.00 72.50 486 ALA A O 1
ATOM 3565 N N . PHE A 1 487 ? 27.681 -2.210 -22.572 1.00 73.62 487 PHE A N 1
ATOM 3566 C CA . PHE A 1 487 ? 27.093 -3.200 -23.471 1.00 73.62 487 PHE A CA 1
ATOM 3567 C C . PHE A 1 487 ? 26.516 -4.394 -22.710 1.00 73.62 487 PHE A C 1
ATOM 3569 O O . PHE A 1 487 ? 27.172 -4.963 -21.838 1.00 73.62 487 PHE A O 1
ATOM 3576 N N . ASP A 1 488 ? 25.319 -4.814 -23.106 1.00 73.81 488 ASP A N 1
ATOM 3577 C CA . ASP A 1 488 ? 24.686 -6.044 -22.646 1.00 73.81 488 ASP A CA 1
ATOM 3578 C C . ASP A 1 488 ? 24.805 -7.155 -23.705 1.00 73.81 488 ASP A C 1
ATOM 3580 O O . ASP A 1 488 ? 24.244 -7.079 -24.799 1.00 73.81 488 ASP A O 1
ATOM 3584 N N . GLY A 1 489 ? 25.510 -8.234 -23.354 1.00 67.75 489 GLY A N 1
ATOM 3585 C CA . GLY A 1 489 ? 25.700 -9.404 -24.217 1.00 67.75 489 GLY A CA 1
ATOM 3586 C C . GLY A 1 489 ? 24.475 -10.263 -24.436 1.00 67.75 489 GLY A C 1
ATOM 3587 O O . GLY A 1 489 ? 24.442 -10.997 -25.426 1.00 67.75 489 GLY A O 1
ATOM 3588 N N . ALA A 1 490 ? 23.478 -10.176 -23.560 1.00 71.81 490 ALA A N 1
ATOM 3589 C CA . ALA A 1 490 ? 22.235 -10.911 -23.719 1.00 71.81 490 ALA A CA 1
ATOM 3590 C C . ALA A 1 490 ? 21.340 -10.261 -24.778 1.00 71.81 490 ALA A C 1
ATOM 3592 O O . ALA A 1 490 ? 20.806 -10.964 -25.637 1.00 71.81 490 ALA A O 1
ATOM 3593 N N . THR A 1 491 ? 21.200 -8.936 -24.732 1.00 70.06 491 THR A N 1
ATOM 3594 C CA . THR A 1 491 ? 20.321 -8.186 -25.642 1.00 70.06 491 THR A CA 1
ATOM 3595 C C . THR A 1 491 ? 21.034 -7.675 -26.888 1.00 70.06 491 THR A C 1
ATOM 3597 O O . THR A 1 491 ? 20.390 -7.488 -27.914 1.00 70.06 491 THR A O 1
ATOM 3600 N N . GLY A 1 492 ? 22.356 -7.489 -26.841 1.00 74.75 492 GLY A N 1
ATOM 3601 C CA . GLY A 1 492 ? 23.112 -6.834 -27.907 1.00 74.75 492 GLY A CA 1
ATOM 3602 C C . GLY A 1 492 ? 23.072 -5.305 -27.842 1.00 74.75 492 GLY A C 1
ATOM 3603 O O . GLY A 1 492 ? 23.680 -4.664 -28.709 1.00 74.75 492 GLY A O 1
ATOM 3604 N N . LEU A 1 493 ? 22.408 -4.749 -26.822 1.00 76.44 493 LEU A N 1
ATOM 3605 C CA . LEU A 1 493 ? 22.302 -3.321 -26.566 1.00 76.44 493 LEU A CA 1
ATOM 3606 C C . LEU A 1 493 ? 23.633 -2.735 -26.129 1.00 76.44 493 LEU A C 1
ATOM 3608 O O . LEU A 1 493 ? 24.351 -3.312 -25.314 1.00 76.44 493 LEU A O 1
ATOM 3612 N N . TR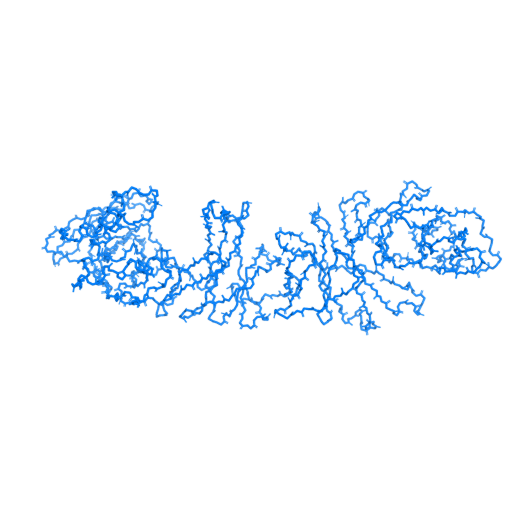P A 1 494 ? 23.919 -1.535 -26.606 1.00 79.19 494 TRP A N 1
ATOM 3613 C CA . TRP A 1 494 ? 24.980 -0.710 -26.066 1.00 79.19 494 TRP A CA 1
ATOM 3614 C C . TRP A 1 494 ? 24.598 0.750 -26.032 1.00 79.19 494 TRP A C 1
ATOM 3616 O O . TRP A 1 494 ? 23.792 1.220 -26.827 1.00 79.19 494 TRP A O 1
ATOM 3626 N N . VAL A 1 495 ? 25.210 1.465 -25.101 1.00 76.62 495 VAL A N 1
ATOM 3627 C CA . VAL A 1 495 ? 25.112 2.913 -24.999 1.00 76.62 495 VAL A CA 1
ATOM 3628 C C . VAL A 1 495 ? 26.483 3.522 -25.204 1.00 76.62 495 VAL A C 1
ATOM 3630 O O . VAL A 1 495 ? 27.473 2.955 -24.750 1.00 76.62 495 VAL A O 1
ATOM 3633 N N . VAL A 1 496 ? 26.538 4.677 -25.852 1.00 76.62 496 VAL A N 1
ATOM 3634 C CA . VAL A 1 496 ? 27.728 5.502 -25.977 1.00 76.62 496 VAL A CA 1
ATOM 3635 C C . VAL A 1 496 ? 27.435 6.926 -25.530 1.00 76.62 496 VAL A C 1
ATOM 3637 O O . VAL A 1 496 ? 26.417 7.506 -25.902 1.00 76.62 496 VAL A O 1
ATOM 3640 N N . HIS A 1 497 ? 28.306 7.510 -24.711 1.00 73.19 497 HIS A N 1
ATOM 3641 C CA . HIS A 1 497 ? 28.153 8.904 -24.298 1.00 73.19 497 HIS A CA 1
ATOM 3642 C C . HIS A 1 497 ? 29.497 9.568 -23.994 1.00 73.19 497 HIS A C 1
ATOM 3644 O O . HIS A 1 497 ? 30.490 8.910 -23.675 1.00 73.19 497 HIS A O 1
ATOM 3650 N N . ARG A 1 498 ? 29.510 10.904 -24.050 1.00 69.44 498 ARG A N 1
ATOM 3651 C CA . ARG A 1 498 ? 30.689 11.726 -23.763 1.00 69.44 498 ARG A CA 1
ATOM 3652 C C . ARG A 1 498 ? 30.327 12.878 -22.836 1.00 69.44 498 ARG A C 1
ATOM 3654 O O . ARG A 1 498 ? 29.798 13.888 -23.282 1.00 69.44 498 ARG A O 1
ATOM 3661 N N . GLY A 1 499 ? 30.625 12.736 -21.543 1.00 61.25 499 GLY A N 1
ATOM 3662 C CA . GLY A 1 499 ? 30.541 13.812 -20.541 1.00 61.25 499 GLY A CA 1
ATOM 3663 C C . GLY A 1 499 ? 29.137 14.314 -20.164 1.00 61.25 499 GLY A C 1
ATOM 3664 O O . GLY A 1 499 ? 28.880 14.513 -18.979 1.00 61.25 499 GLY A O 1
ATOM 3665 N N . ASP A 1 500 ? 28.245 14.508 -21.137 1.00 64.56 500 ASP A N 1
ATOM 3666 C CA . ASP A 1 500 ? 26.845 14.893 -20.970 1.00 64.56 500 ASP A CA 1
ATOM 3667 C C . ASP A 1 500 ? 25.936 13.669 -21.111 1.00 64.56 500 ASP A C 1
ATOM 3669 O O . ASP A 1 500 ? 25.767 13.077 -22.176 1.00 64.56 500 ASP A O 1
ATOM 3673 N N . VAL A 1 501 ? 25.351 13.305 -19.982 1.00 61.75 501 VAL A N 1
ATOM 3674 C CA . VAL A 1 501 ? 24.452 12.172 -19.777 1.00 61.75 501 VAL A CA 1
ATOM 3675 C C . VAL A 1 501 ? 23.156 12.327 -20.584 1.00 61.75 501 VAL A C 1
ATOM 3677 O O . VAL A 1 501 ? 22.574 11.338 -21.023 1.00 61.75 501 VAL A O 1
ATOM 3680 N N . GLY A 1 502 ? 22.720 13.568 -20.834 1.00 59.62 502 GLY A N 1
ATOM 3681 C CA . GLY A 1 502 ? 21.525 13.864 -21.630 1.00 59.62 502 GLY A CA 1
ATOM 3682 C C . GLY A 1 502 ? 21.687 13.587 -23.127 1.00 59.62 502 GLY A C 1
ATOM 3683 O O . GLY A 1 502 ? 20.715 13.697 -23.868 1.00 59.62 502 GLY A O 1
ATOM 3684 N N . ARG A 1 503 ? 22.901 13.236 -23.571 1.00 62.97 503 ARG A N 1
ATOM 3685 C CA . ARG A 1 503 ? 23.254 12.954 -24.972 1.00 62.97 503 ARG A CA 1
ATOM 3686 C C . ARG A 1 503 ? 23.740 11.521 -25.182 1.00 62.97 503 ARG A C 1
ATOM 3688 O O . ARG A 1 503 ? 24.428 11.243 -26.160 1.00 62.97 503 ARG A O 1
ATOM 3695 N N . ALA A 1 504 ? 23.430 10.627 -24.247 1.00 68.69 504 ALA A N 1
ATOM 3696 C CA . ALA A 1 504 ? 23.746 9.220 -24.398 1.00 68.69 504 ALA A CA 1
ATOM 3697 C C . ALA A 1 504 ? 22.976 8.624 -25.580 1.00 68.69 504 ALA A C 1
ATOM 3699 O O . ALA A 1 504 ? 21.761 8.790 -25.690 1.00 68.69 504 ALA A O 1
ATOM 3700 N N . LEU A 1 505 ? 23.696 7.934 -26.454 1.00 73.50 505 LEU A N 1
ATOM 3701 C CA . LEU A 1 505 ? 23.137 7.251 -27.602 1.00 73.50 505 LEU A CA 1
ATOM 3702 C C . LEU A 1 505 ? 23.066 5.764 -27.320 1.00 73.50 505 LEU A C 1
ATOM 3704 O O . LEU A 1 505 ? 24.067 5.163 -26.955 1.00 73.50 505 LEU A O 1
ATOM 3708 N N . VAL A 1 506 ? 21.903 5.169 -27.542 1.00 74.25 506 VAL A N 1
ATOM 3709 C CA . VAL A 1 506 ? 21.715 3.723 -27.458 1.00 74.25 506 VAL A CA 1
ATOM 3710 C C . VAL A 1 506 ? 21.680 3.149 -28.865 1.00 74.25 506 VAL A C 1
ATOM 3712 O O . VAL A 1 506 ? 21.116 3.759 -29.769 1.00 74.25 506 VAL A O 1
ATOM 3715 N N . ALA A 1 507 ? 22.256 1.971 -29.045 1.00 76.62 507 ALA A N 1
ATOM 3716 C CA . ALA A 1 507 ? 22.205 1.197 -30.272 1.00 76.62 507 ALA A CA 1
ATOM 3717 C C . ALA A 1 507 ? 22.037 -0.295 -29.950 1.00 76.62 507 ALA A C 1
ATOM 3719 O O . ALA A 1 507 ? 22.335 -0.753 -28.848 1.00 76.62 507 ALA A O 1
ATOM 3720 N N . ASP A 1 508 ? 21.544 -1.057 -30.926 1.00 76.38 508 ASP A N 1
ATOM 3721 C CA . ASP A 1 508 ? 21.432 -2.515 -30.853 1.00 76.38 508 ASP A CA 1
ATOM 3722 C C . ASP A 1 508 ? 22.200 -3.172 -32.005 1.00 76.38 508 ASP A C 1
ATOM 3724 O O . ASP A 1 508 ? 22.110 -2.734 -33.156 1.00 76.38 508 ASP A O 1
ATOM 3728 N N . GLY A 1 509 ? 22.909 -4.258 -31.700 1.00 80.31 509 GLY A N 1
ATOM 3729 C CA . GLY A 1 509 ? 23.619 -5.067 -32.683 1.00 80.31 509 GLY A CA 1
ATOM 3730 C C . GLY A 1 509 ? 24.914 -4.425 -33.203 1.00 80.31 509 GLY A C 1
ATOM 3731 O O . GLY A 1 509 ? 25.383 -3.418 -32.661 1.00 80.31 509 GLY A O 1
ATOM 3732 N N . PRO A 1 510 ? 25.550 -5.042 -34.217 1.00 83.88 510 PRO A N 1
ATOM 3733 C CA . PRO A 1 510 ? 26.651 -4.441 -34.966 1.00 83.88 510 PRO A CA 1
ATOM 3734 C C . PRO A 1 510 ? 26.147 -3.236 -35.764 1.00 83.88 510 PRO A C 1
ATOM 3736 O O . PRO A 1 510 ? 25.269 -3.393 -36.611 1.00 83.88 510 PRO A O 1
ATOM 3739 N N . ARG A 1 511 ? 26.679 -2.046 -35.476 1.00 86.06 511 ARG A N 1
ATOM 3740 C CA . ARG A 1 511 ? 26.332 -0.779 -36.142 1.00 86.06 511 ARG A CA 1
ATOM 3741 C C . ARG A 1 511 ? 27.489 0.203 -36.050 1.00 86.06 511 ARG A C 1
ATOM 3743 O O . ARG A 1 511 ? 28.280 0.093 -35.113 1.00 86.06 511 ARG A O 1
ATOM 3750 N N . LEU A 1 512 ? 27.540 1.155 -36.981 1.00 88.25 512 LEU A N 1
ATOM 3751 C CA . LEU A 1 512 ? 28.388 2.344 -36.926 1.00 88.25 512 LEU A CA 1
ATOM 3752 C C . LEU A 1 512 ? 27.523 3.546 -36.544 1.00 88.25 512 LEU A C 1
ATOM 3754 O O . LEU A 1 512 ? 26.538 3.835 -37.219 1.00 88.25 512 LEU A O 1
ATOM 3758 N N . VAL A 1 513 ? 27.922 4.267 -35.499 1.00 85.12 513 VAL A N 1
ATOM 3759 C CA . VAL A 1 513 ? 27.222 5.467 -35.045 1.00 85.12 513 VAL A CA 1
ATOM 3760 C C . VAL A 1 513 ? 28.160 6.664 -34.985 1.00 85.12 513 VAL A C 1
ATOM 3762 O O . VAL A 1 513 ? 29.295 6.542 -34.521 1.00 85.12 513 VAL A O 1
ATOM 3765 N N . GLY A 1 514 ? 27.671 7.819 -35.439 1.00 83.56 514 GLY A N 1
ATOM 3766 C CA . GLY A 1 514 ? 28.338 9.111 -35.304 1.00 83.56 514 GLY A CA 1
ATOM 3767 C C . GLY A 1 514 ? 27.703 10.006 -34.241 1.00 83.56 514 GLY A C 1
ATOM 3768 O O . GLY A 1 514 ? 26.491 10.230 -34.247 1.00 83.56 514 GLY A O 1
ATOM 3769 N N . VAL A 1 515 ? 28.544 10.552 -33.360 1.00 78.69 515 VAL A N 1
ATOM 3770 C CA . VAL A 1 515 ? 28.189 11.528 -32.321 1.00 78.69 515 VAL A CA 1
ATOM 3771 C C . VAL A 1 515 ? 28.816 12.877 -32.665 1.00 78.69 515 VAL A C 1
ATOM 3773 O O . VAL A 1 515 ? 30.040 12.997 -32.718 1.00 78.69 515 VAL A O 1
ATOM 3776 N N . GLU A 1 516 ? 27.990 13.901 -32.884 1.00 79.19 516 GLU A N 1
ATOM 3777 C CA . GLU A 1 516 ? 28.465 15.263 -33.153 1.00 79.19 516 GLU A CA 1
ATOM 3778 C C . GLU A 1 516 ? 29.075 15.894 -31.887 1.00 79.19 516 GLU A C 1
ATOM 3780 O O . GLU A 1 516 ? 28.428 16.010 -30.841 1.00 79.19 516 GLU A O 1
ATOM 3785 N N . LEU A 1 517 ? 30.332 16.328 -31.982 1.00 74.06 517 LEU A N 1
ATOM 3786 C CA . LEU A 1 517 ? 31.078 16.994 -30.906 1.00 74.06 517 LEU A CA 1
ATOM 3787 C C . LEU A 1 517 ? 31.038 18.520 -31.033 1.00 74.06 517 LEU A C 1
ATOM 3789 O O . LEU A 1 517 ? 31.157 19.250 -30.046 1.00 74.06 517 LEU A O 1
ATOM 3793 N N . GLY A 1 518 ? 30.850 18.995 -32.258 1.00 75.12 518 GLY A N 1
ATOM 3794 C CA . GLY A 1 518 ? 30.708 20.388 -32.644 1.00 75.12 518 GLY A CA 1
ATOM 3795 C C . GLY A 1 518 ? 30.461 20.475 -34.147 1.00 75.12 518 GLY A C 1
ATOM 3796 O O . GLY A 1 518 ? 30.449 19.458 -34.829 1.00 75.12 518 GLY A O 1
ATOM 3797 N N . SER A 1 519 ? 30.354 21.693 -34.680 1.00 77.25 519 SER A N 1
ATOM 3798 C CA . SER A 1 519 ? 29.913 21.932 -36.065 1.00 77.25 519 SER A CA 1
ATOM 3799 C C . SER A 1 519 ? 30.764 21.291 -37.172 1.00 77.25 519 SER A C 1
ATOM 3801 O O . SER A 1 519 ? 30.387 21.363 -38.332 1.00 77.25 519 SER A O 1
ATOM 3803 N N . GLU A 1 520 ? 31.949 20.764 -36.852 1.00 83.81 520 GLU A N 1
ATOM 3804 C CA . GLU A 1 520 ? 32.884 20.166 -37.817 1.00 83.81 520 GLU A CA 1
ATOM 3805 C C . GLU A 1 520 ? 33.610 18.929 -37.248 1.00 83.81 520 GLU A C 1
ATOM 3807 O O . GLU A 1 520 ? 34.580 18.458 -37.841 1.00 83.81 520 GLU A O 1
ATOM 3812 N N . GLU A 1 521 ? 33.193 18.402 -36.092 1.00 84.56 521 GLU A N 1
ATOM 3813 C CA . GLU A 1 521 ? 33.904 17.325 -35.391 1.00 84.56 521 GLU A CA 1
ATOM 3814 C C . GLU A 1 521 ? 32.936 16.237 -34.917 1.00 84.56 521 GLU A C 1
ATOM 3816 O O . GLU A 1 521 ? 31.907 16.536 -34.312 1.00 84.56 521 GLU A O 1
ATOM 3821 N N . TRP A 1 522 ? 33.294 14.977 -35.171 1.00 85.12 522 TRP A N 1
ATOM 3822 C CA . TRP A 1 522 ? 32.455 13.805 -34.920 1.00 85.12 522 TRP A CA 1
ATOM 3823 C C . TRP A 1 522 ? 33.261 12.676 -34.278 1.00 85.12 522 TRP A C 1
ATOM 3825 O O . TRP A 1 522 ? 34.365 12.377 -34.731 1.00 85.12 522 TRP A O 1
ATOM 3835 N N . ASP A 1 523 ? 32.694 12.004 -33.278 1.00 84.44 523 ASP A N 1
ATOM 3836 C CA . ASP A 1 523 ? 33.184 10.706 -32.805 1.00 84.44 523 ASP A CA 1
ATOM 3837 C C . ASP A 1 523 ? 32.394 9.593 -33.491 1.00 84.44 523 ASP A C 1
ATOM 3839 O O . ASP A 1 523 ? 31.169 9.529 -33.396 1.00 84.44 523 ASP A O 1
ATOM 3843 N N . LEU A 1 524 ? 33.102 8.708 -34.183 1.00 88.06 524 LEU A N 1
ATOM 3844 C CA . LEU A 1 524 ? 32.555 7.517 -34.813 1.00 88.06 524 LEU A CA 1
ATOM 3845 C C . LEU A 1 524 ? 32.865 6.294 -33.969 1.00 88.06 524 LEU A C 1
ATOM 3847 O O . LEU A 1 524 ? 33.999 6.112 -33.522 1.00 88.06 524 LEU A O 1
ATOM 3851 N N . VAL A 1 525 ? 31.862 5.448 -33.769 1.00 88.25 525 VAL A N 1
ATOM 3852 C CA . VAL A 1 525 ? 31.947 4.286 -32.886 1.00 88.25 525 VAL A CA 1
ATOM 3853 C C . VAL A 1 525 ? 31.181 3.145 -33.515 1.00 88.25 525 VAL A C 1
ATOM 3855 O O . VAL A 1 525 ? 30.015 3.301 -33.869 1.00 88.25 525 VAL A O 1
ATOM 3858 N N . ALA A 1 526 ? 31.824 1.991 -33.647 1.00 89.31 526 ALA A N 1
ATOM 3859 C CA . ALA A 1 526 ? 31.188 0.804 -34.177 1.00 89.31 526 ALA A CA 1
ATOM 3860 C C . ALA A 1 526 ? 31.434 -0.425 -33.314 1.00 89.31 526 ALA A C 1
ATOM 3862 O O . ALA A 1 526 ? 32.554 -0.691 -32.870 1.00 89.31 526 ALA A O 1
ATOM 3863 N N . ARG A 1 527 ? 30.380 -1.224 -33.150 1.00 88.75 527 ARG A N 1
ATOM 3864 C CA . ARG A 1 527 ? 30.497 -2.603 -32.679 1.00 88.75 527 ARG A CA 1
ATOM 3865 C C . ARG A 1 527 ? 30.776 -3.500 -33.882 1.00 88.75 527 ARG A C 1
ATOM 3867 O O . ARG A 1 527 ? 29.926 -3.624 -34.761 1.00 88.75 527 ARG A O 1
ATOM 3874 N N . LEU A 1 528 ? 31.937 -4.150 -33.904 1.00 88.38 528 LEU A N 1
ATOM 3875 C CA . LEU A 1 528 ? 32.351 -4.980 -35.036 1.00 88.38 528 LEU A CA 1
ATOM 3876 C C . LEU A 1 528 ? 31.744 -6.396 -34.967 1.00 88.38 528 LEU A C 1
ATOM 3878 O O . LEU A 1 528 ? 31.684 -6.993 -33.883 1.00 88.38 528 LEU A O 1
ATOM 3882 N N . PRO A 1 529 ? 31.338 -6.983 -36.107 1.00 82.44 529 PRO A N 1
ATOM 3883 C CA . PRO A 1 529 ? 30.909 -8.374 -36.173 1.00 82.44 529 PRO A CA 1
ATOM 3884 C C . PRO A 1 529 ? 32.122 -9.328 -36.146 1.00 82.44 529 PRO A C 1
ATOM 3886 O O . PRO A 1 529 ? 32.718 -9.646 -37.168 1.00 82.44 529 PRO A O 1
ATOM 3889 N N . GLY A 1 530 ? 32.487 -9.834 -34.964 1.00 78.94 530 GLY A N 1
ATOM 3890 C CA . GLY A 1 530 ? 33.459 -10.931 -34.817 1.00 78.94 530 GLY A CA 1
ATOM 3891 C C . GLY A 1 530 ? 34.894 -10.621 -35.282 1.00 78.94 530 GLY A C 1
ATOM 3892 O O . GLY A 1 530 ? 35.372 -9.491 -35.189 1.00 78.94 530 GLY A O 1
ATOM 3893 N N . ASP A 1 531 ? 35.610 -11.647 -35.755 1.00 71.75 531 ASP A N 1
ATOM 3894 C CA . ASP A 1 531 ? 37.058 -11.625 -36.039 1.00 71.75 531 ASP A CA 1
ATOM 3895 C C . ASP A 1 531 ? 37.405 -11.072 -37.447 1.00 71.75 531 ASP A C 1
ATOM 3897 O O . ASP A 1 531 ? 38.331 -11.560 -38.097 1.00 71.75 531 ASP A O 1
ATOM 3901 N N . GLY A 1 532 ? 36.651 -10.077 -37.936 1.00 67.75 532 GLY A N 1
ATOM 3902 C CA . GLY A 1 532 ? 36.863 -9.413 -39.233 1.00 67.75 532 GLY A CA 1
ATOM 3903 C C . GLY A 1 532 ? 38.204 -8.673 -39.373 1.00 67.75 532 GLY A C 1
ATOM 3904 O O . GLY A 1 532 ? 38.946 -8.530 -38.392 1.00 67.75 532 GLY A O 1
ATOM 3905 N N . GLY A 1 533 ? 38.496 -8.241 -40.605 1.00 75.88 533 GLY A N 1
ATOM 3906 C CA . GLY A 1 533 ? 39.720 -7.561 -41.046 1.00 75.88 533 GLY A CA 1
ATOM 3907 C C . GLY A 1 533 ? 39.990 -6.205 -40.379 1.00 75.88 533 GLY A C 1
ATOM 3908 O O . GLY A 1 533 ? 39.523 -5.928 -39.274 1.00 75.88 533 GLY A O 1
ATOM 3909 N N . ASP A 1 534 ? 40.817 -5.377 -41.022 1.00 84.38 534 ASP A N 1
ATOM 3910 C CA . ASP A 1 534 ? 41.108 -4.025 -40.538 1.00 84.38 534 ASP A CA 1
ATOM 3911 C C . ASP A 1 534 ? 39.986 -3.084 -41.012 1.00 84.38 534 ASP A C 1
ATOM 3913 O O . ASP A 1 534 ? 39.928 -2.798 -42.209 1.00 84.38 534 ASP A O 1
ATOM 3917 N N . PRO A 1 535 ? 39.099 -2.608 -40.119 1.00 88.88 535 PRO A N 1
ATOM 3918 C CA . PRO A 1 535 ? 37.941 -1.818 -40.518 1.00 88.88 535 PRO A CA 1
ATOM 3919 C C . PRO A 1 535 ? 38.337 -0.476 -41.143 1.00 88.88 535 PRO A C 1
ATOM 3921 O O . PRO A 1 535 ? 39.254 0.207 -40.664 1.00 88.88 535 PRO A O 1
ATOM 3924 N N . ALA A 1 536 ? 37.607 -0.073 -42.180 1.00 89.50 536 ALA A N 1
ATOM 3925 C CA . ALA A 1 536 ? 37.858 1.138 -42.949 1.00 89.50 536 ALA A CA 1
ATOM 3926 C C . ALA A 1 536 ? 36.557 1.878 -43.283 1.00 89.50 536 ALA A C 1
ATOM 3928 O O . ALA A 1 536 ? 35.529 1.274 -43.563 1.00 89.50 536 ALA A O 1
ATOM 3929 N N . LEU A 1 537 ? 36.600 3.212 -43.262 1.00 90.31 537 LEU A N 1
ATOM 3930 C CA . LEU A 1 537 ? 35.469 4.022 -43.713 1.00 90.31 537 LEU A CA 1
ATOM 3931 C C . LEU A 1 537 ? 35.322 3.945 -45.234 1.00 90.31 537 LEU A C 1
ATOM 3933 O O . LEU A 1 537 ? 36.304 4.138 -45.959 1.00 90.31 537 LEU A O 1
ATOM 3937 N N . VAL A 1 538 ? 34.089 3.750 -45.693 1.00 89.38 538 VAL A N 1
ATOM 3938 C CA . VAL A 1 538 ? 33.725 3.718 -47.112 1.00 89.38 538 VAL A CA 1
ATOM 3939 C C . VAL A 1 538 ? 33.219 5.106 -47.524 1.00 89.38 538 VAL A C 1
ATOM 3941 O O . VAL A 1 538 ? 32.222 5.575 -46.967 1.00 89.38 538 VAL A O 1
ATOM 3944 N N . PRO A 1 539 ? 33.903 5.821 -48.436 1.00 88.81 539 PRO A N 1
ATOM 3945 C CA . PRO A 1 539 ? 33.446 7.123 -48.915 1.00 88.81 539 PRO A CA 1
ATOM 3946 C C . PRO A 1 539 ? 32.248 6.992 -49.867 1.00 88.81 539 PRO A C 1
ATOM 3948 O O . PRO A 1 539 ? 32.155 6.020 -50.606 1.00 88.81 539 PRO A O 1
ATOM 3951 N N . VAL A 1 540 ? 31.387 8.014 -49.922 1.00 88.75 540 VAL A N 1
ATOM 3952 C CA . VAL A 1 540 ? 30.239 8.077 -50.866 1.00 88.75 540 VAL A CA 1
ATOM 3953 C C . VAL A 1 540 ? 30.678 8.206 -52.330 1.00 88.75 540 VAL A C 1
ATOM 3955 O O . VAL A 1 540 ? 29.957 7.827 -53.251 1.00 88.75 540 VAL A O 1
ATOM 3958 N N . ASP A 1 541 ? 31.860 8.774 -52.571 1.00 84.06 541 ASP A N 1
ATOM 3959 C CA . ASP A 1 541 ? 32.416 8.963 -53.912 1.00 84.06 541 ASP A CA 1
ATOM 3960 C C . ASP A 1 541 ? 33.865 8.460 -53.946 1.00 84.06 541 ASP A C 1
ATOM 3962 O O . ASP A 1 541 ? 34.702 8.908 -53.161 1.00 84.06 541 ASP A O 1
ATOM 3966 N N . ASP A 1 542 ? 34.183 7.584 -54.905 1.00 77.62 542 ASP A N 1
ATOM 3967 C CA . ASP A 1 542 ? 35.524 7.021 -55.149 1.00 77.62 542 ASP A CA 1
ATOM 3968 C C . ASP A 1 542 ? 36.632 8.081 -55.334 1.00 77.62 542 ASP A C 1
ATOM 3970 O O . ASP A 1 542 ? 37.829 7.789 -55.241 1.00 77.62 542 ASP A O 1
ATOM 3974 N N . SER A 1 543 ? 36.263 9.324 -55.658 1.00 75.00 543 SER A N 1
ATOM 3975 C CA . SER A 1 543 ? 37.180 10.459 -55.774 1.00 75.00 543 SER A CA 1
ATOM 3976 C C . SER A 1 543 ? 37.554 11.088 -54.430 1.00 75.00 543 SER A C 1
ATOM 3978 O O . SER A 1 543 ? 38.532 11.846 -54.370 1.00 75.00 543 SER A O 1
ATOM 3980 N N . MET A 1 544 ? 36.841 10.762 -53.348 1.00 73.25 544 MET A N 1
ATOM 3981 C CA . MET A 1 544 ? 37.209 11.151 -51.992 1.00 73.25 544 MET A CA 1
ATOM 3982 C C . MET A 1 544 ? 38.330 10.251 -51.481 1.00 73.25 544 MET A C 1
ATOM 3984 O O . MET A 1 544 ? 38.191 9.045 -51.309 1.00 73.25 544 MET A O 1
ATOM 3988 N N . THR A 1 545 ? 39.480 10.852 -51.194 1.00 66.00 545 THR A N 1
ATOM 3989 C CA . THR A 1 545 ? 40.566 10.149 -50.514 1.00 66.00 545 THR A CA 1
ATOM 3990 C C . THR A 1 545 ? 40.435 10.348 -49.012 1.00 66.00 545 THR A C 1
ATOM 3992 O O . THR A 1 545 ? 40.705 11.448 -48.520 1.00 66.00 545 THR A O 1
ATOM 3995 N N . VAL A 1 546 ? 40.103 9.285 -48.281 1.00 64.94 546 VAL A N 1
ATOM 3996 C CA . VAL A 1 546 ? 40.236 9.252 -46.820 1.00 64.94 546 VAL A CA 1
ATOM 3997 C C . VAL A 1 546 ? 41.730 9.245 -46.488 1.00 64.94 546 VAL A C 1
ATOM 3999 O O . VAL A 1 546 ? 42.411 8.222 -46.573 1.00 64.94 546 VAL A O 1
ATOM 4002 N N . GLN A 1 547 ? 42.294 10.419 -46.193 1.00 59.66 547 GLN A N 1
ATOM 4003 C CA . GLN A 1 547 ? 43.660 10.500 -45.677 1.00 59.66 547 GLN A CA 1
ATOM 4004 C C . GLN A 1 547 ? 43.652 9.859 -44.295 1.00 59.66 547 GLN A C 1
ATOM 4006 O O . GLN A 1 547 ? 43.048 10.436 -43.404 1.00 59.66 547 GLN A O 1
ATOM 4011 N N . GLN A 1 548 ? 44.278 8.683 -44.149 1.00 57.41 548 GLN A N 1
ATOM 4012 C CA . GLN A 1 548 ? 44.325 7.907 -42.903 1.00 57.41 548 GLN A CA 1
ATOM 4013 C C . GLN A 1 548 ? 44.378 8.803 -41.657 1.00 57.41 548 GLN A C 1
ATOM 4015 O O . GLN A 1 548 ? 45.368 9.503 -41.422 1.00 57.41 548 GLN A O 1
ATOM 4020 N N . PRO A 1 549 ? 43.349 8.692 -40.820 1.00 56.78 549 PRO A N 1
ATOM 4021 C CA . PRO A 1 549 ? 43.549 8.048 -39.537 1.00 56.78 549 PRO A CA 1
ATOM 4022 C C . PRO A 1 549 ? 43.029 6.611 -39.583 1.00 56.78 549 PRO A C 1
ATOM 4024 O O . PRO A 1 549 ? 41.971 6.320 -40.133 1.00 56.78 549 PRO A O 1
ATOM 4027 N N . ILE A 1 550 ? 43.816 5.700 -39.016 1.00 71.25 550 ILE A N 1
ATOM 4028 C CA . ILE A 1 550 ? 43.373 4.338 -38.720 1.00 71.25 550 ILE A CA 1
ATOM 4029 C C . ILE A 1 550 ? 42.573 4.467 -37.425 1.00 71.25 550 ILE A C 1
ATOM 4031 O O . ILE A 1 550 ? 43.137 4.901 -36.419 1.00 71.25 550 ILE A O 1
ATOM 4035 N N . GLY A 1 551 ? 41.273 4.172 -37.462 1.00 79.69 551 GLY A N 1
ATOM 4036 C CA . GLY A 1 551 ? 40.484 4.093 -36.233 1.00 79.69 551 GLY A CA 1
ATOM 4037 C C . GLY A 1 551 ? 41.059 3.031 -35.293 1.00 79.69 551 GLY A C 1
ATOM 4038 O O . GLY A 1 551 ? 41.737 2.095 -35.721 1.00 79.69 551 GLY A O 1
ATOM 4039 N N . THR A 1 552 ? 40.831 3.183 -33.998 1.00 86.00 552 THR A N 1
ATOM 4040 C CA . THR A 1 552 ? 41.367 2.260 -33.000 1.00 86.00 552 THR A CA 1
ATOM 4041 C C . THR A 1 552 ? 40.416 1.088 -32.843 1.00 86.00 552 THR A C 1
ATOM 4043 O O . THR A 1 552 ? 39.248 1.278 -32.513 1.00 86.00 552 THR A O 1
ATOM 4046 N N . VAL A 1 553 ? 40.924 -0.131 -33.038 1.00 87.38 553 VAL A N 1
ATOM 4047 C CA . VAL A 1 553 ? 40.206 -1.339 -32.628 1.00 87.38 553 VAL A CA 1
ATOM 4048 C C . VAL A 1 553 ? 40.594 -1.673 -31.194 1.00 87.38 553 VAL A C 1
ATOM 4050 O O . VAL A 1 553 ? 41.774 -1.842 -30.885 1.00 87.38 553 VAL A O 1
ATOM 4053 N N . SER A 1 554 ? 39.602 -1.782 -30.322 1.00 85.50 554 SER A N 1
ATOM 4054 C CA . SER A 1 554 ? 39.765 -2.176 -28.924 1.00 85.50 554 SER A CA 1
ATOM 4055 C C . SER A 1 554 ? 38.839 -3.340 -28.590 1.00 85.50 554 SER A C 1
ATOM 4057 O O . SER A 1 554 ? 37.881 -3.615 -29.312 1.00 85.50 554 SER A O 1
ATOM 4059 N N . GLU A 1 555 ? 39.151 -4.066 -27.519 1.00 83.94 555 GLU A N 1
ATOM 4060 C CA . GLU A 1 555 ? 38.318 -5.163 -27.034 1.00 83.94 555 GLU A CA 1
ATOM 4061 C C . GLU A 1 555 ? 37.869 -4.863 -25.607 1.00 83.94 555 GLU A C 1
ATOM 4063 O O . GLU A 1 555 ? 38.694 -4.684 -24.711 1.00 83.94 555 GLU A O 1
ATOM 4068 N N . VAL A 1 556 ? 36.555 -4.804 -25.403 1.00 76.94 556 VAL A N 1
ATOM 4069 C CA . VAL A 1 556 ? 35.933 -4.515 -24.107 1.00 76.94 556 VAL A CA 1
ATOM 4070 C C . VAL A 1 556 ? 34.815 -5.517 -23.887 1.00 76.94 556 VAL A C 1
ATOM 4072 O O . VAL A 1 556 ? 33.967 -5.697 -24.758 1.00 76.94 556 VAL A O 1
ATOM 4075 N N . GLY A 1 557 ? 34.848 -6.223 -22.755 1.00 73.12 557 GLY A N 1
ATOM 4076 C CA . GLY A 1 557 ? 33.866 -7.272 -22.453 1.00 73.12 557 GLY A CA 1
ATOM 4077 C C . GLY A 1 557 ? 33.872 -8.441 -23.451 1.00 73.12 557 GLY A C 1
ATOM 4078 O O . GLY A 1 557 ? 32.844 -9.077 -23.650 1.00 73.12 557 GLY A O 1
ATOM 4079 N N . GLY A 1 558 ? 35.004 -8.710 -24.117 1.00 78.50 558 GLY A N 1
ATOM 4080 C CA . GLY A 1 558 ? 35.100 -9.744 -25.158 1.00 78.50 558 GLY A CA 1
ATOM 4081 C C . GLY A 1 558 ? 34.509 -9.335 -26.512 1.00 78.50 558 GLY A C 1
ATOM 4082 O O . GLY A 1 558 ? 34.245 -10.192 -27.355 1.00 78.50 558 GLY A O 1
ATOM 4083 N N . ILE A 1 559 ? 34.255 -8.040 -26.717 1.00 83.62 559 ILE A N 1
ATOM 4084 C CA . ILE A 1 559 ? 33.653 -7.493 -27.936 1.00 83.62 559 ILE A CA 1
ATOM 4085 C C . ILE A 1 559 ? 34.619 -6.524 -28.568 1.00 83.62 559 ILE A C 1
ATOM 4087 O O . ILE A 1 559 ? 35.204 -5.684 -27.886 1.00 83.62 559 ILE A O 1
ATOM 4091 N N . ARG A 1 560 ? 34.749 -6.634 -29.887 1.00 87.25 560 ARG A N 1
ATOM 4092 C CA . ARG A 1 560 ? 35.574 -5.738 -30.682 1.00 87.25 560 ARG A CA 1
ATOM 4093 C C . ARG A 1 560 ? 34.805 -4.465 -31.008 1.00 87.25 560 ARG A C 1
ATOM 4095 O O . ARG A 1 560 ? 33.716 -4.503 -31.581 1.00 87.25 560 ARG A O 1
ATOM 4102 N N . TRP A 1 561 ? 35.426 -3.350 -30.676 1.00 87.62 561 TRP A N 1
ATOM 4103 C CA . TRP A 1 561 ? 34.946 -2.006 -30.930 1.00 87.62 561 TRP A CA 1
ATOM 4104 C C . TRP A 1 561 ? 35.913 -1.304 -31.855 1.00 87.62 561 TRP A C 1
ATOM 4106 O O . TRP A 1 561 ? 37.124 -1.464 -31.717 1.00 87.62 561 TRP A O 1
ATOM 4116 N N . TRP A 1 562 ? 35.384 -0.508 -32.765 1.00 90.56 562 TRP A N 1
ATOM 4117 C CA . TRP A 1 562 ? 36.153 0.422 -33.571 1.00 90.56 562 TRP A CA 1
ATOM 4118 C C . TRP A 1 562 ? 35.743 1.841 -33.210 1.00 90.56 562 TRP A C 1
ATOM 4120 O O . TRP A 1 562 ? 34.553 2.117 -33.079 1.00 90.56 562 TRP A O 1
ATOM 4130 N N . SER A 1 563 ? 36.709 2.737 -33.039 1.00 88.56 563 SER A N 1
ATOM 4131 C CA . SER A 1 563 ? 36.427 4.146 -32.782 1.00 88.56 563 SER A CA 1
ATOM 4132 C C . SER A 1 563 ? 37.354 5.074 -33.555 1.00 88.56 563 SER A C 1
ATOM 4134 O O . SER A 1 563 ? 38.531 4.773 -33.777 1.00 88.56 563 SER A O 1
ATOM 4136 N N . LEU A 1 564 ? 36.827 6.221 -33.976 1.00 88.00 564 LEU A N 1
ATOM 4137 C CA . LEU A 1 564 ? 37.578 7.236 -34.701 1.00 88.00 564 LEU A CA 1
ATOM 4138 C C . LEU A 1 564 ? 36.978 8.628 -34.494 1.00 88.00 564 LEU A C 1
ATOM 4140 O O . LEU A 1 564 ? 35.809 8.840 -34.785 1.00 88.00 564 LEU A O 1
ATOM 4144 N N . THR A 1 565 ? 37.799 9.602 -34.107 1.00 85.50 565 THR A N 1
ATOM 4145 C CA . THR A 1 565 ? 37.409 11.017 -34.161 1.00 85.50 565 THR A CA 1
ATOM 4146 C C . THR A 1 565 ? 37.725 11.585 -35.545 1.00 85.50 565 THR A C 1
ATOM 4148 O O . THR A 1 565 ? 38.870 11.523 -36.007 1.00 85.50 565 THR A O 1
ATOM 4151 N N . VAL A 1 566 ? 36.718 12.144 -36.212 1.00 85.62 566 VAL A N 1
ATOM 4152 C CA . VAL A 1 566 ? 36.803 12.717 -37.558 1.00 85.62 566 VAL A CA 1
ATOM 4153 C C . VAL A 1 566 ? 36.576 14.225 -37.500 1.00 85.62 566 VAL A C 1
ATOM 4155 O O . VAL A 1 566 ? 35.629 14.710 -36.889 1.00 85.62 566 VAL A O 1
ATOM 4158 N N . GLN A 1 567 ? 37.444 14.966 -38.186 1.00 84.19 567 GLN A N 1
ATOM 4159 C CA . GLN A 1 567 ? 37.276 16.393 -38.457 1.00 84.19 567 GLN A CA 1
ATOM 4160 C C . GLN A 1 567 ? 36.755 16.544 -39.890 1.00 84.19 567 GLN A C 1
ATOM 4162 O O . GLN A 1 567 ? 37.464 16.208 -40.842 1.00 84.19 567 GLN A O 1
ATOM 4167 N N . ALA A 1 568 ? 35.527 17.029 -40.040 1.00 82.62 568 ALA A N 1
ATOM 4168 C CA . ALA A 1 568 ? 34.809 17.148 -41.307 1.00 82.62 568 ALA A CA 1
ATOM 4169 C C . ALA A 1 568 ? 34.385 18.612 -41.557 1.00 82.62 568 ALA A C 1
ATOM 4171 O O . ALA A 1 568 ? 33.204 18.950 -41.473 1.00 82.62 568 ALA A O 1
ATOM 4172 N N . PRO A 1 569 ? 35.339 19.518 -41.844 1.00 81.94 569 PRO A N 1
ATOM 4173 C CA . PRO A 1 569 ? 35.036 20.932 -42.022 1.00 81.94 569 PRO A CA 1
ATOM 4174 C C . PRO A 1 569 ? 34.159 21.182 -43.252 1.00 81.94 569 PRO A C 1
ATOM 4176 O O . PRO A 1 569 ? 34.474 20.731 -44.357 1.00 81.94 569 PRO A O 1
ATOM 4179 N N . GLY A 1 570 ? 33.086 21.953 -43.067 1.00 83.12 570 GLY A N 1
ATOM 4180 C CA . GLY A 1 570 ? 32.114 22.274 -44.116 1.00 83.12 570 GLY A CA 1
ATOM 4181 C C . GLY A 1 570 ? 31.178 21.129 -44.521 1.00 83.12 570 GLY A C 1
ATOM 4182 O O . GLY A 1 570 ? 30.562 21.224 -45.582 1.00 83.12 570 GLY A O 1
ATOM 4183 N N . MET A 1 571 ? 31.093 20.067 -43.716 1.00 84.00 571 MET A N 1
ATOM 4184 C CA . MET A 1 571 ? 30.163 18.956 -43.902 1.00 84.00 571 MET A CA 1
ATOM 4185 C C . MET A 1 571 ? 29.105 19.005 -42.796 1.00 84.00 571 MET A C 1
ATOM 4187 O O . MET A 1 571 ? 29.378 18.625 -41.661 1.00 84.00 571 MET A O 1
ATOM 4191 N N . ASP A 1 572 ? 27.914 19.501 -43.141 1.00 80.38 572 ASP A N 1
ATOM 4192 C CA . ASP A 1 572 ? 26.790 19.624 -42.201 1.00 80.38 572 ASP A CA 1
ATOM 4193 C C . ASP A 1 572 ? 26.177 18.247 -41.858 1.00 80.38 572 ASP A C 1
ATOM 4195 O O . ASP A 1 572 ? 25.598 18.074 -40.788 1.00 80.38 572 ASP A O 1
ATOM 4199 N N . ASP A 1 573 ? 26.322 17.262 -42.753 1.00 84.50 573 ASP A N 1
ATOM 4200 C CA . ASP A 1 573 ? 25.887 15.876 -42.573 1.00 84.50 573 ASP A CA 1
ATOM 4201 C C . ASP A 1 573 ? 27.019 14.928 -42.992 1.00 84.50 573 ASP A C 1
ATOM 4203 O O . ASP A 1 573 ? 27.421 14.886 -44.154 1.00 84.50 573 ASP A O 1
ATOM 4207 N N . LEU A 1 574 ? 27.557 14.159 -42.043 1.00 86.19 574 LEU A N 1
ATOM 4208 C CA . LEU A 1 574 ? 28.686 13.258 -42.292 1.00 86.19 574 LEU A CA 1
ATOM 4209 C C . LEU A 1 574 ? 28.355 12.149 -43.318 1.00 86.19 574 LEU A C 1
ATOM 4211 O O . LEU A 1 574 ? 29.268 11.598 -43.940 1.00 86.19 574 LEU A O 1
ATOM 4215 N N . ARG A 1 575 ? 27.065 11.863 -43.551 1.00 87.19 575 ARG A N 1
ATOM 4216 C CA . ARG A 1 575 ? 26.593 10.919 -44.581 1.00 87.19 575 ARG A CA 1
ATOM 4217 C C . ARG A 1 575 ? 26.810 11.434 -45.999 1.00 87.19 575 ARG A C 1
ATOM 4219 O O . ARG A 1 575 ? 26.784 10.640 -46.929 1.00 87.19 575 ARG A O 1
ATOM 4226 N N . ASP A 1 576 ? 27.076 12.727 -46.180 1.00 87.12 576 ASP A N 1
ATOM 4227 C CA . ASP A 1 576 ? 27.497 13.267 -47.477 1.00 87.12 576 ASP A CA 1
ATOM 4228 C C . ASP A 1 576 ? 28.943 12.863 -47.824 1.00 87.12 576 ASP A C 1
ATOM 4230 O O . ASP A 1 576 ? 29.352 12.928 -48.986 1.00 87.12 576 ASP A O 1
ATOM 4234 N N . GLY A 1 577 ? 29.737 12.474 -46.819 1.00 85.75 577 GLY A N 1
ATOM 4235 C CA . GLY A 1 577 ? 31.130 12.055 -46.974 1.00 85.75 577 GLY A CA 1
ATOM 4236 C C . GLY A 1 577 ? 31.337 10.545 -46.956 1.00 85.75 577 GLY A C 1
ATOM 4237 O O . GLY A 1 577 ? 32.188 10.042 -47.693 1.00 85.75 577 GLY A O 1
ATOM 4238 N N . PHE A 1 578 ? 30.574 9.822 -46.133 1.00 89.62 578 PHE A N 1
ATOM 4239 C CA . PHE A 1 578 ? 30.784 8.395 -45.877 1.00 89.62 578 PHE A CA 1
ATOM 4240 C C . PHE A 1 578 ? 29.486 7.588 -45.952 1.00 89.62 578 PHE A C 1
ATOM 4242 O O . PHE A 1 578 ? 28.477 7.980 -45.371 1.00 89.62 578 PHE A O 1
ATOM 4249 N N . GLU A 1 579 ? 29.540 6.434 -46.620 1.00 87.38 579 GLU A N 1
ATOM 4250 C CA . GLU A 1 579 ? 28.434 5.467 -46.664 1.00 87.38 579 GLU A CA 1
ATOM 4251 C C . GLU A 1 579 ? 28.361 4.643 -45.372 1.00 87.38 579 GLU A C 1
ATOM 4253 O O . GLU A 1 579 ? 27.275 4.374 -44.852 1.00 87.38 579 GLU A O 1
ATOM 4258 N N . GLY A 1 580 ? 29.518 4.261 -44.824 1.00 90.00 580 GLY A N 1
ATOM 4259 C CA . GLY A 1 580 ? 29.590 3.445 -43.619 1.00 90.00 580 GLY A CA 1
ATOM 4260 C C . GLY A 1 580 ? 30.981 2.889 -43.327 1.00 90.00 580 GLY A C 1
ATOM 4261 O O . GLY A 1 580 ? 31.998 3.483 -43.695 1.00 90.00 580 GLY A O 1
ATOM 4262 N N . LEU A 1 581 ? 31.012 1.758 -42.622 1.00 91.62 581 LEU A N 1
ATOM 4263 C CA . LEU A 1 581 ? 32.216 1.013 -42.269 1.00 91.62 581 LEU A CA 1
ATOM 4264 C C . LEU A 1 581 ? 32.259 -0.309 -43.036 1.00 91.62 581 LEU A C 1
ATOM 4266 O O . LEU A 1 581 ? 31.339 -1.117 -42.920 1.00 91.62 581 LEU A O 1
ATOM 4270 N N . ASP A 1 582 ? 33.354 -0.536 -43.744 1.00 91.06 582 ASP A N 1
ATOM 4271 C CA . ASP A 1 582 ? 33.813 -1.853 -44.175 1.00 91.06 582 ASP A CA 1
ATOM 4272 C C . ASP A 1 582 ? 34.501 -2.513 -42.974 1.00 91.06 582 ASP A C 1
ATOM 4274 O O . ASP A 1 582 ? 35.409 -1.929 -42.370 1.00 91.06 582 ASP A O 1
ATOM 4278 N N . THR A 1 583 ? 34.041 -3.693 -42.571 1.00 90.19 583 THR A N 1
ATOM 4279 C CA . THR A 1 583 ? 34.551 -4.418 -41.403 1.00 90.19 583 THR A CA 1
ATOM 4280 C C . THR A 1 583 ? 35.466 -5.582 -41.759 1.00 90.19 583 THR A C 1
ATOM 4282 O O . THR A 1 583 ? 36.149 -6.099 -40.865 1.00 90.19 583 THR A O 1
ATOM 4285 N N . ASP A 1 584 ? 35.522 -5.997 -43.024 1.00 88.50 584 ASP A N 1
ATOM 4286 C CA . ASP A 1 584 ? 36.284 -7.168 -43.463 1.00 88.50 584 ASP A CA 1
ATOM 4287 C C . ASP A 1 584 ? 37.380 -6.877 -44.506 1.00 88.50 584 ASP A C 1
ATOM 4289 O O . ASP A 1 584 ? 38.287 -7.701 -44.690 1.00 88.50 584 ASP A O 1
ATOM 4293 N N . GLY A 1 585 ? 37.398 -5.666 -45.056 1.00 86.38 585 GLY A N 1
ATOM 4294 C CA . GLY A 1 585 ? 38.401 -5.153 -45.979 1.00 86.38 585 GLY A CA 1
ATOM 4295 C C . GLY A 1 585 ? 38.093 -5.424 -47.452 1.00 86.38 585 GLY A C 1
ATOM 4296 O O . GLY A 1 585 ? 39.021 -5.343 -48.271 1.00 86.38 585 GLY A O 1
ATOM 4297 N N . ASP A 1 586 ? 36.866 -5.809 -47.810 1.00 87.75 586 ASP A N 1
ATOM 4298 C CA . ASP A 1 586 ? 36.459 -6.031 -49.201 1.00 87.75 586 ASP A CA 1
ATOM 4299 C C . ASP A 1 586 ? 36.115 -4.738 -49.968 1.00 87.75 586 ASP A C 1
ATOM 4301 O O . ASP A 1 586 ? 36.062 -4.748 -51.205 1.00 87.75 586 ASP A O 1
ATOM 4305 N N . GLY A 1 587 ? 36.026 -3.612 -49.257 1.00 85.56 587 GLY A N 1
ATOM 4306 C CA . GLY A 1 587 ? 35.699 -2.290 -49.779 1.00 85.56 587 GLY A CA 1
ATOM 4307 C C . GLY A 1 587 ? 34.202 -2.022 -49.929 1.00 85.56 587 GLY A C 1
ATOM 4308 O O . GLY A 1 587 ? 33.853 -0.958 -50.445 1.00 85.56 587 GLY A O 1
ATOM 4309 N N . GLU A 1 588 ? 33.330 -2.944 -49.522 1.00 89.06 588 GLU A N 1
ATOM 4310 C CA . GLU A 1 588 ? 31.881 -2.764 -49.462 1.00 89.06 588 GLU A CA 1
ATOM 4311 C C . GLU A 1 588 ? 31.447 -2.302 -48.056 1.00 89.06 588 GLU A C 1
ATOM 4313 O O . GLU A 1 588 ? 32.100 -2.545 -47.043 1.00 89.06 588 GLU A O 1
ATOM 4318 N N . THR A 1 589 ? 30.336 -1.566 -47.982 1.00 90.06 589 THR A N 1
ATOM 4319 C CA . THR A 1 589 ? 29.801 -1.089 -46.699 1.00 90.06 589 THR A CA 1
ATOM 4320 C C . THR A 1 589 ? 29.096 -2.230 -45.958 1.00 90.06 589 THR A C 1
ATOM 4322 O O . THR A 1 589 ? 28.005 -2.642 -46.356 1.00 90.06 589 THR A O 1
ATOM 4325 N N . ASP A 1 590 ? 29.669 -2.674 -44.837 1.00 89.25 590 ASP A N 1
ATOM 4326 C CA . ASP A 1 590 ? 29.069 -3.673 -43.939 1.00 89.25 590 ASP A CA 1
ATOM 4327 C C . ASP A 1 590 ? 28.128 -3.044 -42.908 1.00 89.25 590 ASP A C 1
ATOM 4329 O O . ASP A 1 590 ? 27.046 -3.562 -42.620 1.00 89.25 590 ASP A O 1
ATOM 4333 N N . LEU A 1 591 ? 28.562 -1.928 -42.314 1.00 89.44 591 LEU A N 1
ATOM 4334 C CA . LEU A 1 591 ? 27.825 -1.201 -41.285 1.00 89.44 591 LEU A CA 1
ATOM 4335 C C . LEU A 1 591 ? 27.512 0.211 -41.795 1.00 89.44 591 LEU A C 1
ATOM 4337 O O . LEU A 1 591 ? 28.411 1.057 -41.788 1.00 89.44 591 LEU A O 1
ATOM 4341 N N . PRO A 1 592 ? 26.273 0.499 -42.229 1.00 86.81 592 PRO A N 1
ATOM 4342 C CA . PRO A 1 592 ? 25.905 1.841 -42.673 1.00 86.81 592 PRO A CA 1
ATOM 4343 C C . PRO A 1 592 ? 26.056 2.860 -41.535 1.00 86.81 592 PRO A C 1
ATOM 4345 O O . PRO A 1 592 ? 25.884 2.525 -40.360 1.00 86.81 592 PRO A O 1
ATOM 4348 N N . LEU A 1 593 ? 26.401 4.101 -41.890 1.00 82.94 593 LEU A N 1
ATOM 4349 C CA . LEU A 1 593 ? 26.572 5.191 -40.930 1.00 82.94 593 LEU A CA 1
ATOM 4350 C C . LEU A 1 593 ? 25.216 5.732 -40.453 1.00 82.94 593 LEU A C 1
ATOM 4352 O O . LEU A 1 593 ? 24.524 6.440 -41.188 1.00 82.94 593 LEU A O 1
ATOM 4356 N N . ASP A 1 594 ? 24.887 5.473 -39.188 1.00 77.81 594 ASP A N 1
ATOM 4357 C CA . ASP A 1 594 ? 23.778 6.122 -38.492 1.00 77.81 594 ASP A CA 1
ATOM 4358 C C . ASP A 1 594 ? 24.285 7.402 -37.799 1.00 77.81 594 ASP A C 1
ATOM 4360 O O . ASP A 1 594 ? 25.188 7.358 -36.958 1.00 77.81 594 ASP A O 1
ATOM 4364 N N . LEU A 1 595 ? 23.707 8.562 -38.131 1.00 72.44 595 LEU A N 1
ATOM 4365 C CA . LEU A 1 595 ? 24.030 9.822 -37.457 1.00 72.44 595 LEU A CA 1
ATOM 4366 C C . LEU A 1 595 ? 22.997 10.200 -36.418 1.00 72.44 595 LEU A C 1
ATOM 4368 O O . LEU A 1 595 ? 21.790 10.172 -36.666 1.00 72.44 595 LEU A O 1
ATOM 4372 N N . PHE A 1 596 ? 23.503 10.661 -35.281 1.00 65.88 596 PHE A N 1
ATOM 4373 C CA . PHE A 1 596 ? 22.690 11.281 -34.259 1.00 65.88 596 PHE A CA 1
ATOM 4374 C C . PHE A 1 596 ? 23.018 12.765 -34.157 1.00 65.88 596 PHE A C 1
ATOM 4376 O O . PHE A 1 596 ? 24.060 13.156 -33.634 1.00 65.88 596 PHE A O 1
ATOM 4383 N N . ILE A 1 597 ? 22.094 13.585 -34.653 1.00 62.59 597 ILE A N 1
ATOM 4384 C CA . ILE A 1 597 ? 22.138 15.037 -34.499 1.00 62.59 597 ILE A CA 1
ATOM 4385 C C . ILE A 1 597 ? 21.251 15.369 -33.293 1.00 62.59 597 ILE A C 1
ATOM 4387 O O . ILE A 1 597 ? 20.027 15.226 -33.394 1.00 62.59 597 ILE A O 1
ATOM 4391 N N . PRO A 1 598 ? 21.817 15.756 -32.136 1.00 53.44 598 PRO A N 1
ATOM 4392 C CA . PRO A 1 598 ? 21.008 16.107 -30.978 1.00 53.44 598 PRO A CA 1
ATOM 4393 C C . PRO A 1 598 ? 20.093 17.282 -31.343 1.00 53.44 598 PRO A C 1
ATOM 4395 O O . PRO A 1 598 ? 20.566 18.337 -31.765 1.00 53.44 598 PRO A O 1
ATOM 4398 N N . GLN A 1 599 ? 18.776 17.107 -31.194 1.00 47.84 599 GLN A N 1
ATOM 4399 C CA . GLN A 1 599 ? 17.845 18.216 -31.385 1.00 47.84 599 GLN A CA 1
ATOM 4400 C C . GLN A 1 599 ? 18.129 19.283 -30.323 1.00 47.84 599 GLN A C 1
ATOM 4402 O O . GLN A 1 599 ? 18.152 18.988 -29.127 1.00 47.84 599 GLN A O 1
ATOM 4407 N N . SER A 1 600 ? 18.418 20.501 -30.783 1.00 40.44 600 SER A N 1
ATOM 4408 C CA . SER A 1 600 ? 18.782 21.658 -29.957 1.00 40.44 600 SER A CA 1
ATOM 4409 C C . SER A 1 600 ? 17.638 22.223 -29.133 1.00 40.44 600 SER A C 1
ATOM 4411 O O . SER A 1 600 ? 16.521 22.297 -29.698 1.00 40.44 600 SER A O 1
#

Foldseek 3Di:
DDPVVLVVQLVVLVPDDDDPDDSVRSSVVVVVVVVLCVVPDDDDPPVPVVVVVCVVPVPPDPPPDPPDFQDQQADAAAAWDWFKDADDDDPQFWGIKIWIDHRVFTWIWTQGNNDTDIFTWDADPLRWTWGQDQFKIKTKTFADSQFPAKAFPPNVQVFRDWDATPDDPGMIMTMGGPPGDDTPWMWTAHPLWIAISNGGTWDWDWADDDPDIFIKTDDQVRRWIGTRVVSDTAHQLGKDKDWDQDPVVVVTAIKIKIKHWYAQLFQKKWWFFDDPPATAETHDIDGWDHGHRTTMHMDMDGDDVPPGPDTDTWMWTDNQLQFIATSVRHTDQLRALHQWHWEDDLQDIFIDHSNHTFAWAPQAASFKTWGDDPQKIKIWGPDACPDPQKAKFWFKAFCCCPPPLHFNGPRDRPPQPDWYWYQYPNTTITMGMDRNDCPVCVPGPPMGTNYMWMARPPDQAQPGIETGNWDWWWDDDPDPWTWTKTAHPRRQKMWIDTRDSNQIDIDHHWAWEWDDPDQFKIKIKTFADPPADQKDFQFPDPPDDPPDDRWDWDAIPNTTMTIDMDGGPPPNDCCNTTQAMDGHPPNDHPHGYHYDDPDD

Secondary structure (DSSP, 8-state):
--HHHHHHHHHHHHTSPP-SS-HHHHHHHHHHHHHHHTSS----TTHHHHHHHHHHH----TT-S------------SS-EEEEE---S-TT-EEEEEEEE-SS-EEEEEEETTEEEEEE-EE-TTS-EEEE-SSEEEEEEE--TT-SEEEEESGGG--SEEEE-SSSTTEEEEEEETTPPPP-EEEEEETTEEEETTS-B-EEEEEEETTEEEEEEEEGGGTEEEETTTTEE--TT-EEEEEEE--GGGT--EEEEEEEEEETT--EEEEE--STT----EEEEEE-EEETTEEEEEEEEEPPTT-TTTSPPEEEEESSSSS-B-TTS-B--STTTTTEEEES-GGG-EEEETTEEPEE---S-TTEEEEEETTEEEEEEEEE--STTEEEEEEEE-SGGGTTTS-S--------SS-EEEEETTEEEEEEEEE--HHHHTT-TT-EEEEEEEEETTSSSTTSEEETTPEEEEE--SSSSPEEEEE-TTT-EEEEE-S-GGGPEEEESS-EEEEEEETTEEEEEEE--TT----EEEESSTT-----PPPEEEEETTEEEEEEEEE-TT-SSGGGTEEEEESSSSSS-SEEEEEE----

pLDDT: mean 74.96, std 14.84, range [34.03, 96.81]

Organism: NCBI:txid1758689

Radius of gyration: 37.83 Å; chains: 1; bounding box: 78×60×110 Å

Sequence (600 aa):
MSEQLTQELRRAVGQAPPTHLSTGALLAEGRRRVRRRRAVGLGSGVGALALVGSVWLGLGDPFGPPEVSPASVVWEVEEPTTLTLVDRDTQDGVSSVVVSRTATSSEAVVVVDGEEETITGARTDFGAELYAGGRASVLVWQQPGAAEGAQVLPASLDPGEIGPVQGPDDLWYAVLEAPARLPEDLLFHGDGSVWTAGGEVADTAVVGDGRVERRVFSLPDRQLSGVVDGAELVPPGDAVVGVDQLPWWRGGDDVDWVLARLPQEADRARLVTTAPGRHVGGGPVVDTVQLGDSAFALASRPAQPGSGQVFGPDLQWSADGQEWNDRDGDLVGADGLAGVDVTGTDSQLRATRAGVPLVPVPGLGADVWAWEDGDEVVLVADVEEKAPMSRLVPVVRWPDAAEDGGPASALAPQLVQERSVVEVDGRELMAAHLQLAQDTLADHEDATVIGAMVVDSSASRIEAVQVVGAEPGTLETGADDDLFVAFDGATGLWVVHRGDVGRALVADGPRLVGVELGSEEWDLVARLPGDGGDPALVPVDDSMTVQQPIGTVSEVGGIRWWSLTVQAPGMDDLRDGFEGLDTDGDGETDLPLDLFIPQS